Protein AF-A0A318CW33-F1 (afdb_monomer_lite)

pLDDT: mean 78.79, std 13.93, range [26.05, 92.62]

Foldseek 3Di:
DDDDPDLAAEEEEEAPPPADDDPQEQEADDPVSLVVVLVVLLVPDRDPDHYYYYYHDPVSLVVVVVSCVVSVHHYHYYYDQLVNVLCVQQVEDEDPPDDSVLCVVLVVSVDDFDNDDYYHPLLRVCCVQQHPLLVDQADDLVSLQVVLVSCPDPSNVVVCVSRVVNLVSLLVSLVSRLVPPPAPLRNVCSNCCSPQSVVVLLLLLCCLWQVLPDLVLSVVVDPPVSSVNSVSDDSSSSPPHDHDPVSLVSNLVSVVVVLVVCLVVPQELVVLLSLLRSGNLADPSSLVSSLVSLLVPSYQDDPVSLVSSCVSNVPHPPDDPVNSVCSVLSHQADAQDFDDPPDDDDLVRLLCSVLPHVVSNVSSCVSNVHDDVRVVVRLVVSVVVCVVCVVVQVVDPVSPSLVSCVVVPPDDDPDSVVVVVVSVPDPDD

Structure (mmCIF, N/CA/C/O backbone):
data_AF-A0A318CW33-F1
#
_entry.id   AF-A0A318CW33-F1
#
loop_
_atom_site.group_PDB
_atom_site.id
_atom_site.type_symbol
_atom_site.label_atom_id
_atom_site.label_alt_id
_atom_site.label_comp_id
_atom_site.label_asym_id
_atom_site.label_entity_id
_atom_site.label_seq_id
_atom_site.pdbx_PDB_ins_code
_atom_site.Cartn_x
_atom_site.Cartn_y
_atom_site.Cartn_z
_atom_site.occupancy
_atom_site.B_iso_or_equiv
_atom_site.auth_seq_id
_atom_site.auth_comp_id
_atom_site.auth_asym_id
_atom_site.auth_atom_id
_atom_site.pdbx_PDB_model_num
ATOM 1 N N . MET A 1 1 ? 1.369 2.093 -63.430 1.00 33.34 1 MET A N 1
ATOM 2 C CA . MET A 1 1 ? 2.510 1.155 -63.489 1.00 33.34 1 MET A CA 1
ATOM 3 C C . MET A 1 1 ? 2.925 0.849 -62.065 1.00 33.34 1 MET A C 1
ATOM 5 O O . MET A 1 1 ? 3.448 1.716 -61.383 1.00 33.34 1 MET A O 1
ATOM 9 N N . THR A 1 2 ? 2.569 -0.334 -61.585 1.00 32.50 2 THR A N 1
ATOM 10 C CA . THR A 1 2 ? 2.905 -0.855 -60.258 1.00 32.50 2 THR A CA 1
ATOM 11 C C . THR A 1 2 ? 4.366 -1.292 -60.245 1.00 32.50 2 THR A C 1
ATOM 13 O O . THR A 1 2 ? 4.740 -2.201 -60.984 1.00 32.50 2 THR A O 1
ATOM 16 N N . VAL A 1 3 ? 5.188 -0.628 -59.431 1.00 29.70 3 VAL A N 1
ATOM 17 C CA . VAL A 1 3 ? 6.559 -1.057 -59.123 1.00 29.70 3 VAL A CA 1
ATOM 18 C C . VAL A 1 3 ? 6.474 -2.456 -58.493 1.00 29.70 3 VAL A C 1
ATOM 20 O O . VAL A 1 3 ? 5.688 -2.632 -57.558 1.00 29.70 3 VAL A O 1
ATOM 23 N N . PRO A 1 4 ? 7.192 -3.473 -59.001 1.00 35.28 4 PRO A N 1
ATOM 24 C CA . PRO A 1 4 ? 7.146 -4.800 -58.404 1.00 35.28 4 PRO A CA 1
ATOM 25 C C . PRO A 1 4 ? 7.735 -4.730 -56.990 1.00 35.28 4 PRO A C 1
ATOM 27 O O . PRO A 1 4 ? 8.751 -4.072 -56.769 1.00 35.28 4 PRO A O 1
ATOM 30 N N . LYS A 1 5 ? 7.092 -5.403 -56.025 1.00 42.34 5 LYS A N 1
ATOM 31 C CA . LYS A 1 5 ? 7.684 -5.693 -54.712 1.00 42.34 5 LYS A CA 1
ATOM 32 C C . LYS A 1 5 ? 8.985 -6.459 -54.964 1.00 42.34 5 LYS A C 1
ATOM 34 O O . LYS A 1 5 ? 8.944 -7.647 -55.272 1.00 42.34 5 LYS A O 1
ATOM 39 N N . ASN A 1 6 ? 10.114 -5.757 -54.932 1.00 45.25 6 ASN A N 1
ATOM 40 C CA . ASN A 1 6 ? 11.419 -6.367 -55.132 1.00 45.25 6 ASN A CA 1
ATOM 41 C C . ASN A 1 6 ? 11.721 -7.304 -53.962 1.00 45.25 6 ASN A C 1
ATOM 43 O O . ASN A 1 6 ? 11.649 -6.905 -52.800 1.00 45.25 6 ASN A O 1
ATOM 47 N N . ASN A 1 7 ? 12.119 -8.528 -54.299 1.00 52.50 7 ASN A N 1
ATOM 48 C CA . ASN A 1 7 ? 12.838 -9.432 -53.414 1.00 52.50 7 ASN A CA 1
ATOM 49 C C . ASN A 1 7 ? 14.203 -8.805 -53.099 1.00 52.50 7 ASN A C 1
ATOM 51 O O . ASN A 1 7 ? 15.169 -9.025 -53.825 1.00 52.50 7 ASN A O 1
ATOM 55 N N . LEU A 1 8 ? 14.258 -7.959 -52.073 1.00 64.88 8 LEU A N 1
ATOM 56 C CA . LEU A 1 8 ? 15.483 -7.312 -51.611 1.00 64.88 8 LEU A CA 1
ATOM 57 C C . LEU A 1 8 ? 16.090 -8.158 -50.495 1.00 64.88 8 LEU A C 1
ATOM 59 O O . LEU A 1 8 ? 15.408 -8.474 -49.523 1.00 64.88 8 LEU A O 1
ATOM 63 N N . VAL A 1 9 ? 17.362 -8.523 -50.639 1.00 75.31 9 VAL A N 1
ATOM 64 C CA . VAL A 1 9 ? 18.147 -9.117 -49.548 1.00 75.31 9 VAL A CA 1
ATOM 65 C C . VAL A 1 9 ? 18.750 -7.977 -48.735 1.00 75.31 9 VAL A C 1
ATOM 67 O O . VAL A 1 9 ? 19.325 -7.048 -49.306 1.00 75.31 9 VAL A O 1
ATOM 70 N N . LYS A 1 10 ? 18.611 -8.033 -47.409 1.00 82.06 10 LYS A N 1
ATOM 71 C CA . LYS A 1 10 ? 19.183 -7.038 -46.497 1.00 82.06 10 LYS A CA 1
ATOM 72 C C . LYS A 1 10 ? 20.459 -7.599 -45.878 1.00 82.06 10 LYS A C 1
ATOM 74 O O . LYS A 1 10 ? 20.417 -8.636 -45.226 1.00 82.06 10 LYS A O 1
ATOM 79 N N . ILE A 1 11 ? 21.587 -6.925 -46.079 1.00 83.38 11 ILE A N 1
ATOM 80 C CA . ILE A 1 11 ? 22.884 -7.298 -45.508 1.00 83.38 11 ILE A CA 1
ATOM 81 C C . ILE A 1 11 ? 23.244 -6.265 -44.442 1.00 83.38 11 ILE A C 1
ATOM 83 O O . ILE A 1 11 ? 23.344 -5.069 -44.724 1.00 83.38 11 ILE A O 1
ATOM 87 N N . SER A 1 12 ? 23.413 -6.718 -43.204 1.00 83.31 12 SER A N 1
ATOM 88 C CA . SER A 1 12 ? 23.657 -5.864 -42.047 1.00 83.31 12 SER A CA 1
ATOM 89 C C . SER A 1 12 ? 24.988 -6.178 -41.375 1.00 83.31 12 SER A C 1
ATOM 91 O O . SER A 1 12 ? 25.220 -7.305 -40.948 1.00 83.31 12 SER A O 1
ATOM 93 N N . TYR A 1 13 ? 25.859 -5.178 -41.243 1.00 80.38 13 TYR A N 1
ATOM 94 C CA . TYR A 1 13 ? 27.050 -5.288 -40.398 1.00 80.38 13 TYR A CA 1
ATOM 95 C C . TYR A 1 13 ? 26.648 -5.135 -38.932 1.00 80.38 13 TYR A C 1
ATOM 97 O O . TYR A 1 13 ? 26.031 -4.127 -38.589 1.00 80.38 13 TYR A O 1
ATOM 105 N N . ILE A 1 14 ? 26.999 -6.110 -38.093 1.00 77.31 14 ILE A N 1
ATOM 106 C CA . ILE A 1 14 ? 26.668 -6.140 -36.661 1.00 77.31 14 ILE A CA 1
ATOM 107 C C . ILE A 1 14 ? 27.906 -6.100 -35.748 1.00 77.31 14 ILE A C 1
ATOM 109 O O . ILE A 1 14 ? 27.755 -5.952 -34.543 1.00 77.31 14 ILE A O 1
ATOM 113 N N . GLY A 1 15 ? 29.129 -6.193 -36.284 1.00 71.50 15 GLY A N 1
ATOM 114 C CA . GLY A 1 15 ? 30.358 -6.212 -35.475 1.00 71.50 15 GLY A CA 1
ATOM 115 C C . GLY A 1 15 ? 30.527 -7.486 -34.632 1.00 71.50 15 GLY A C 1
ATOM 116 O O . GLY A 1 15 ? 29.812 -8.465 -34.826 1.00 71.50 15 GLY A O 1
ATOM 117 N N . ASP A 1 16 ? 31.454 -7.469 -33.667 1.00 65.50 16 ASP A N 1
ATOM 118 C CA . ASP A 1 16 ? 31.776 -8.612 -32.786 1.00 65.50 16 ASP A CA 1
ATOM 119 C C . ASP A 1 16 ? 30.752 -8.822 -31.647 1.00 65.50 16 ASP A C 1
ATOM 121 O O . ASP A 1 16 ? 31.074 -9.131 -30.502 1.00 65.50 16 ASP A O 1
ATOM 125 N N . LEU A 1 17 ? 29.474 -8.583 -31.932 1.00 65.88 17 LEU A N 1
ATOM 126 C CA . LEU A 1 17 ? 28.411 -8.778 -30.957 1.00 65.88 17 LEU A CA 1
ATOM 127 C C . LEU A 1 17 ? 28.153 -10.270 -30.790 1.00 65.88 17 LEU A C 1
ATOM 129 O O . LEU A 1 17 ? 27.694 -10.908 -31.729 1.00 65.88 17 LEU A O 1
ATOM 133 N N . SER A 1 18 ? 28.367 -10.823 -29.593 1.00 58.84 18 SER A N 1
ATOM 134 C CA . SER A 1 18 ? 28.179 -12.243 -29.221 1.00 58.84 18 SER A CA 1
ATOM 135 C C . SER A 1 18 ? 26.735 -12.780 -29.320 1.00 58.84 18 SER A C 1
ATOM 137 O O . SER A 1 18 ? 26.392 -13.761 -28.666 1.00 58.84 18 SER A O 1
ATOM 139 N N . HIS A 1 19 ? 25.874 -12.167 -30.130 1.00 62.72 19 HIS A N 1
ATOM 140 C CA . HIS A 1 19 ? 24.455 -12.481 -30.239 1.00 62.72 19 HIS A CA 1
ATOM 141 C C . HIS A 1 19 ? 24.158 -13.510 -31.345 1.00 62.72 19 HIS A C 1
ATOM 143 O O . HIS A 1 19 ? 24.815 -13.540 -32.390 1.00 62.72 19 HIS A O 1
ATOM 149 N N . SER A 1 20 ? 23.150 -14.357 -31.109 1.00 63.25 20 SER A N 1
ATOM 150 C CA . SER A 1 20 ? 22.671 -15.344 -32.085 1.00 63.25 20 SER A CA 1
ATOM 151 C C . SER A 1 20 ? 21.622 -14.715 -33.008 1.00 63.25 20 SER A C 1
ATOM 153 O O . SER A 1 20 ? 20.732 -14.027 -32.518 1.00 63.25 20 SER A O 1
ATOM 155 N N . PRO A 1 21 ? 21.689 -14.931 -34.329 1.00 65.31 21 PRO A N 1
ATOM 156 C CA . PRO A 1 21 ? 20.751 -14.331 -35.273 1.00 65.31 21 PRO A CA 1
ATOM 157 C C . PRO A 1 21 ? 19.302 -14.823 -35.034 1.00 65.31 21 PRO A C 1
ATOM 159 O O . PRO A 1 21 ? 19.105 -15.981 -34.648 1.00 65.31 21 PRO A O 1
ATOM 162 N N . PRO A 1 22 ? 18.271 -13.995 -35.299 1.00 66.56 22 PRO A N 1
ATOM 163 C CA . PRO A 1 22 ? 16.875 -14.427 -35.305 1.00 66.56 22 PRO A CA 1
ATOM 164 C C . PRO A 1 22 ? 16.629 -15.587 -36.285 1.00 66.56 22 PRO A C 1
ATOM 166 O O . PRO A 1 22 ? 17.360 -15.774 -37.261 1.00 66.56 22 PRO A O 1
ATOM 169 N N . LYS A 1 23 ? 15.556 -16.363 -36.071 1.00 59.91 23 LYS A N 1
ATOM 170 C CA . LYS A 1 23 ? 15.183 -17.460 -36.983 1.00 59.91 23 LYS A CA 1
ATOM 171 C C . LYS A 1 23 ? 14.948 -16.919 -38.401 1.00 59.91 23 LYS A C 1
ATOM 173 O O . LYS A 1 23 ? 14.059 -16.100 -38.600 1.00 59.91 23 LYS A O 1
ATOM 178 N N . GLY A 1 24 ? 15.711 -17.421 -39.373 1.00 66.69 24 GLY A N 1
ATOM 179 C CA . GLY A 1 24 ? 15.635 -16.998 -40.779 1.00 66.69 24 GLY A CA 1
ATOM 180 C C . GLY A 1 24 ? 16.705 -15.988 -41.212 1.00 66.69 24 GLY A C 1
ATOM 181 O O . GLY A 1 24 ? 16.714 -15.603 -42.378 1.00 66.69 24 GLY A O 1
ATOM 182 N N . VAL A 1 25 ? 17.614 -15.596 -40.312 1.00 76.81 25 VAL A N 1
ATOM 183 C CA . VAL A 1 25 ? 18.756 -14.717 -40.608 1.00 76.81 25 VAL A CA 1
ATOM 184 C C . VAL A 1 25 ? 20.041 -15.545 -40.720 1.00 76.81 25 VAL A C 1
ATOM 186 O O . VAL A 1 25 ? 20.318 -16.386 -39.863 1.00 76.81 25 VAL A O 1
ATOM 189 N N . LEU A 1 26 ? 20.834 -15.320 -41.771 1.00 79.62 26 LEU A N 1
ATOM 190 C CA . LEU A 1 26 ? 22.117 -16.003 -41.980 1.00 79.62 26 LEU A CA 1
ATOM 191 C C . LEU A 1 26 ? 23.251 -15.188 -41.347 1.00 79.62 26 LEU A C 1
ATOM 193 O O . LEU A 1 26 ? 23.449 -14.032 -41.711 1.00 79.62 26 LEU A O 1
ATOM 197 N N . LEU A 1 27 ? 23.990 -15.775 -40.405 1.00 83.50 27 LEU A N 1
ATOM 198 C CA . LEU A 1 27 ? 25.136 -15.129 -39.761 1.00 83.50 27 LEU A CA 1
ATOM 199 C C . LEU A 1 27 ? 26.436 -15.477 -40.493 1.00 83.50 27 LEU A C 1
ATOM 201 O O . LEU A 1 27 ? 26.705 -16.646 -40.748 1.00 83.50 27 LEU A O 1
ATOM 205 N N . VAL A 1 28 ? 27.241 -14.457 -40.781 1.00 83.06 28 VAL A N 1
ATOM 206 C CA . VAL A 1 28 ? 28.598 -14.562 -41.320 1.00 83.06 28 VAL A CA 1
ATOM 207 C C . VAL A 1 28 ? 29.587 -14.182 -40.222 1.00 83.06 28 VAL A C 1
ATOM 209 O O . VAL A 1 28 ? 29.737 -12.995 -39.905 1.00 83.06 28 VAL A O 1
ATOM 212 N N . ASP A 1 29 ? 30.221 -15.195 -39.630 1.00 83.62 29 ASP A N 1
ATOM 213 C CA . ASP A 1 29 ? 31.205 -15.050 -38.550 1.00 83.62 29 ASP A CA 1
ATOM 214 C C . ASP A 1 29 ? 32.627 -15.369 -39.041 1.00 83.62 29 ASP A C 1
ATOM 216 O O . ASP A 1 29 ? 33.570 -14.621 -38.786 1.00 83.62 29 ASP A O 1
ATOM 220 N N . GLY A 1 30 ? 32.775 -16.434 -39.835 1.00 84.25 30 GLY A N 1
ATOM 221 C CA . GLY A 1 30 ? 34.053 -16.841 -40.420 1.00 84.25 30 GLY A CA 1
ATOM 222 C C . GLY A 1 30 ? 34.073 -16.879 -41.949 1.00 84.25 30 GLY A C 1
ATOM 223 O O . GLY A 1 30 ? 33.054 -16.755 -42.629 1.00 84.25 30 GLY A O 1
ATOM 224 N N . ASP A 1 31 ? 35.259 -17.137 -42.508 1.00 85.44 31 ASP A N 1
ATOM 225 C CA . ASP A 1 31 ? 35.466 -17.245 -43.962 1.00 85.44 31 ASP A CA 1
ATOM 226 C C . ASP A 1 31 ? 34.594 -18.337 -44.610 1.00 85.44 31 ASP A C 1
ATOM 228 O O . ASP A 1 31 ? 34.139 -18.189 -45.745 1.00 85.44 31 ASP A O 1
ATOM 232 N N . GLY A 1 32 ? 34.321 -19.428 -43.884 1.00 83.12 32 GLY A N 1
ATOM 233 C CA . GLY A 1 32 ? 33.426 -20.493 -44.346 1.00 83.12 32 GLY A CA 1
ATOM 234 C C . GLY A 1 32 ? 31.984 -20.013 -44.532 1.00 83.12 32 GLY A C 1
ATOM 235 O O . GLY A 1 32 ? 31.357 -20.323 -45.548 1.00 83.12 32 GLY A O 1
ATOM 236 N N . ASP A 1 33 ? 31.487 -19.194 -43.603 1.00 83.69 33 ASP A N 1
ATOM 237 C CA . ASP A 1 33 ? 30.140 -18.622 -43.670 1.00 83.69 33 ASP A CA 1
ATOM 238 C C . ASP A 1 33 ? 30.037 -17.576 -44.782 1.00 83.69 33 ASP A C 1
ATOM 240 O O . ASP A 1 33 ? 29.018 -17.497 -45.466 1.00 83.69 33 ASP A O 1
ATOM 244 N N . TYR A 1 34 ? 31.113 -16.815 -45.017 1.00 85.81 34 TYR A N 1
ATOM 245 C CA . TYR A 1 34 ? 31.205 -15.875 -46.133 1.00 85.81 34 TYR A CA 1
ATOM 246 C C . TYR A 1 34 ? 31.042 -16.595 -47.479 1.00 85.81 34 TYR A C 1
ATOM 248 O O . TYR A 1 34 ? 30.225 -16.192 -48.308 1.00 85.81 34 TYR A O 1
ATOM 256 N N . VAL A 1 35 ? 31.757 -17.707 -47.687 1.00 84.12 35 VAL A N 1
ATOM 257 C CA . VAL A 1 35 ? 31.620 -18.517 -48.910 1.00 84.12 35 VAL A CA 1
ATOM 258 C C . VAL A 1 35 ? 30.205 -19.090 -49.031 1.00 84.12 35 VAL A C 1
ATOM 260 O O . VAL A 1 35 ? 29.625 -19.068 -50.120 1.00 84.12 35 VAL A O 1
ATOM 263 N N . GLY A 1 36 ? 29.622 -19.548 -47.919 1.00 82.56 36 GLY A N 1
ATOM 264 C CA . GLY A 1 36 ? 28.232 -20.002 -47.863 1.00 82.56 36 GLY A CA 1
ATOM 265 C C . GLY A 1 36 ? 27.236 -18.916 -48.284 1.00 82.56 36 GLY A C 1
ATOM 266 O O . GLY A 1 36 ? 26.381 -19.161 -49.137 1.00 82.56 36 GLY A O 1
ATOM 267 N N . ALA A 1 37 ? 27.387 -17.698 -47.759 1.00 83.31 37 ALA A N 1
ATOM 268 C CA . ALA A 1 37 ? 26.565 -16.543 -48.113 1.00 83.31 37 ALA A CA 1
ATOM 269 C C . ALA A 1 37 ? 26.696 -16.180 -49.603 1.00 83.31 37 ALA A C 1
ATOM 271 O O . ALA A 1 37 ? 25.686 -16.008 -50.289 1.00 83.31 37 ALA A O 1
ATOM 272 N N . CYS A 1 38 ? 27.920 -16.143 -50.138 1.00 83.06 38 CYS A N 1
ATOM 273 C CA . CYS A 1 38 ? 28.176 -15.897 -51.560 1.00 83.06 38 CYS A CA 1
ATOM 274 C C . CYS A 1 38 ? 27.528 -16.958 -52.459 1.00 83.06 38 CYS A C 1
ATOM 276 O O . CYS A 1 38 ? 26.950 -16.622 -53.496 1.00 83.06 38 CYS A O 1
ATOM 278 N N . HIS A 1 39 ? 27.576 -18.233 -52.062 1.00 82.06 39 HIS A N 1
ATOM 279 C CA . HIS A 1 39 ? 26.926 -19.320 -52.792 1.00 82.06 39 HIS A CA 1
ATOM 280 C C . HIS A 1 39 ? 25.400 -19.146 -52.818 1.00 82.06 39 HIS A C 1
ATOM 282 O O . HIS A 1 39 ? 24.790 -19.207 -53.886 1.00 82.06 39 HIS A O 1
ATOM 288 N N . VAL A 1 40 ? 24.784 -18.851 -51.667 1.00 79.81 40 VAL A N 1
ATOM 289 C CA . VAL A 1 40 ? 23.337 -18.584 -51.561 1.00 79.81 40 VAL A CA 1
ATOM 290 C C . VAL A 1 40 ? 22.917 -17.419 -52.464 1.00 79.81 40 VAL A C 1
ATOM 292 O O . VAL A 1 40 ? 21.957 -17.552 -53.225 1.00 79.81 40 VAL A O 1
ATOM 295 N N . LEU A 1 41 ? 23.666 -16.312 -52.446 1.00 79.19 41 LEU A N 1
ATOM 296 C CA . LEU A 1 41 ? 23.416 -15.140 -53.296 1.00 79.19 41 LEU A CA 1
ATOM 297 C C . LEU A 1 41 ? 23.592 -15.454 -54.795 1.00 79.19 41 LEU A C 1
ATOM 299 O O . LEU A 1 41 ? 22.829 -14.970 -55.633 1.00 79.19 41 LEU A O 1
ATOM 303 N N . SER A 1 42 ? 24.559 -16.307 -55.143 1.00 78.25 42 SER A N 1
ATOM 304 C CA . SER A 1 42 ? 24.857 -16.694 -56.531 1.00 78.25 42 SER A CA 1
ATOM 305 C C . SER A 1 42 ? 23.820 -17.627 -57.144 1.00 78.25 42 SER A C 1
ATOM 307 O O . SER A 1 42 ? 23.568 -17.567 -58.348 1.00 78.25 42 SER A O 1
ATOM 309 N N . CYS A 1 43 ? 23.200 -18.492 -56.339 1.00 72.94 43 CYS A N 1
ATOM 310 C CA . CYS A 1 43 ? 22.265 -19.501 -56.831 1.00 72.94 43 CYS A CA 1
ATOM 311 C C . CYS A 1 43 ? 20.921 -18.934 -57.329 1.00 72.94 43 CYS A C 1
ATOM 313 O O . CYS A 1 43 ? 20.098 -19.716 -57.805 1.00 72.94 43 CYS A O 1
ATOM 315 N N . LYS A 1 44 ? 20.687 -17.608 -57.264 1.00 60.62 44 LYS A N 1
ATOM 316 C CA . LYS A 1 44 ? 19.494 -16.902 -57.789 1.00 60.62 44 LYS A CA 1
ATOM 317 C C . LYS A 1 44 ? 18.161 -17.606 -57.483 1.00 60.62 44 LYS A C 1
ATOM 319 O O . LYS A 1 44 ? 17.221 -17.533 -58.280 1.00 60.62 44 LYS A O 1
ATOM 324 N N . GLN A 1 45 ? 18.049 -18.297 -56.348 1.00 56.56 45 GLN A N 1
ATOM 325 C CA . GLN A 1 45 ? 16.763 -18.847 -55.935 1.00 56.56 45 GLN A CA 1
ATOM 326 C C . GLN A 1 45 ? 15.868 -17.662 -55.605 1.00 56.56 45 GLN A C 1
ATOM 328 O O . GLN A 1 45 ? 16.196 -16.891 -54.710 1.00 56.56 45 GLN A O 1
ATOM 333 N N . LYS A 1 46 ? 14.783 -17.480 -56.374 1.00 51.56 46 LYS A N 1
ATOM 334 C CA . LYS A 1 46 ? 13.771 -16.455 -56.100 1.00 51.56 46 LYS A CA 1
ATOM 335 C C . LYS A 1 46 ? 13.345 -16.619 -54.647 1.00 51.56 46 LYS A C 1
ATOM 337 O O . LYS A 1 46 ? 12.715 -17.629 -54.336 1.00 51.56 46 LYS A O 1
ATOM 342 N N . PRO A 1 47 ? 13.660 -15.664 -53.769 1.00 52.66 47 PRO A N 1
ATOM 343 C CA . PRO A 1 47 ? 13.193 -15.787 -52.415 1.00 52.66 47 PRO A CA 1
ATOM 344 C C . PRO A 1 47 ? 11.684 -15.557 -52.415 1.00 52.66 47 PRO A C 1
ATOM 346 O O . PRO A 1 47 ? 11.229 -14.485 -52.801 1.00 52.66 47 PRO A O 1
ATOM 349 N N . GLU A 1 48 ? 10.893 -16.541 -51.998 1.00 48.16 48 GLU A N 1
ATOM 350 C CA . GLU A 1 48 ? 9.527 -16.269 -51.521 1.00 48.16 48 GLU A CA 1
ATOM 351 C C . GLU A 1 48 ? 9.553 -15.507 -50.178 1.00 48.16 48 GLU A C 1
ATOM 353 O O . GLU A 1 48 ? 8.531 -14.998 -49.727 1.00 48.16 48 GLU A O 1
ATOM 358 N N . VAL A 1 49 ? 10.736 -15.383 -49.560 1.00 55.44 49 VAL A N 1
ATOM 359 C CA . VAL A 1 49 ? 10.985 -14.813 -48.231 1.00 55.44 49 VAL A CA 1
ATOM 360 C C . VAL A 1 49 ? 12.107 -13.778 -48.319 1.00 55.44 49 VAL A C 1
ATOM 362 O O . VAL A 1 49 ? 13.096 -14.005 -49.000 1.00 55.44 49 VAL A O 1
ATOM 365 N N . ILE A 1 50 ? 11.990 -12.641 -47.639 1.00 56.91 50 ILE A N 1
ATOM 366 C CA . ILE A 1 50 ? 13.082 -11.659 -47.515 1.00 56.91 50 ILE A CA 1
ATOM 367 C C . ILE A 1 50 ? 14.233 -12.314 -46.731 1.00 56.91 50 ILE A C 1
ATOM 369 O O . ILE A 1 50 ? 14.013 -12.752 -45.605 1.00 56.91 50 ILE A O 1
ATOM 373 N N . TRP A 1 51 ? 15.440 -12.398 -47.307 1.00 68.00 51 TRP A N 1
ATOM 374 C CA . TRP A 1 51 ? 16.623 -12.893 -46.58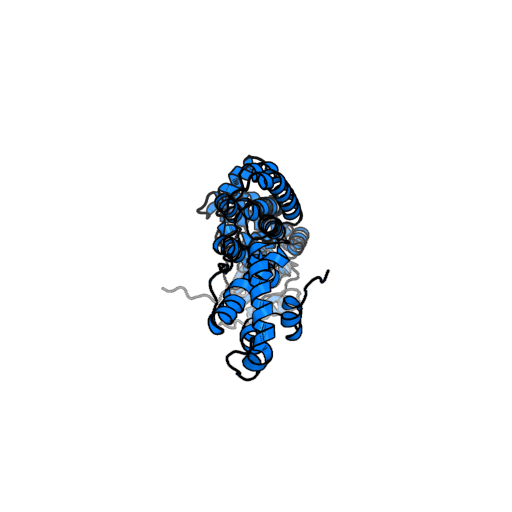5 1.00 68.00 51 TRP A CA 1
ATOM 375 C C . TRP A 1 51 ? 17.315 -11.723 -45.901 1.00 68.00 51 TRP A C 1
ATOM 377 O O . TRP A 1 51 ? 17.577 -10.692 -46.529 1.00 68.00 51 TRP A O 1
ATOM 387 N N . GLU A 1 52 ? 17.644 -11.907 -44.630 1.00 79.19 52 GLU A N 1
ATOM 388 C CA . GLU A 1 52 ? 18.500 -10.998 -43.880 1.00 79.19 52 GLU A CA 1
ATOM 389 C C . GLU A 1 52 ? 19.818 -11.723 -43.569 1.00 79.19 52 GLU A C 1
ATOM 391 O O . GLU A 1 52 ? 19.819 -12.872 -43.123 1.00 79.19 52 GLU A O 1
ATOM 396 N N . ILE A 1 53 ? 20.947 -11.082 -43.871 1.00 82.31 53 ILE A N 1
ATOM 397 C CA . ILE A 1 53 ? 22.296 -11.607 -43.634 1.00 82.31 53 ILE A CA 1
ATOM 398 C C . ILE A 1 53 ? 22.983 -10.679 -42.641 1.00 82.31 53 ILE A C 1
ATOM 400 O O . ILE A 1 53 ? 23.079 -9.478 -42.887 1.00 82.31 53 ILE A O 1
ATOM 404 N N . TRP A 1 54 ? 23.464 -11.215 -41.525 1.00 83.88 54 TRP A N 1
ATOM 405 C CA . TRP A 1 54 ? 24.204 -10.464 -40.513 1.00 83.88 54 TRP A CA 1
ATOM 406 C C . TRP A 1 54 ? 25.689 -10.793 -40.595 1.00 83.88 54 TRP A C 1
ATOM 408 O O . TRP A 1 54 ? 26.057 -11.957 -40.685 1.00 83.88 54 TRP A O 1
ATOM 418 N N . VAL A 1 55 ? 26.546 -9.775 -40.564 1.00 82.38 55 VAL A N 1
ATOM 419 C CA . VAL A 1 55 ? 27.989 -9.919 -40.790 1.00 82.38 55 VAL A CA 1
ATOM 420 C C . VAL A 1 55 ? 28.769 -9.330 -39.620 1.00 82.38 55 VAL A C 1
ATOM 422 O O . VAL A 1 55 ? 28.569 -8.163 -39.275 1.00 82.38 55 VAL A O 1
ATOM 425 N N . ARG A 1 56 ? 29.666 -10.119 -39.018 1.00 82.31 56 ARG A N 1
ATOM 426 C CA . ARG A 1 56 ? 30.435 -9.707 -37.829 1.00 82.31 56 ARG A CA 1
ATOM 427 C C . ARG A 1 56 ? 31.735 -8.982 -38.157 1.00 82.31 56 ARG A C 1
ATOM 429 O O . ARG A 1 56 ? 32.090 -8.020 -37.484 1.00 82.31 56 ARG A O 1
ATOM 436 N N . SER A 1 57 ? 32.424 -9.393 -39.218 1.00 81.56 57 SER A N 1
ATOM 437 C CA . SER A 1 57 ? 33.672 -8.764 -39.663 1.00 81.56 57 SER A CA 1
ATOM 438 C C . SER A 1 57 ? 33.418 -7.651 -40.675 1.00 81.56 57 SER A C 1
ATOM 440 O O . SER A 1 57 ? 32.681 -7.832 -41.648 1.00 81.56 57 SER A O 1
ATOM 442 N N . LEU A 1 58 ? 34.072 -6.500 -40.487 1.00 80.88 58 LEU A N 1
ATOM 443 C CA . LEU A 1 58 ? 33.969 -5.387 -41.433 1.00 80.88 58 LEU A CA 1
ATOM 444 C C . LEU A 1 58 ? 34.499 -5.792 -42.815 1.00 80.88 58 LEU A C 1
ATOM 446 O O . LEU A 1 58 ? 33.911 -5.420 -43.827 1.00 80.88 58 LEU A O 1
ATOM 450 N N . ASN A 1 59 ? 35.540 -6.627 -42.849 1.00 83.56 59 ASN A N 1
ATOM 451 C CA . ASN A 1 59 ? 36.128 -7.125 -44.090 1.00 83.56 59 ASN A CA 1
ATOM 452 C C . ASN A 1 59 ? 35.124 -7.980 -44.872 1.00 83.56 59 ASN A C 1
ATOM 454 O O . ASN A 1 59 ? 34.916 -7.746 -46.057 1.00 83.56 59 ASN A O 1
ATOM 458 N N . HIS A 1 60 ? 34.439 -8.925 -44.212 1.00 84.75 60 HIS A N 1
ATOM 459 C CA . HIS A 1 60 ? 33.419 -9.753 -44.871 1.00 84.75 60 HIS A CA 1
ATOM 460 C C . HIS A 1 60 ? 32.234 -8.922 -45.364 1.00 84.75 60 HIS A C 1
ATOM 462 O O . HIS A 1 60 ? 31.660 -9.237 -46.403 1.00 84.75 60 HIS A O 1
ATOM 468 N N . TYR A 1 61 ? 31.873 -7.852 -44.651 1.00 85.44 61 TYR A N 1
ATOM 469 C CA . TYR A 1 61 ? 30.800 -6.951 -45.069 1.00 85.44 61 TYR A CA 1
ATOM 470 C C . TYR A 1 61 ? 31.174 -6.175 -46.336 1.00 85.44 61 TYR A C 1
ATOM 472 O O . TYR A 1 61 ? 30.367 -6.081 -47.262 1.00 85.44 61 TYR A O 1
ATOM 480 N N . GLU A 1 62 ? 32.401 -5.652 -46.402 1.00 84.75 62 GLU A N 1
ATOM 481 C CA . GLU A 1 62 ? 32.912 -4.979 -47.599 1.00 84.75 62 GLU A CA 1
ATOM 482 C C . GLU A 1 62 ? 33.048 -5.950 -48.775 1.00 84.75 62 GLU A C 1
ATOM 484 O O . GLU A 1 62 ? 32.582 -5.643 -49.869 1.00 84.75 62 GLU A O 1
ATOM 489 N N . TRP A 1 63 ? 33.562 -7.160 -48.543 1.00 89.25 63 TRP A N 1
ATOM 490 C CA . TRP A 1 63 ? 33.671 -8.178 -49.589 1.00 89.25 63 TRP A CA 1
ATOM 491 C C . TRP A 1 63 ? 32.307 -8.633 -50.116 1.00 89.25 63 TRP A C 1
ATOM 493 O O . TRP A 1 63 ? 32.147 -8.795 -51.323 1.00 89.25 63 TRP A O 1
ATOM 503 N N . LEU A 1 64 ? 31.298 -8.790 -49.248 1.00 85.50 64 LEU A N 1
ATOM 504 C CA . LEU A 1 64 ? 29.932 -9.113 -49.678 1.00 85.50 64 LEU A CA 1
ATOM 505 C C . LEU A 1 64 ? 29.314 -7.985 -50.506 1.00 85.50 64 LEU A C 1
ATOM 507 O O . LEU A 1 64 ? 28.577 -8.264 -51.450 1.00 85.50 64 LEU A O 1
ATOM 511 N N . ARG A 1 65 ? 29.613 -6.724 -50.179 1.00 85.94 65 ARG A N 1
ATOM 512 C CA . ARG A 1 65 ? 29.175 -5.573 -50.976 1.00 85.94 65 ARG A CA 1
ATOM 513 C C . ARG A 1 65 ? 29.754 -5.617 -52.380 1.00 85.94 65 ARG A C 1
ATOM 515 O O . ARG A 1 65 ? 28.990 -5.565 -53.343 1.00 85.94 65 ARG A O 1
ATOM 522 N N . ASP A 1 66 ? 31.063 -5.792 -52.478 1.00 85.94 66 ASP A N 1
ATOM 523 C CA . ASP A 1 66 ? 31.759 -5.840 -53.761 1.00 85.94 66 ASP A CA 1
ATOM 524 C C . ASP A 1 66 ? 31.301 -7.060 -54.585 1.00 85.94 66 ASP A C 1
ATOM 526 O O . ASP A 1 66 ? 31.085 -6.967 -55.793 1.00 85.94 66 ASP A O 1
ATOM 530 N N . PHE A 1 67 ? 31.067 -8.201 -53.929 1.00 86.19 67 PHE A N 1
ATOM 531 C CA . PHE A 1 67 ? 30.553 -9.413 -54.564 1.00 86.19 67 PHE A CA 1
ATOM 532 C C . PHE A 1 67 ? 29.138 -9.234 -55.129 1.00 86.19 67 PHE A C 1
ATOM 534 O O . PHE A 1 67 ? 28.879 -9.588 -56.280 1.00 86.19 67 PHE A O 1
ATOM 541 N N . VAL A 1 68 ? 28.218 -8.670 -54.340 1.00 86.31 68 VAL A N 1
ATOM 542 C CA . VAL A 1 68 ? 26.830 -8.410 -54.758 1.00 86.31 68 VAL A CA 1
ATOM 543 C C . VAL A 1 68 ? 26.774 -7.443 -55.943 1.00 86.31 68 VAL A C 1
ATOM 545 O O . VAL A 1 68 ? 25.984 -7.655 -56.870 1.00 86.31 68 VAL A O 1
ATOM 548 N N . GLU A 1 69 ? 27.624 -6.413 -55.936 1.00 84.44 69 GLU A N 1
ATOM 549 C CA . GLU A 1 69 ? 27.760 -5.466 -57.044 1.00 84.44 69 GLU A CA 1
ATOM 550 C C . GLU A 1 69 ? 28.219 -6.175 -58.327 1.00 84.44 69 GLU A C 1
ATOM 552 O O . GLU A 1 69 ? 27.625 -5.979 -59.389 1.00 84.44 69 GLU A O 1
ATOM 557 N N . GLN A 1 70 ? 29.196 -7.082 -58.224 1.00 84.19 70 GLN A N 1
ATOM 558 C CA . GLN A 1 70 ? 29.695 -7.865 -59.361 1.00 84.19 70 GLN A CA 1
ATOM 559 C C . GLN A 1 70 ? 28.641 -8.802 -59.965 1.00 84.19 70 GLN A C 1
ATOM 561 O O . GLN A 1 70 ? 28.586 -8.959 -61.186 1.00 84.19 70 GLN A O 1
ATOM 566 N N . ILE A 1 71 ? 27.789 -9.423 -59.143 1.00 84.00 71 ILE A N 1
ATOM 567 C CA . ILE A 1 71 ? 26.728 -10.324 -59.631 1.00 84.00 71 ILE A CA 1
ATOM 568 C C . ILE A 1 71 ? 25.448 -9.582 -60.058 1.00 84.00 71 ILE A C 1
ATOM 570 O O . ILE A 1 71 ? 24.522 -10.211 -60.583 1.00 84.00 71 ILE A O 1
ATOM 574 N N . GLY A 1 72 ? 25.384 -8.262 -59.843 1.00 75.75 72 GLY A N 1
ATOM 575 C CA . GLY A 1 72 ? 24.248 -7.411 -60.203 1.00 75.75 72 GLY A CA 1
ATOM 576 C C . GLY A 1 72 ? 22.958 -7.754 -59.453 1.00 75.75 72 GLY A C 1
ATOM 577 O O . GLY A 1 72 ? 21.870 -7.649 -60.024 1.00 75.75 72 GLY A O 1
ATOM 578 N N . TYR A 1 73 ? 23.061 -8.224 -58.205 1.00 80.31 73 TYR A N 1
ATOM 579 C CA . TYR A 1 73 ? 21.903 -8.629 -57.404 1.00 80.31 73 TYR A CA 1
ATOM 580 C C . TYR A 1 73 ? 21.411 -7.462 -56.523 1.00 80.31 73 TYR A C 1
ATOM 582 O O . TYR A 1 73 ? 22.227 -6.787 -55.898 1.00 80.31 73 TYR A O 1
ATOM 590 N N . PRO A 1 74 ? 20.097 -7.180 -56.449 1.00 75.62 74 PRO A N 1
ATOM 591 C CA . PRO A 1 74 ? 19.595 -6.051 -55.670 1.00 75.62 74 PRO A CA 1
ATOM 592 C C . PRO A 1 74 ? 19.614 -6.359 -54.161 1.00 75.62 74 PRO A C 1
ATOM 594 O O . PRO A 1 74 ? 18.745 -7.074 -53.655 1.00 75.62 74 PRO A O 1
ATOM 597 N N . CYS A 1 75 ? 20.573 -5.777 -53.435 1.00 79.12 75 CYS A N 1
ATOM 598 C CA . CYS A 1 75 ? 20.654 -5.841 -51.970 1.00 79.12 75 CYS A CA 1
ATOM 599 C C . CYS A 1 75 ? 20.681 -4.446 -51.336 1.00 79.12 75 CYS A C 1
ATOM 601 O O . CYS A 1 75 ? 21.146 -3.479 -51.941 1.00 79.12 75 CYS A O 1
ATOM 603 N N . THR A 1 76 ? 20.231 -4.357 -50.085 1.00 81.38 76 THR A N 1
ATOM 604 C CA . THR A 1 76 ? 20.417 -3.178 -49.232 1.00 81.38 76 THR A CA 1
ATOM 605 C C . THR A 1 76 ? 21.483 -3.454 -48.179 1.00 81.38 76 THR A C 1
ATOM 607 O O . THR A 1 76 ? 21.521 -4.530 -47.585 1.00 81.38 76 THR A O 1
ATOM 610 N N . PHE A 1 77 ? 22.353 -2.473 -47.955 1.00 80.12 77 PHE A N 1
ATOM 611 C CA . PHE A 1 77 ? 23.472 -2.550 -47.021 1.00 80.12 77 PHE A CA 1
ATOM 612 C C . PHE A 1 77 ? 23.241 -1.570 -45.875 1.00 80.12 77 PHE A C 1
ATOM 614 O O . PHE A 1 77 ? 23.040 -0.380 -46.113 1.00 80.12 77 PHE A O 1
ATOM 621 N N . GLU A 1 78 ? 23.266 -2.061 -44.640 1.00 81.44 78 GLU A N 1
ATOM 622 C CA . GLU A 1 78 ? 23.085 -1.240 -43.441 1.00 81.44 78 GLU A CA 1
ATOM 623 C C . GLU A 1 78 ? 24.114 -1.616 -42.369 1.00 81.44 78 GLU A C 1
ATOM 625 O O . GLU A 1 78 ? 24.495 -2.776 -42.228 1.00 81.44 78 GLU A O 1
ATOM 630 N N . LYS A 1 79 ? 24.576 -0.641 -41.585 1.00 78.69 79 LYS A N 1
ATOM 631 C CA . LYS A 1 79 ? 25.365 -0.912 -40.379 1.00 78.69 79 LYS A CA 1
ATOM 632 C C . LYS A 1 79 ? 24.419 -0.858 -39.187 1.00 78.69 79 LYS A C 1
ATOM 634 O O . LYS A 1 79 ? 23.912 0.215 -38.873 1.00 78.69 79 LYS A O 1
ATOM 639 N N . LYS A 1 80 ? 24.166 -1.999 -38.548 1.00 75.88 80 LYS A N 1
ATOM 640 C CA . LYS A 1 80 ? 23.350 -2.058 -37.338 1.00 75.88 80 LYS A CA 1
ATOM 641 C C . LYS A 1 80 ? 24.241 -1.818 -36.127 1.00 75.88 80 LYS A C 1
ATOM 643 O O . LYS A 1 80 ? 25.214 -2.534 -35.906 1.00 75.88 80 LYS A O 1
ATOM 648 N N . THR A 1 81 ? 23.906 -0.801 -35.348 1.00 78.56 81 THR A N 1
ATOM 649 C CA . THR A 1 81 ? 24.520 -0.580 -34.040 1.00 78.56 81 THR A CA 1
ATOM 650 C C . THR A 1 81 ? 23.835 -1.458 -32.980 1.00 78.56 81 THR A C 1
ATOM 652 O O . THR A 1 81 ? 22.709 -1.914 -33.213 1.00 78.56 81 THR A O 1
ATOM 655 N N . PRO A 1 82 ? 24.467 -1.708 -31.816 1.00 76.81 82 PRO A N 1
ATOM 656 C CA . PRO A 1 82 ? 23.838 -2.411 -30.694 1.00 76.81 82 PRO A CA 1
ATOM 657 C C . PRO A 1 82 ? 22.434 -1.898 -30.350 1.00 76.81 82 PRO A C 1
ATOM 659 O O . PRO A 1 82 ? 21.528 -2.702 -30.131 1.00 76.81 82 PRO A O 1
ATOM 662 N N . ARG A 1 83 ? 22.218 -0.576 -30.384 1.00 81.69 83 ARG A N 1
ATOM 663 C CA . ARG A 1 83 ? 20.891 0.039 -30.236 1.00 81.69 83 ARG A CA 1
ATOM 664 C C . ARG A 1 83 ? 19.905 -0.442 -31.298 1.00 81.69 83 ARG A C 1
ATOM 666 O O . ARG A 1 83 ? 18.815 -0.878 -30.957 1.00 81.69 83 ARG A O 1
ATOM 673 N N . LEU A 1 84 ? 20.264 -0.406 -32.580 1.00 80.38 84 LEU A N 1
ATOM 674 C CA . LEU A 1 84 ? 19.347 -0.831 -33.646 1.00 80.38 84 LEU A CA 1
ATOM 675 C C . LEU A 1 84 ? 18.958 -2.310 -33.513 1.00 80.38 84 LEU A C 1
ATOM 677 O O . LEU A 1 84 ? 17.799 -2.660 -33.715 1.00 80.38 84 LEU A O 1
ATOM 681 N N . ILE A 1 85 ? 19.898 -3.163 -33.097 1.00 78.69 85 ILE A N 1
ATOM 682 C CA . ILE A 1 85 ? 19.621 -4.584 -32.841 1.00 78.69 85 ILE A CA 1
ATOM 683 C C . ILE A 1 85 ? 18.666 -4.744 -31.655 1.00 78.69 85 ILE A C 1
ATOM 685 O O . ILE A 1 85 ? 17.718 -5.520 -31.744 1.00 78.69 85 ILE A O 1
ATOM 689 N N . LEU A 1 86 ? 18.865 -3.984 -30.576 1.00 82.31 86 LEU A N 1
ATOM 690 C CA . LEU A 1 86 ? 17.978 -4.003 -29.412 1.00 82.31 86 LEU A CA 1
ATOM 691 C C . LEU A 1 86 ? 16.556 -3.537 -29.766 1.00 82.31 86 LEU A C 1
ATOM 693 O O . LEU A 1 86 ? 15.580 -4.157 -29.345 1.00 82.31 86 LEU A O 1
ATOM 697 N N . ALA A 1 87 ? 16.439 -2.469 -30.560 1.00 83.62 87 ALA A N 1
ATOM 698 C CA . ALA A 1 87 ? 15.159 -1.943 -31.032 1.00 83.62 87 ALA A CA 1
ATOM 699 C C . ALA A 1 87 ? 14.379 -2.995 -31.831 1.00 83.62 87 ALA A C 1
ATOM 701 O O . ALA A 1 87 ? 13.187 -3.189 -31.583 1.00 83.62 87 ALA A O 1
ATOM 702 N N . ASP A 1 88 ? 15.067 -3.693 -32.740 1.00 79.56 88 ASP A N 1
ATOM 703 C CA . ASP A 1 88 ? 14.497 -4.771 -33.548 1.00 79.56 88 ASP A CA 1
ATOM 704 C C . ASP A 1 88 ? 14.103 -5.973 -32.674 1.00 79.56 88 ASP A C 1
ATOM 706 O O . ASP A 1 88 ? 12.986 -6.480 -32.782 1.00 79.56 88 ASP A O 1
ATOM 710 N N . GLN A 1 89 ? 14.994 -6.414 -31.778 1.00 79.00 89 GLN A N 1
ATOM 711 C CA . GLN A 1 89 ? 14.791 -7.605 -30.950 1.00 79.00 89 GLN A CA 1
ATOM 712 C C . GLN A 1 89 ? 13.629 -7.432 -29.972 1.00 79.00 89 GLN A C 1
ATOM 714 O O . GLN A 1 89 ? 12.853 -8.361 -29.769 1.00 79.00 89 GLN A O 1
ATOM 719 N N . TRP A 1 90 ? 13.515 -6.265 -29.341 1.00 83.88 90 TRP A N 1
ATOM 720 C CA . TRP A 1 90 ? 12.484 -6.013 -28.333 1.00 83.88 90 TRP A CA 1
ATOM 721 C C . TRP A 1 90 ? 11.233 -5.347 -28.915 1.00 83.88 90 TRP A C 1
ATOM 723 O O . TRP A 1 90 ? 10.237 -5.200 -28.205 1.00 83.88 90 TRP A O 1
ATOM 733 N N . ASN A 1 91 ? 11.264 -4.960 -30.197 1.00 84.12 91 ASN A N 1
ATOM 734 C CA . ASN A 1 91 ? 10.226 -4.174 -30.869 1.00 84.12 91 ASN A CA 1
ATOM 735 C C . ASN A 1 91 ? 9.871 -2.902 -30.074 1.00 84.12 91 ASN A C 1
ATOM 737 O O . ASN A 1 91 ? 8.708 -2.646 -29.745 1.00 84.12 91 ASN A O 1
ATOM 741 N N . VAL A 1 92 ? 10.888 -2.115 -29.714 1.00 86.06 92 VAL A N 1
ATOM 742 C CA . VAL A 1 92 ? 10.739 -0.919 -28.868 1.00 86.06 92 VAL A CA 1
ATOM 743 C C . VAL A 1 92 ? 11.196 0.354 -29.564 1.00 86.06 92 VAL A C 1
ATOM 745 O O . VAL A 1 92 ? 12.082 0.349 -30.416 1.00 86.06 92 VAL A O 1
ATOM 748 N N . LEU A 1 93 ? 10.595 1.475 -29.166 1.00 84.75 93 LEU A N 1
ATOM 749 C CA . LEU A 1 93 ? 11.133 2.802 -29.449 1.00 84.75 93 LEU A CA 1
ATOM 750 C C . LEU A 1 93 ? 12.256 3.098 -28.455 1.00 84.75 93 LEU A C 1
ATOM 752 O O . LEU A 1 93 ? 12.010 3.141 -27.245 1.00 84.75 93 LEU A O 1
ATOM 756 N N . LEU A 1 94 ? 13.474 3.274 -28.967 1.00 86.06 94 LEU A N 1
ATOM 757 C CA . LEU A 1 94 ? 14.625 3.618 -28.144 1.00 86.06 94 LEU A CA 1
ATOM 758 C C . LEU A 1 94 ? 14.695 5.124 -27.894 1.00 86.06 94 LEU A C 1
ATOM 760 O O . LEU A 1 94 ? 14.465 5.896 -28.824 1.00 86.06 94 LEU A O 1
ATOM 764 N N . PRO A 1 95 ? 15.040 5.538 -26.668 1.00 86.50 95 PRO A N 1
ATOM 765 C CA . PRO A 1 95 ? 15.254 6.935 -26.352 1.00 86.50 95 PRO A CA 1
ATOM 766 C C . PRO A 1 95 ? 16.615 7.413 -26.866 1.00 86.50 95 PRO A C 1
ATOM 768 O O . PRO A 1 95 ? 17.539 6.620 -27.085 1.00 86.50 95 PRO A O 1
ATOM 771 N N . ASP A 1 96 ? 16.745 8.729 -27.017 1.00 83.88 96 ASP A N 1
ATOM 772 C CA . ASP A 1 96 ? 17.969 9.362 -27.514 1.00 83.88 96 ASP A CA 1
ATOM 773 C C . ASP A 1 96 ? 19.131 9.252 -26.523 1.00 83.88 96 ASP A C 1
ATOM 775 O O . ASP A 1 96 ? 20.276 9.150 -26.952 1.00 83.88 96 ASP A O 1
ATOM 779 N N . TRP A 1 97 ? 18.826 9.213 -25.221 1.00 86.19 97 TRP A N 1
ATOM 780 C CA . TRP A 1 97 ? 19.806 9.137 -24.135 1.00 86.19 97 TRP A CA 1
ATOM 781 C C . TRP A 1 97 ? 20.492 7.773 -23.992 1.00 86.19 97 TRP A C 1
ATOM 783 O O . TRP A 1 97 ? 21.469 7.672 -23.259 1.00 86.19 97 TRP A O 1
ATOM 793 N N . LEU A 1 98 ? 19.973 6.719 -24.629 1.00 87.62 98 LEU A N 1
ATOM 794 C CA . LEU A 1 98 ? 20.532 5.372 -24.526 1.00 87.62 98 LEU A CA 1
ATOM 795 C C . LEU A 1 98 ? 21.679 5.202 -25.518 1.00 87.62 98 LEU A C 1
ATOM 797 O O . LEU A 1 98 ? 21.407 5.189 -26.713 1.00 87.62 98 LEU A O 1
ATOM 801 N N . ASP A 1 99 ? 22.909 4.969 -25.067 1.00 84.56 99 ASP A N 1
ATOM 802 C CA . ASP A 1 99 ? 24.047 4.774 -25.971 1.00 84.56 99 ASP A CA 1
ATOM 803 C C . ASP A 1 99 ? 24.375 3.296 -26.235 1.00 84.56 99 ASP A C 1
ATOM 805 O O . ASP A 1 99 ? 24.026 2.395 -25.470 1.00 84.56 99 ASP A O 1
ATOM 809 N N . ASP A 1 100 ? 25.088 3.020 -27.335 1.00 79.00 100 ASP A N 1
ATOM 810 C CA . ASP A 1 100 ? 25.522 1.658 -27.689 1.00 79.00 100 ASP A CA 1
ATOM 811 C C . ASP A 1 100 ? 26.393 1.025 -26.587 1.00 79.00 100 ASP A C 1
ATOM 813 O O . ASP A 1 100 ? 26.327 -0.183 -26.351 1.00 79.00 100 ASP A O 1
ATOM 817 N N . SER A 1 101 ? 27.178 1.840 -25.871 1.00 78.81 101 SER A N 1
ATOM 818 C CA . SER A 1 101 ? 27.964 1.402 -24.716 1.00 78.81 101 SER A CA 1
ATOM 819 C C . SER A 1 101 ? 27.092 0.938 -23.555 1.00 78.81 101 SER A C 1
ATOM 821 O O . SER A 1 101 ? 27.448 -0.036 -22.900 1.00 78.81 101 SER A O 1
ATOM 823 N N . ASP A 1 102 ? 25.948 1.577 -23.307 1.00 82.44 102 ASP A N 1
ATOM 824 C CA . ASP A 1 102 ? 25.049 1.191 -22.215 1.00 82.44 102 ASP A CA 1
ATOM 825 C C . ASP A 1 102 ? 24.384 -0.151 -22.503 1.00 82.44 102 ASP A C 1
ATOM 827 O O . ASP A 1 102 ? 24.314 -1.015 -21.626 1.00 82.44 102 ASP A O 1
ATOM 831 N N . VAL A 1 103 ? 23.974 -0.356 -23.759 1.00 81.25 103 VAL A N 1
ATOM 832 C CA . VAL A 1 103 ? 23.406 -1.622 -24.241 1.00 81.25 103 VAL A CA 1
ATOM 833 C C . VAL A 1 103 ? 24.386 -2.779 -24.030 1.00 81.25 103 VAL A C 1
ATOM 835 O O . VAL A 1 103 ? 23.985 -3.855 -23.577 1.00 81.25 103 VAL A O 1
ATOM 838 N N . LEU A 1 104 ? 25.669 -2.549 -24.323 1.00 79.12 104 LEU A N 1
ATOM 839 C CA . LEU A 1 104 ? 26.728 -3.546 -24.181 1.00 79.12 104 LEU A CA 1
ATOM 840 C C . LEU A 1 104 ? 27.132 -3.776 -22.721 1.00 79.12 104 LEU A C 1
ATOM 842 O O . LEU A 1 104 ? 27.161 -4.919 -22.266 1.00 79.12 104 LEU A O 1
ATOM 846 N N . ASN A 1 105 ? 27.400 -2.705 -21.972 1.00 81.50 105 ASN A N 1
ATOM 847 C CA . ASN A 1 105 ? 27.857 -2.778 -20.582 1.00 81.50 105 ASN A CA 1
ATOM 848 C C . ASN A 1 105 ? 26.813 -3.427 -19.668 1.00 81.50 105 ASN A C 1
ATOM 850 O O . ASN A 1 105 ? 27.169 -4.154 -18.742 1.00 81.50 105 ASN A O 1
ATOM 854 N N . GLN A 1 106 ? 25.526 -3.197 -19.944 1.00 81.31 106 GLN A N 1
ATOM 855 C CA . GLN A 1 106 ? 24.419 -3.766 -19.170 1.00 81.31 106 GLN A CA 1
ATOM 856 C C . GLN A 1 106 ? 23.873 -5.063 -19.774 1.00 81.31 106 GLN A C 1
ATOM 858 O O . GLN A 1 106 ? 22.881 -5.598 -19.278 1.00 81.31 106 GLN A O 1
ATOM 863 N N . LYS A 1 107 ? 24.538 -5.593 -20.814 1.00 82.62 107 LYS A N 1
ATOM 864 C CA . LYS A 1 107 ? 24.227 -6.879 -21.454 1.00 82.62 107 LYS A CA 1
ATOM 865 C C . LYS A 1 107 ? 22.756 -7.010 -21.850 1.00 82.62 107 LYS A C 1
ATOM 867 O O . LYS A 1 107 ? 22.168 -8.085 -21.747 1.00 82.62 107 LYS A O 1
ATOM 872 N N . LEU A 1 108 ? 22.146 -5.921 -22.319 1.00 82.06 108 LEU A N 1
ATOM 873 C CA . LEU A 1 108 ? 20.707 -5.897 -22.598 1.00 82.06 108 LEU A CA 1
ATOM 874 C C . LEU A 1 108 ? 20.334 -6.881 -23.718 1.00 82.06 108 LEU A C 1
ATOM 876 O O . LEU A 1 108 ? 19.300 -7.530 -23.649 1.00 82.06 108 LEU A O 1
ATOM 880 N N . LEU A 1 109 ? 21.220 -7.084 -24.696 1.00 79.19 109 LEU A N 1
ATOM 881 C CA . LEU A 1 109 ? 21.023 -8.049 -25.788 1.00 79.19 109 LEU A CA 1
ATOM 882 C C . LEU A 1 109 ? 20.980 -9.521 -25.325 1.00 79.19 109 LEU A C 1
ATOM 884 O O . LEU A 1 109 ? 20.517 -10.379 -26.076 1.00 79.19 109 LEU A O 1
ATOM 888 N N . GLU A 1 110 ? 21.466 -9.833 -24.117 1.00 80.88 110 GLU A N 1
ATOM 889 C CA . GLU A 1 110 ? 21.413 -11.187 -23.540 1.00 80.88 110 GLU A CA 1
ATOM 890 C C . GLU A 1 110 ? 20.042 -11.493 -22.901 1.00 80.88 110 GLU A C 1
ATOM 892 O O . GLU A 1 110 ? 19.730 -12.655 -22.637 1.00 80.88 110 GLU A O 1
ATOM 897 N N . LEU A 1 111 ? 19.207 -10.476 -22.653 1.00 81.44 111 LEU A N 1
ATOM 898 C CA . LEU A 1 111 ? 17.899 -10.657 -22.025 1.00 81.44 111 LEU A CA 1
ATOM 899 C C . LEU A 1 111 ? 16.871 -11.148 -23.054 1.00 81.44 111 LEU A C 1
ATOM 901 O O . LEU A 1 111 ? 16.729 -10.599 -24.151 1.00 81.44 111 LEU A O 1
ATOM 905 N N . THR A 1 112 ? 16.120 -12.180 -22.674 1.00 76.62 112 THR A N 1
ATOM 906 C CA . THR A 1 112 ? 15.036 -12.739 -23.487 1.00 76.62 112 THR A CA 1
ATOM 907 C C . THR A 1 112 ? 13.705 -12.190 -22.993 1.00 76.62 112 THR A C 1
ATOM 909 O O . THR A 1 112 ? 13.286 -12.460 -21.873 1.00 76.62 112 THR A O 1
ATOM 912 N N . MET A 1 113 ? 13.049 -11.382 -23.826 1.00 78.19 113 MET A N 1
ATOM 913 C CA . MET A 1 113 ? 11.777 -10.733 -23.500 1.00 78.19 113 MET A CA 1
ATOM 914 C C . MET A 1 113 ? 10.689 -11.185 -24.469 1.00 78.19 113 MET A C 1
ATOM 916 O O . MET A 1 113 ? 10.953 -11.382 -25.657 1.00 78.19 113 MET A O 1
ATOM 920 N N . GLU A 1 114 ? 9.454 -11.301 -23.984 1.00 70.44 114 GLU A N 1
ATOM 921 C CA . GLU A 1 114 ? 8.306 -11.558 -24.850 1.00 70.44 114 GLU A CA 1
ATOM 922 C C . GLU A 1 114 ? 7.933 -10.305 -25.658 1.00 70.44 114 GLU A C 1
ATOM 924 O O . GLU A 1 114 ? 7.705 -9.206 -25.131 1.00 70.44 114 GLU A O 1
ATOM 929 N N . VAL A 1 115 ? 7.876 -10.473 -26.979 1.00 73.06 115 VAL A N 1
ATOM 930 C CA . VAL A 1 115 ? 7.613 -9.397 -27.935 1.00 73.06 115 VAL A CA 1
ATOM 931 C C . VAL A 1 115 ? 6.145 -9.450 -28.349 1.00 73.06 115 VAL A C 1
ATOM 933 O O . VAL A 1 115 ? 5.803 -10.007 -29.386 1.00 73.06 115 VAL A O 1
ATOM 936 N N . ASN A 1 116 ? 5.268 -8.876 -27.523 1.00 65.94 116 ASN A N 1
ATOM 937 C CA . ASN A 1 116 ? 3.824 -8.916 -27.788 1.00 65.94 116 ASN A CA 1
ATOM 938 C C . ASN A 1 116 ? 3.371 -7.739 -28.668 1.00 65.94 116 ASN A C 1
ATOM 940 O O . ASN A 1 116 ? 2.812 -7.946 -29.738 1.00 65.94 116 ASN A O 1
ATOM 944 N N . ASN A 1 117 ? 3.671 -6.501 -28.256 1.00 76.06 117 ASN A N 1
ATOM 945 C CA . ASN A 1 117 ? 3.297 -5.268 -28.964 1.00 76.06 117 ASN A CA 1
ATOM 946 C C . ASN A 1 117 ? 4.471 -4.284 -29.024 1.00 76.06 117 ASN A C 1
ATOM 948 O O . ASN A 1 117 ? 5.428 -4.432 -28.267 1.00 76.06 117 ASN A O 1
ATOM 952 N N . ARG A 1 118 ? 4.404 -3.262 -29.886 1.00 78.06 118 ARG A N 1
ATOM 953 C CA . ARG A 1 118 ? 5.401 -2.178 -29.916 1.00 78.06 118 ARG A CA 1
ATOM 954 C C . ARG A 1 118 ? 5.174 -1.220 -28.741 1.00 78.06 118 ARG A C 1
ATOM 956 O O . ARG A 1 118 ? 4.065 -0.720 -28.592 1.00 78.06 118 ARG A O 1
ATOM 963 N N . THR A 1 119 ? 6.193 -0.958 -27.916 1.00 84.56 119 THR A N 1
ATOM 964 C CA . THR A 1 119 ? 6.109 -0.016 -26.770 1.00 84.56 119 THR A CA 1
ATOM 965 C C . THR A 1 119 ? 7.354 0.866 -26.677 1.00 84.56 119 THR A C 1
ATOM 967 O O . THR A 1 119 ? 8.294 0.714 -27.457 1.00 84.56 119 THR A O 1
ATOM 970 N N . THR A 1 120 ? 7.396 1.775 -25.702 1.00 87.94 120 THR A N 1
ATOM 971 C CA . THR A 1 120 ? 8.637 2.466 -25.331 1.00 87.94 120 THR A CA 1
ATOM 972 C C . THR A 1 120 ? 9.606 1.502 -24.643 1.00 87.94 120 THR A C 1
ATOM 974 O O . THR A 1 120 ? 9.190 0.510 -24.028 1.00 87.94 120 THR A O 1
ATOM 977 N N . PHE A 1 121 ? 10.903 1.793 -24.762 1.00 88.50 121 PHE A N 1
ATOM 978 C CA . PHE A 1 121 ? 11.973 1.064 -24.081 1.00 88.50 121 PHE A CA 1
ATOM 979 C C . PHE A 1 121 ? 11.780 1.040 -22.559 1.00 88.50 121 PHE A C 1
ATOM 981 O O . PHE A 1 121 ? 11.841 -0.030 -21.957 1.00 88.50 121 PHE A O 1
ATOM 988 N N . ALA A 1 122 ? 11.463 2.195 -21.958 1.00 89.12 122 ALA A N 1
ATOM 989 C CA . ALA A 1 122 ? 11.241 2.324 -20.520 1.00 89.12 122 ALA A CA 1
ATOM 990 C C . ALA A 1 122 ? 10.117 1.398 -20.029 1.00 89.12 122 ALA A C 1
ATOM 992 O O . ALA A 1 122 ? 10.334 0.616 -19.107 1.00 89.12 122 ALA A O 1
ATOM 993 N N . ASN A 1 123 ? 8.960 1.396 -20.705 1.00 88.69 123 ASN A N 1
ATOM 994 C CA . ASN A 1 123 ? 7.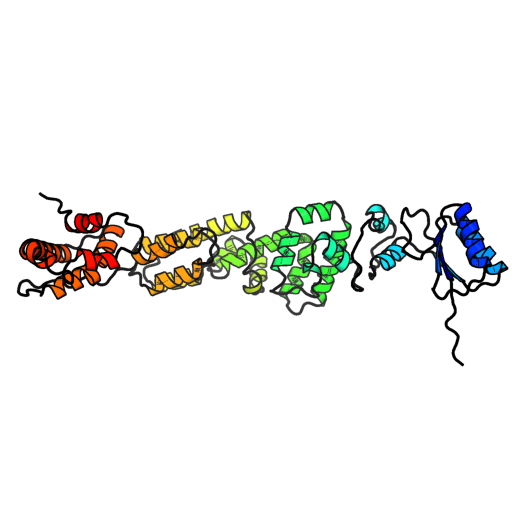842 0.517 -20.344 1.00 88.69 123 ASN A CA 1
ATOM 995 C C . ASN A 1 123 ? 8.233 -0.955 -20.427 1.00 88.69 123 ASN A C 1
ATOM 997 O O . ASN A 1 123 ? 7.909 -1.726 -19.529 1.00 88.69 123 ASN A O 1
ATOM 1001 N N . ARG A 1 124 ? 8.947 -1.354 -21.486 1.00 89.06 124 ARG A N 1
ATOM 1002 C CA . ARG A 1 124 ? 9.355 -2.749 -21.683 1.00 89.06 124 ARG A CA 1
ATOM 1003 C C . ARG A 1 124 ? 10.291 -3.218 -20.576 1.00 89.06 124 ARG A C 1
ATOM 1005 O O . ARG A 1 124 ? 10.088 -4.296 -20.023 1.00 89.06 124 ARG A O 1
ATOM 1012 N N . LEU A 1 125 ? 11.294 -2.402 -20.265 1.00 89.75 125 LEU A N 1
ATOM 1013 C CA . LEU A 1 125 ? 12.326 -2.754 -19.304 1.00 89.75 125 LEU A CA 1
ATOM 1014 C C . LEU A 1 125 ? 11.792 -2.757 -17.869 1.00 89.75 125 LEU A C 1
ATOM 1016 O O . LEU A 1 125 ? 12.032 -3.717 -17.140 1.00 89.75 125 LEU A O 1
ATOM 1020 N N . LEU A 1 126 ? 11.015 -1.736 -17.491 1.00 90.25 126 LEU A N 1
ATOM 1021 C CA . LEU A 1 126 ? 10.356 -1.687 -16.185 1.00 90.25 126 LEU A CA 1
ATOM 1022 C C . LEU A 1 126 ? 9.372 -2.847 -16.034 1.00 90.25 126 LEU A C 1
ATOM 1024 O O . LEU A 1 126 ? 9.404 -3.524 -15.018 1.00 90.25 126 LEU A O 1
ATOM 1028 N N . THR A 1 127 ? 8.578 -3.156 -17.065 1.00 89.94 127 THR A N 1
ATOM 1029 C CA . THR A 1 127 ? 7.625 -4.276 -17.000 1.00 89.94 127 THR A CA 1
ATOM 1030 C C . THR A 1 127 ? 8.314 -5.613 -16.747 1.00 89.94 127 THR A C 1
ATOM 1032 O O . THR A 1 127 ? 7.829 -6.431 -15.974 1.00 89.94 127 THR A O 1
ATOM 1035 N N . TYR A 1 128 ? 9.447 -5.850 -17.404 1.00 88.94 128 TYR A N 1
ATOM 1036 C CA . TYR A 1 128 ? 10.165 -7.115 -17.286 1.00 88.94 128 TYR A CA 1
ATOM 1037 C C . TYR A 1 128 ? 10.805 -7.322 -15.915 1.00 88.94 128 TYR A C 1
ATOM 1039 O O . TYR A 1 128 ? 10.836 -8.446 -15.427 1.00 88.94 128 TYR A O 1
ATOM 1047 N N . PHE A 1 129 ? 11.327 -6.255 -15.308 1.00 87.69 129 PHE A N 1
ATOM 1048 C CA . PHE A 1 129 ? 12.019 -6.358 -14.025 1.00 87.69 129 PHE A CA 1
ATOM 1049 C C . PHE A 1 129 ? 11.138 -6.085 -12.811 1.00 87.69 129 PHE A C 1
ATOM 1051 O O . PHE A 1 129 ? 11.444 -6.593 -11.739 1.00 87.69 129 PHE A O 1
ATOM 1058 N N . LEU A 1 130 ? 10.098 -5.268 -12.965 1.00 87.38 130 LEU A N 1
ATOM 1059 C CA . LEU A 1 130 ? 9.281 -4.766 -11.862 1.00 87.38 130 LEU A CA 1
ATOM 1060 C C . LEU A 1 130 ? 7.810 -5.201 -11.960 1.00 87.38 130 LEU A C 1
ATOM 1062 O O . LEU A 1 130 ? 7.132 -5.184 -10.946 1.00 87.38 130 LEU A O 1
ATOM 1066 N N . GLY A 1 131 ? 7.323 -5.632 -13.129 1.00 87.75 131 GLY A N 1
ATOM 1067 C CA . GLY A 1 131 ? 5.959 -6.154 -13.292 1.00 87.75 131 GLY A CA 1
ATOM 1068 C C . GLY A 1 131 ? 5.015 -5.279 -14.128 1.00 87.75 131 GLY A C 1
ATOM 1069 O O . GLY A 1 131 ? 5.370 -4.217 -14.643 1.00 87.75 131 GLY A O 1
ATOM 1070 N N . GLY A 1 132 ? 3.785 -5.765 -14.326 1.00 86.88 132 GLY A N 1
ATOM 1071 C CA . GLY A 1 132 ? 2.783 -5.179 -15.230 1.00 86.88 132 GLY A CA 1
ATOM 1072 C C . GLY A 1 132 ? 2.249 -3.801 -14.818 1.00 86.88 132 GLY A C 1
ATOM 1073 O O . GLY A 1 132 ? 1.638 -3.110 -15.630 1.00 86.88 132 GLY A O 1
ATOM 1074 N N . GLU A 1 133 ? 2.522 -3.369 -13.595 1.00 87.31 133 GLU A N 1
ATOM 1075 C CA . GLU A 1 133 ? 2.062 -2.129 -12.970 1.00 87.31 133 GLU A CA 1
ATOM 1076 C C . GLU A 1 133 ? 2.562 -0.895 -13.742 1.00 87.31 133 GLU A C 1
ATOM 1078 O O . GLU A 1 133 ? 1.870 0.119 -13.856 1.00 87.31 133 GLU A O 1
ATOM 1083 N N . PHE A 1 134 ? 3.738 -1.009 -14.368 1.00 87.81 134 PHE A N 1
ATOM 1084 C CA . PHE A 1 134 ? 4.352 0.045 -15.181 1.00 87.81 134 PHE A CA 1
ATOM 1085 C C . PHE A 1 134 ? 3.817 0.116 -16.617 1.00 87.81 134 PHE A C 1
ATOM 1087 O O . PHE A 1 134 ? 4.222 0.998 -17.377 1.00 87.81 134 PHE A O 1
ATOM 1094 N N . GLN A 1 135 ? 2.895 -0.765 -17.016 1.00 86.25 135 GLN A N 1
ATOM 1095 C CA . GLN A 1 135 ? 2.236 -0.657 -18.322 1.00 86.25 135 GLN A CA 1
ATOM 1096 C C . GLN A 1 135 ? 1.195 0.464 -18.366 1.00 86.25 135 GLN A C 1
ATOM 1098 O O . GLN A 1 135 ? 0.832 0.899 -19.454 1.00 86.25 135 GLN A O 1
ATOM 1103 N N . ALA A 1 136 ? 0.731 0.947 -17.211 1.00 86.38 136 ALA A N 1
ATOM 1104 C CA . ALA A 1 136 ? -0.280 1.992 -17.145 1.00 86.38 136 ALA A CA 1
ATOM 1105 C C . ALA A 1 136 ? 0.191 3.307 -17.796 1.00 86.38 136 ALA A C 1
ATOM 1107 O O . ALA A 1 136 ? 1.341 3.736 -17.637 1.00 86.38 136 ALA A O 1
ATOM 1108 N N . ASP A 1 137 ? -0.728 3.978 -18.490 1.00 86.19 137 ASP A N 1
ATOM 1109 C CA . ASP A 1 137 ? -0.467 5.251 -19.178 1.00 86.19 137 ASP A CA 1
ATOM 1110 C C . ASP A 1 137 ? -0.431 6.460 -18.226 1.00 86.19 137 ASP A C 1
ATOM 1112 O O . ASP A 1 137 ? 0.098 7.513 -18.582 1.00 86.19 137 ASP A O 1
ATOM 1116 N N . MET A 1 138 ? -0.981 6.322 -17.015 1.00 87.50 138 MET A N 1
ATOM 1117 C CA . MET A 1 138 ? -1.010 7.365 -15.984 1.00 87.50 138 MET A CA 1
ATOM 1118 C C . MET A 1 138 ? -1.030 6.768 -14.570 1.00 87.50 138 MET A C 1
ATOM 1120 O O . MET A 1 138 ? -1.515 5.650 -14.371 1.00 87.50 138 MET A O 1
ATOM 1124 N N . ILE A 1 139 ? -0.565 7.535 -13.578 1.00 87.50 139 ILE A N 1
ATOM 1125 C CA . ILE A 1 139 ? -0.837 7.252 -12.161 1.00 87.50 139 ILE A CA 1
ATOM 1126 C C . ILE A 1 139 ? -2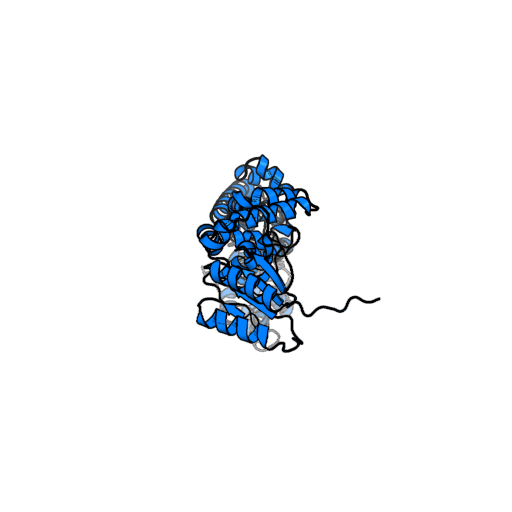.270 7.682 -11.831 1.00 87.50 139 ILE A C 1
ATOM 1128 O O . ILE A 1 139 ? -2.718 8.766 -12.199 1.00 87.50 139 ILE A O 1
ATOM 1132 N N . SER A 1 140 ? -2.973 6.819 -11.114 1.00 87.69 140 SER A N 1
ATOM 1133 C CA . SER A 1 140 ? -4.359 6.952 -10.682 1.00 87.69 140 SER A CA 1
ATOM 1134 C C . SER A 1 140 ? -4.523 6.352 -9.285 1.00 87.69 140 SER A C 1
ATOM 1136 O O . SER A 1 140 ? -3.629 5.677 -8.770 1.00 87.69 140 SER A O 1
ATOM 1138 N N . SER A 1 141 ? -5.682 6.558 -8.666 1.00 86.31 141 SER A N 1
ATOM 1139 C CA . SER A 1 141 ? -5.967 5.985 -7.347 1.00 86.31 141 SER A CA 1
ATOM 1140 C C . SER A 1 141 ? -5.882 4.456 -7.322 1.00 86.31 141 SER A C 1
ATOM 1142 O O . SER A 1 141 ? -5.536 3.890 -6.295 1.00 86.31 141 SER A O 1
ATOM 1144 N N . SER A 1 142 ? -6.162 3.781 -8.442 1.00 86.38 142 SER A N 1
ATOM 1145 C CA . SER A 1 142 ? -6.207 2.317 -8.501 1.00 86.38 142 SER A CA 1
ATOM 1146 C C . SER A 1 142 ? -4.850 1.638 -8.677 1.00 86.38 142 SER A C 1
ATOM 1148 O O . SER A 1 142 ? -4.765 0.454 -8.403 1.00 86.38 142 SER A O 1
ATOM 1150 N N . ASN A 1 143 ? -3.813 2.336 -9.156 1.00 89.00 143 ASN A N 1
ATOM 1151 C CA . ASN A 1 143 ? -2.492 1.734 -9.414 1.00 89.00 143 ASN A CA 1
ATOM 1152 C C . ASN A 1 143 ? -1.362 2.314 -8.551 1.00 89.00 143 ASN A C 1
ATOM 1154 O O . ASN A 1 143 ? -0.254 1.782 -8.563 1.00 89.00 143 ASN A O 1
ATOM 1158 N N . LEU A 1 144 ? -1.615 3.393 -7.802 1.00 89.38 144 LEU A N 1
ATOM 1159 C CA . LEU A 1 144 ? -0.607 4.029 -6.950 1.00 89.38 144 LEU A CA 1
ATOM 1160 C C . LEU A 1 144 ? -0.006 3.048 -5.932 1.00 89.38 144 LEU A C 1
ATOM 1162 O O . LEU A 1 144 ? 1.211 3.020 -5.750 1.00 89.38 144 LEU A O 1
ATOM 1166 N N . VAL A 1 145 ? -0.861 2.261 -5.273 1.00 89.50 145 VAL A N 1
ATOM 1167 C CA . VAL A 1 145 ? -0.447 1.283 -4.257 1.00 89.50 145 VAL A CA 1
ATOM 1168 C C . VAL A 1 145 ? 0.468 0.228 -4.865 1.00 89.50 145 VAL A C 1
ATOM 1170 O O . VAL A 1 145 ? 1.545 -0.015 -4.322 1.00 89.50 145 VAL A O 1
ATOM 1173 N N . ASP A 1 146 ? 0.077 -0.339 -6.005 1.00 89.88 146 ASP A N 1
ATOM 1174 C CA . ASP A 1 146 ? 0.831 -1.406 -6.659 1.00 89.88 146 ASP A CA 1
ATOM 1175 C C . ASP A 1 146 ? 2.212 -0.901 -7.094 1.00 89.88 146 ASP A C 1
ATOM 1177 O O . ASP A 1 146 ? 3.230 -1.483 -6.718 1.00 89.88 146 ASP A O 1
ATOM 1181 N N . VAL A 1 147 ? 2.2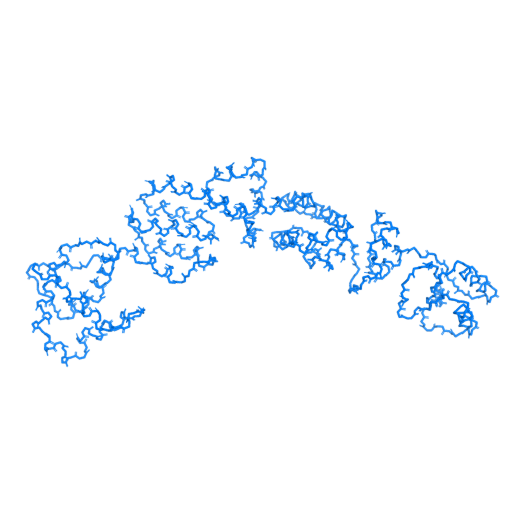71 0.258 -7.763 1.00 90.62 147 VAL A N 1
ATOM 1182 C CA . VAL A 1 147 ? 3.535 0.878 -8.198 1.00 90.62 147 VAL A CA 1
ATOM 1183 C C . VAL A 1 147 ? 4.461 1.159 -7.011 1.00 90.62 147 VAL A C 1
ATOM 1185 O O . VAL A 1 147 ? 5.651 0.844 -7.067 1.00 90.62 147 VAL A O 1
ATOM 1188 N N . LEU A 1 148 ? 3.942 1.735 -5.923 1.00 89.88 148 LEU A N 1
ATOM 1189 C CA . LEU A 1 148 ? 4.756 2.024 -4.739 1.00 89.88 148 LEU A CA 1
ATOM 1190 C C . LEU A 1 148 ? 5.239 0.754 -4.044 1.00 89.88 148 LEU A C 1
ATOM 1192 O O . LEU A 1 148 ? 6.394 0.705 -3.623 1.00 89.88 148 LEU A O 1
ATOM 1196 N N . SER A 1 149 ? 4.382 -0.263 -3.936 1.00 88.25 149 SER A N 1
ATOM 1197 C CA . SER A 1 149 ? 4.734 -1.527 -3.288 1.00 88.25 149 SER A CA 1
ATOM 1198 C C . SER A 1 149 ? 5.904 -2.212 -3.992 1.00 88.25 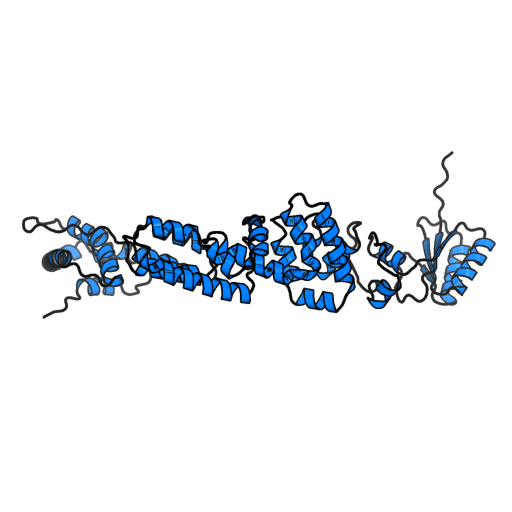149 SER A C 1
ATOM 1200 O O . SER A 1 149 ? 6.845 -2.647 -3.331 1.00 88.25 149 SER A O 1
ATOM 1202 N N . VAL A 1 150 ? 5.906 -2.192 -5.327 1.00 90.69 150 VAL A N 1
ATOM 1203 C CA . VAL A 1 150 ? 6.982 -2.742 -6.150 1.00 90.69 150 VAL A CA 1
ATOM 1204 C C . VAL A 1 150 ? 8.268 -1.929 -6.004 1.00 90.69 150 VAL A C 1
ATOM 1206 O O . VAL A 1 150 ? 9.337 -2.499 -5.824 1.00 90.69 150 VAL A O 1
ATOM 1209 N N . LEU A 1 151 ? 8.199 -0.594 -6.048 1.00 89.06 151 LEU A N 1
ATOM 1210 C CA . LEU A 1 151 ? 9.399 0.255 -5.972 1.00 89.06 151 LEU A CA 1
ATOM 1211 C C . LEU A 1 151 ? 10.114 0.189 -4.619 1.00 89.06 151 LEU A C 1
ATOM 1213 O O . LEU A 1 151 ? 11.328 0.390 -4.539 1.00 89.06 151 LEU A O 1
ATOM 1217 N N . VAL A 1 152 ? 9.359 -0.038 -3.551 1.00 87.56 152 VAL A N 1
ATOM 1218 C CA . VAL A 1 152 ? 9.880 -0.109 -2.185 1.00 87.56 152 VAL A CA 1
ATOM 1219 C C . VAL A 1 152 ? 10.448 -1.490 -1.859 1.00 87.56 152 VAL A C 1
ATOM 1221 O O . VAL A 1 152 ? 11.237 -1.604 -0.912 1.00 87.56 152 VAL A O 1
ATOM 1224 N N . ASP A 1 153 ? 10.100 -2.511 -2.639 1.00 89.31 153 ASP A N 1
ATOM 1225 C CA . ASP A 1 153 ? 10.541 -3.876 -2.405 1.00 89.31 153 ASP A CA 1
ATOM 1226 C C . ASP A 1 153 ? 12.068 -4.039 -2.515 1.00 89.31 153 ASP A C 1
ATOM 1228 O O . ASP A 1 153 ? 12.769 -3.343 -3.262 1.00 89.31 153 ASP A O 1
ATOM 1232 N N . ASP A 1 154 ? 12.613 -4.964 -1.729 1.00 86.25 154 ASP A N 1
ATOM 1233 C CA . ASP A 1 154 ? 14.056 -5.182 -1.661 1.00 86.25 154 ASP A CA 1
ATOM 1234 C C . ASP A 1 154 ? 14.600 -5.850 -2.932 1.00 86.25 154 ASP A C 1
ATOM 1236 O O . ASP A 1 154 ? 15.750 -5.590 -3.314 1.00 86.25 154 ASP A O 1
ATOM 1240 N N . GLU A 1 155 ? 13.776 -6.637 -3.637 1.00 88.38 155 GLU A N 1
ATOM 1241 C CA . GLU A 1 155 ? 14.131 -7.184 -4.946 1.00 88.38 155 GLU A CA 1
ATOM 1242 C C . GLU A 1 155 ? 14.296 -6.057 -5.969 1.00 88.38 155 GLU A C 1
ATOM 1244 O O . GLU A 1 155 ? 15.349 -5.956 -6.606 1.00 88.38 155 GLU A O 1
ATOM 1249 N N . ALA A 1 156 ? 13.336 -5.129 -6.042 1.00 88.12 156 ALA A N 1
ATOM 1250 C CA . ALA A 1 156 ? 13.427 -3.965 -6.918 1.00 88.12 156 ALA A CA 1
ATOM 1251 C C . ALA A 1 156 ? 14.695 -3.144 -6.637 1.00 88.12 156 ALA A C 1
ATOM 1253 O O . ALA A 1 156 ? 15.464 -2.861 -7.559 1.00 88.12 156 ALA A O 1
ATOM 1254 N N . LYS A 1 157 ? 15.002 -2.837 -5.367 1.00 87.38 157 LYS A N 1
ATOM 1255 C CA . LYS A 1 157 ? 16.244 -2.123 -4.993 1.00 87.38 157 LYS A CA 1
ATOM 1256 C C . LYS A 1 157 ? 17.507 -2.853 -5.449 1.00 87.38 157 LYS A C 1
ATOM 1258 O O . LYS A 1 157 ? 18.482 -2.210 -5.845 1.00 87.38 157 LYS A O 1
ATOM 1263 N N . SER A 1 158 ? 17.524 -4.184 -5.374 1.00 88.25 158 SER A N 1
ATOM 1264 C CA . SER A 1 158 ? 18.632 -5.001 -5.880 1.00 88.25 158 SER A CA 1
ATOM 1265 C C . SER A 1 158 ? 18.770 -4.868 -7.399 1.00 88.25 158 SER A C 1
ATOM 1267 O O . SER A 1 158 ? 19.877 -4.694 -7.918 1.00 88.25 158 SER A O 1
ATOM 1269 N N . MET A 1 159 ? 17.645 -4.849 -8.115 1.00 88.62 159 MET A N 1
ATOM 1270 C CA . MET A 1 159 ? 17.618 -4.690 -9.567 1.00 88.62 159 MET A CA 1
ATOM 1271 C C . MET A 1 159 ? 18.086 -3.308 -10.016 1.00 88.62 159 MET A C 1
ATOM 1273 O O . MET A 1 159 ? 18.918 -3.236 -10.919 1.00 88.62 159 MET A O 1
ATOM 1277 N N . PHE A 1 160 ? 17.673 -2.230 -9.344 1.00 88.56 160 PHE A N 1
ATOM 1278 C CA . PHE A 1 160 ? 18.179 -0.875 -9.608 1.00 88.56 160 PHE A CA 1
ATOM 1279 C C . PHE A 1 160 ? 19.698 -0.757 -9.391 1.00 88.56 160 PHE A C 1
ATOM 1281 O O . PHE A 1 160 ? 20.382 -0.086 -10.162 1.00 88.56 160 PHE A O 1
ATOM 1288 N N . LYS A 1 161 ? 20.261 -1.465 -8.399 1.00 87.75 161 LYS A N 1
ATOM 1289 C CA . LYS A 1 161 ? 21.722 -1.531 -8.192 1.00 87.75 161 LYS A CA 1
ATOM 1290 C C . LYS A 1 161 ? 22.439 -2.306 -9.297 1.00 87.75 161 LYS A C 1
ATOM 1292 O O . LYS A 1 161 ? 23.552 -1.944 -9.671 1.00 87.75 161 LYS A O 1
ATOM 1297 N N . LYS A 1 162 ? 21.829 -3.386 -9.789 1.00 87.31 162 LYS A N 1
ATOM 1298 C CA . LYS A 1 162 ? 22.398 -4.237 -10.842 1.00 87.31 162 LYS A CA 1
ATOM 1299 C C . LYS A 1 162 ? 22.306 -3.589 -12.228 1.00 87.31 162 LYS A C 1
ATOM 1301 O O . LYS A 1 162 ? 23.226 -3.752 -13.025 1.00 87.31 162 LYS A O 1
ATOM 1306 N N . TYR A 1 163 ? 21.227 -2.858 -12.497 1.00 87.00 163 TYR A N 1
ATOM 1307 C CA . TYR A 1 163 ? 20.935 -2.214 -13.777 1.00 87.00 163 TYR A CA 1
ATOM 1308 C C . TYR A 1 163 ? 20.645 -0.718 -13.573 1.00 87.00 163 TYR A C 1
ATOM 1310 O O . TYR A 1 163 ? 19.481 -0.321 -13.478 1.00 87.00 163 TYR A O 1
ATOM 1318 N N . PRO A 1 164 ? 21.679 0.145 -13.548 1.00 87.56 164 PRO A N 1
ATOM 1319 C CA . PRO A 1 164 ? 21.507 1.586 -13.345 1.00 87.56 164 PRO A CA 1
ATOM 1320 C C . PRO A 1 164 ? 20.597 2.261 -14.381 1.00 87.56 164 PRO A C 1
ATOM 1322 O O . PRO A 1 164 ? 19.966 3.272 -14.082 1.00 87.56 164 PRO A O 1
ATOM 1325 N N . ILE A 1 165 ? 20.464 1.682 -15.583 1.00 88.38 165 ILE A N 1
ATOM 1326 C CA . ILE A 1 165 ? 19.549 2.177 -16.622 1.00 88.38 165 ILE A CA 1
ATOM 1327 C C . ILE A 1 165 ? 18.082 2.195 -16.188 1.00 88.38 165 ILE A C 1
ATOM 1329 O O . ILE A 1 165 ? 17.284 2.951 -16.745 1.00 88.38 165 ILE A O 1
ATOM 1333 N N . LEU A 1 166 ? 17.716 1.379 -15.194 1.00 90.12 166 LEU A N 1
ATOM 1334 C CA . LEU A 1 166 ? 16.360 1.348 -14.662 1.00 90.12 166 LEU A CA 1
ATOM 1335 C C . LEU A 1 166 ? 15.973 2.686 -14.041 1.00 90.12 166 LEU A C 1
ATOM 1337 O O . LEU A 1 166 ? 14.815 3.072 -14.161 1.00 90.12 166 LEU A O 1
ATOM 1341 N N . HIS A 1 167 ? 16.920 3.429 -13.457 1.00 89.94 167 HIS A N 1
ATOM 1342 C CA . HIS A 1 167 ? 16.639 4.767 -12.932 1.00 89.94 167 HIS A CA 1
ATOM 1343 C C . HIS A 1 167 ? 16.230 5.735 -14.042 1.00 89.94 167 HIS A C 1
ATOM 1345 O O . HIS A 1 167 ? 15.224 6.426 -13.903 1.00 89.94 167 HIS A O 1
ATOM 1351 N N . HIS A 1 168 ? 16.940 5.726 -15.173 1.00 89.44 168 HIS A N 1
ATOM 1352 C CA . HIS A 1 168 ? 16.565 6.539 -16.330 1.00 89.44 168 HIS A CA 1
ATOM 1353 C C . HIS A 1 168 ? 15.218 6.109 -16.913 1.00 89.44 168 HIS A C 1
ATOM 1355 O O . HIS A 1 168 ? 14.395 6.957 -17.244 1.00 89.44 168 HIS A O 1
ATOM 1361 N N . CYS A 1 169 ? 14.947 4.801 -16.972 1.00 90.81 169 CYS A N 1
ATOM 1362 C CA . CYS A 1 169 ? 13.649 4.296 -17.417 1.00 90.81 169 CYS A CA 1
ATOM 1363 C C . CYS A 1 169 ? 12.513 4.749 -16.491 1.00 90.81 169 CYS A C 1
ATOM 1365 O O . CYS A 1 169 ? 11.483 5.209 -16.979 1.00 90.81 169 CYS A O 1
ATOM 1367 N N . LEU A 1 170 ? 12.704 4.652 -15.171 1.00 92.19 170 LEU A N 1
ATOM 1368 C CA . LEU A 1 170 ? 11.732 5.105 -14.178 1.00 92.19 170 LEU A CA 1
ATOM 1369 C C . LEU A 1 170 ? 11.493 6.611 -14.295 1.00 92.19 170 LEU A C 1
ATOM 1371 O O . LEU A 1 170 ? 10.344 7.039 -14.284 1.00 92.19 170 LEU A O 1
ATOM 1375 N N . GLN A 1 171 ? 12.555 7.401 -14.465 1.00 92.62 171 GLN A N 1
ATOM 1376 C CA . GLN A 1 171 ? 12.452 8.843 -14.654 1.00 92.62 171 GLN A CA 1
ATOM 1377 C C . GLN A 1 171 ? 11.656 9.188 -15.919 1.00 92.62 171 GLN A C 1
ATOM 1379 O O . GLN A 1 171 ? 10.686 9.933 -15.832 1.00 92.62 171 GLN A O 1
ATOM 1384 N N . THR A 1 172 ? 11.995 8.595 -17.070 1.00 90.50 172 THR A N 1
ATOM 1385 C CA . THR A 1 172 ? 11.247 8.809 -18.321 1.00 90.50 172 THR A CA 1
ATOM 1386 C C . THR A 1 172 ? 9.774 8.430 -18.157 1.00 90.50 172 THR A C 1
ATOM 1388 O O . THR A 1 172 ? 8.893 9.173 -18.578 1.00 90.50 172 THR A O 1
ATOM 1391 N N . LYS A 1 173 ? 9.481 7.308 -17.489 1.00 91.31 173 LYS A N 1
ATOM 1392 C CA . LYS A 1 173 ? 8.101 6.882 -17.238 1.00 91.31 173 LYS A CA 1
ATOM 1393 C C . LYS A 1 173 ? 7.341 7.850 -16.326 1.00 91.31 173 LYS A C 1
ATOM 1395 O O . LYS A 1 173 ? 6.171 8.136 -16.558 1.00 91.31 173 LYS A O 1
ATOM 1400 N N . CYS A 1 174 ? 8.007 8.384 -15.311 1.00 91.25 174 CYS A N 1
ATOM 1401 C CA . CYS A 1 174 ? 7.432 9.381 -14.418 1.00 91.25 174 CYS A CA 1
ATOM 1402 C C . CYS A 1 174 ? 7.168 10.719 -15.123 1.00 91.25 174 CYS A C 1
ATOM 1404 O O . CYS A 1 174 ? 6.137 11.341 -14.880 1.00 91.25 174 CYS A O 1
ATOM 1406 N N . GLU A 1 175 ? 8.051 11.138 -16.031 1.00 91.88 175 GLU A N 1
ATOM 1407 C CA . GLU A 1 175 ? 7.846 12.316 -16.881 1.00 91.88 175 GLU A CA 1
ATOM 1408 C C . GLU A 1 175 ? 6.652 12.120 -17.830 1.00 91.88 175 GLU A C 1
ATOM 1410 O O . GLU A 1 175 ? 5.835 13.029 -17.986 1.00 91.88 175 GLU A O 1
ATOM 1415 N N . GLU A 1 176 ? 6.497 10.923 -18.413 1.00 90.06 176 GLU A N 1
ATOM 1416 C CA . GLU A 1 176 ? 5.308 10.560 -19.197 1.00 90.06 176 GLU A CA 1
ATOM 1417 C C . GLU A 1 176 ? 4.033 10.689 -18.345 1.00 90.06 176 GLU A C 1
ATOM 1419 O O . GLU A 1 176 ? 3.087 11.361 -18.756 1.00 90.06 176 GLU A O 1
ATOM 1424 N N . TRP A 1 177 ? 4.020 10.116 -17.136 1.00 92.50 177 TRP A N 1
ATOM 1425 C CA . TRP A 1 177 ? 2.880 10.198 -16.216 1.00 92.50 177 TRP A CA 1
ATOM 1426 C C . TRP A 1 177 ? 2.563 11.623 -15.753 1.00 92.50 177 TRP A C 1
ATOM 1428 O O . TRP A 1 177 ? 1.392 11.976 -15.600 1.00 92.50 177 TRP A O 1
ATOM 1438 N N . GLU A 1 178 ? 3.573 12.468 -15.554 1.00 91.31 178 GLU A N 1
ATOM 1439 C CA . GLU A 1 178 ? 3.367 13.878 -15.220 1.00 91.31 178 GLU A CA 1
ATOM 1440 C C . GLU A 1 178 ? 2.683 14.640 -16.370 1.00 91.31 178 GLU A C 1
ATOM 1442 O O . GLU A 1 178 ? 1.814 15.489 -16.135 1.00 91.31 178 GLU A O 1
ATOM 1447 N N . GLN A 1 179 ? 3.033 14.320 -17.617 1.00 89.50 179 GLN A N 1
ATOM 1448 C CA . GLN A 1 179 ? 2.453 14.954 -18.802 1.00 89.50 179 GLN A CA 1
ATOM 1449 C C . GLN A 1 179 ? 1.030 14.465 -19.094 1.00 89.50 179 GLN A C 1
ATOM 1451 O O . GLN A 1 179 ? 0.174 15.274 -19.460 1.00 89.50 179 GLN A O 1
ATOM 1456 N N . THR A 1 180 ? 0.764 13.167 -18.924 1.00 87.88 180 THR A N 1
ATOM 1457 C CA . THR A 1 180 ? -0.547 12.554 -19.205 1.00 87.88 180 THR A CA 1
ATOM 1458 C C . THR A 1 180 ? -1.535 12.671 -18.048 1.00 87.88 180 THR A C 1
ATOM 1460 O O . THR A 1 180 ? -2.743 12.568 -18.265 1.00 87.88 180 THR A O 1
ATOM 1463 N N . GLY A 1 181 ? -1.050 12.905 -16.826 1.00 83.94 181 GLY A N 1
ATOM 1464 C CA . GLY A 1 181 ? -1.873 12.979 -15.626 1.00 83.94 181 GLY A CA 1
ATOM 1465 C C . GLY A 1 181 ? -2.951 14.063 -15.703 1.00 83.94 181 GLY A C 1
ATOM 1466 O O . GLY A 1 181 ? -2.705 15.201 -16.114 1.00 83.94 181 GLY A O 1
ATOM 1467 N N . VAL A 1 182 ? -4.160 13.727 -15.255 1.00 83.00 182 VAL A N 1
ATOM 1468 C CA . VAL A 1 182 ? -5.262 14.693 -15.115 1.00 83.00 182 VAL A CA 1
ATOM 1469 C C . VAL A 1 182 ? -5.162 15.413 -13.771 1.00 83.00 182 VAL A C 1
ATOM 1471 O O . VAL A 1 182 ? -5.288 16.637 -13.704 1.00 83.00 182 VAL A O 1
ATOM 1474 N N . ASP A 1 183 ? -4.863 14.664 -12.710 1.00 86.69 183 ASP A N 1
ATOM 1475 C CA . ASP A 1 183 ? -4.866 15.173 -11.346 1.00 86.69 183 ASP A CA 1
ATOM 1476 C C . ASP A 1 183 ? -3.525 15.782 -10.929 1.00 86.69 183 ASP A C 1
ATOM 1478 O O . ASP A 1 183 ? -2.454 15.202 -11.117 1.00 86.69 183 ASP A O 1
ATOM 1482 N N . ASN A 1 184 ? -3.581 16.935 -10.259 1.00 88.56 184 ASN A N 1
ATOM 1483 C CA . ASN A 1 184 ? -2.383 17.621 -9.764 1.00 88.56 184 ASN A CA 1
ATOM 1484 C C . ASN A 1 184 ? -1.596 16.791 -8.738 1.00 88.56 184 ASN A C 1
ATOM 1486 O O . ASN A 1 184 ? -0.373 16.898 -8.683 1.00 88.56 184 ASN A O 1
ATOM 1490 N N . TRP A 1 185 ? -2.276 15.977 -7.923 1.00 90.06 185 TRP A N 1
ATOM 1491 C CA . TRP A 1 185 ? -1.605 15.111 -6.952 1.00 90.06 185 TRP A CA 1
ATOM 1492 C C . TRP A 1 185 ? -0.813 14.000 -7.655 1.00 90.06 185 TRP A C 1
ATOM 1494 O O . TRP A 1 185 ? 0.318 13.726 -7.263 1.00 90.06 185 TRP A O 1
ATOM 1504 N N . ALA A 1 186 ? -1.358 13.423 -8.732 1.00 89.12 186 ALA A N 1
ATOM 1505 C CA . ALA A 1 186 ? -0.710 12.361 -9.495 1.00 89.12 186 ALA A CA 1
ATOM 1506 C C . ALA A 1 186 ? 0.545 12.877 -10.212 1.00 89.12 186 ALA A C 1
ATOM 1508 O O . ALA A 1 186 ? 1.577 12.206 -10.212 1.00 89.12 186 ALA A O 1
ATOM 1509 N N . LYS A 1 187 ? 0.497 14.107 -10.744 1.00 90.69 187 LYS A N 1
ATOM 1510 C CA . LYS A 1 187 ? 1.667 14.785 -11.331 1.00 90.69 187 LYS A CA 1
ATOM 1511 C C . LYS A 1 187 ? 2.785 14.996 -10.320 1.00 90.69 187 LYS A C 1
ATOM 1513 O O . LYS A 1 187 ? 3.943 14.708 -10.596 1.00 90.69 187 LYS A O 1
ATOM 1518 N N . GLU A 1 188 ? 2.426 15.482 -9.137 1.00 89.00 188 GLU A N 1
ATOM 1519 C CA . GLU A 1 188 ? 3.386 15.745 -8.070 1.00 89.00 188 GLU A CA 1
ATOM 1520 C C . GLU A 1 188 ? 4.017 14.450 -7.532 1.00 89.00 188 GLU A C 1
ATOM 1522 O O . GLU A 1 188 ? 5.231 14.412 -7.341 1.00 89.00 188 GLU A O 1
ATOM 1527 N N . ILE A 1 189 ? 3.231 13.374 -7.361 1.00 90.00 189 ILE A N 1
ATOM 1528 C CA . ILE A 1 189 ? 3.774 12.045 -7.031 1.00 90.00 189 ILE A CA 1
ATOM 1529 C C . ILE A 1 189 ? 4.733 11.587 -8.121 1.00 90.00 189 ILE A C 1
ATOM 1531 O O . ILE A 1 189 ? 5.855 11.211 -7.799 1.00 90.00 189 ILE A O 1
ATOM 1535 N N . SER A 1 190 ? 4.316 11.649 -9.390 1.00 90.94 190 SER A N 1
ATOM 1536 C CA . SER A 1 190 ? 5.135 11.202 -10.523 1.00 90.94 190 SER A CA 1
ATOM 1537 C C . SER A 1 190 ? 6.494 11.900 -10.521 1.00 90.94 190 SER A C 1
ATOM 1539 O O . SER A 1 190 ? 7.517 11.239 -10.633 1.00 90.94 190 SER A O 1
ATOM 1541 N N . ARG A 1 191 ? 6.535 13.212 -10.264 1.00 91.00 191 ARG A N 1
ATOM 1542 C CA . ARG A 1 191 ? 7.791 13.971 -10.206 1.00 91.00 191 ARG A CA 1
ATOM 1543 C C . ARG A 1 191 ? 8.730 13.531 -9.082 1.00 91.00 191 ARG A C 1
ATOM 1545 O O . ARG A 1 191 ? 9.943 13.530 -9.261 1.00 91.00 191 ARG A O 1
ATOM 1552 N N . GLN A 1 192 ? 8.189 13.188 -7.915 1.00 89.56 192 GLN A N 1
ATOM 1553 C CA . GLN A 1 192 ? 8.993 12.836 -6.740 1.00 89.56 192 GLN A CA 1
ATOM 1554 C C . GLN A 1 192 ? 9.341 11.342 -6.669 1.00 89.56 192 GLN A C 1
ATOM 1556 O O . GLN A 1 192 ? 10.277 10.964 -5.960 1.00 89.56 192 GLN A O 1
ATOM 1561 N N . LEU A 1 193 ? 8.608 10.490 -7.388 1.00 90.19 193 LEU A N 1
ATOM 1562 C CA . LEU A 1 193 ? 8.717 9.034 -7.316 1.00 90.19 193 LEU A CA 1
ATOM 1563 C C . LEU A 1 193 ? 10.133 8.491 -7.597 1.00 90.19 193 LEU A C 1
ATOM 1565 O O . LEU A 1 193 ? 10.574 7.645 -6.816 1.00 90.19 193 LEU A O 1
ATOM 1569 N N . PRO A 1 194 ? 10.884 8.966 -8.616 1.00 87.56 194 PRO A N 1
ATOM 1570 C CA . PRO A 1 194 ? 12.199 8.407 -8.942 1.00 87.56 194 PRO A CA 1
ATOM 1571 C C . PRO A 1 194 ? 13.240 8.554 -7.828 1.00 87.56 194 PRO A C 1
ATOM 1573 O O . PRO A 1 194 ? 14.112 7.699 -7.684 1.00 87.56 194 PRO A O 1
ATOM 1576 N N . GLU A 1 195 ? 13.154 9.629 -7.042 1.00 86.94 195 GLU A N 1
ATOM 1577 C CA . GLU A 1 195 ? 14.148 9.968 -6.016 1.00 86.94 195 GLU A CA 1
ATOM 1578 C C . GLU A 1 195 ? 13.669 9.646 -4.596 1.00 86.94 195 GLU A C 1
ATOM 1580 O O . GLU A 1 195 ? 14.476 9.347 -3.718 1.00 86.94 195 GLU A O 1
ATOM 1585 N N . ASN A 1 196 ? 12.355 9.705 -4.354 1.00 88.00 196 ASN A N 1
ATOM 1586 C CA . ASN A 1 196 ? 11.775 9.723 -3.012 1.00 88.00 196 ASN A CA 1
ATOM 1587 C C . ASN A 1 196 ? 10.688 8.659 -2.789 1.00 88.00 196 ASN A C 1
ATOM 1589 O O . ASN A 1 196 ? 9.885 8.814 -1.871 1.00 88.00 196 ASN A O 1
ATOM 1593 N N . ALA A 1 197 ? 10.660 7.567 -3.563 1.00 89.12 197 ALA A N 1
ATOM 1594 C CA . ALA A 1 197 ? 9.645 6.508 -3.442 1.00 89.12 197 ALA A CA 1
ATOM 1595 C C . ALA A 1 197 ? 9.403 6.040 -1.991 1.00 89.12 197 ALA A C 1
ATOM 1597 O O . ALA A 1 197 ? 8.258 5.945 -1.554 1.00 89.12 197 ALA A O 1
ATOM 1598 N N . TYR A 1 198 ? 10.472 5.827 -1.213 1.00 88.75 198 TYR A N 1
ATOM 1599 C CA . TYR A 1 198 ? 10.361 5.422 0.193 1.00 88.75 198 TYR A CA 1
ATOM 1600 C C . TYR A 1 198 ? 9.722 6.500 1.080 1.00 88.75 198 TYR A C 1
ATOM 1602 O O . TYR A 1 198 ? 8.853 6.204 1.896 1.00 88.75 198 TYR A O 1
ATOM 1610 N N . ASN A 1 199 ? 10.119 7.761 0.902 1.00 89.75 199 ASN A N 1
ATOM 1611 C CA . ASN A 1 199 ? 9.558 8.885 1.651 1.00 89.75 199 ASN A CA 1
ATOM 1612 C C . ASN A 1 199 ? 8.070 9.066 1.321 1.00 89.75 199 ASN A C 1
ATOM 1614 O O . ASN A 1 199 ? 7.253 9.234 2.221 1.00 89.75 199 ASN A O 1
ATOM 1618 N N . ILE A 1 200 ? 7.698 8.949 0.042 1.00 90.81 200 ILE A N 1
ATOM 1619 C CA . ILE A 1 200 ? 6.297 8.976 -0.395 1.00 90.81 200 ILE A CA 1
ATOM 1620 C C . ILE A 1 200 ? 5.522 7.838 0.272 1.00 90.81 200 ILE A C 1
ATOM 1622 O O . ILE A 1 200 ? 4.471 8.083 0.861 1.00 90.81 200 ILE A O 1
ATOM 1626 N N . TRP A 1 201 ? 6.053 6.614 0.252 1.00 92.00 201 TRP A N 1
ATOM 1627 C CA . TRP A 1 201 ? 5.429 5.473 0.919 1.00 92.00 201 TRP A CA 1
ATOM 1628 C C . TRP A 1 201 ? 5.213 5.713 2.420 1.00 92.00 201 TRP A C 1
ATOM 1630 O O . TRP A 1 201 ? 4.136 5.423 2.950 1.00 92.00 201 TRP A O 1
ATOM 1640 N N . GLN A 1 202 ? 6.191 6.321 3.093 1.00 91.38 202 GLN A N 1
ATOM 1641 C CA . GLN A 1 202 ? 6.089 6.698 4.498 1.00 91.38 202 GLN A CA 1
ATOM 1642 C C . GLN A 1 202 ? 4.962 7.719 4.736 1.00 91.38 202 GLN A C 1
ATOM 1644 O O . GLN A 1 202 ? 4.108 7.517 5.600 1.00 91.38 202 GLN A O 1
ATOM 1649 N N . TYR A 1 203 ? 4.904 8.798 3.950 1.00 91.00 203 TYR A N 1
ATOM 1650 C CA . TYR A 1 203 ? 3.909 9.861 4.140 1.00 91.00 203 TYR A CA 1
ATOM 1651 C C . TYR A 1 203 ? 2.490 9.395 3.809 1.00 91.00 203 TYR A C 1
ATOM 1653 O O . TYR A 1 203 ? 1.534 9.767 4.494 1.00 91.00 203 TYR A O 1
ATOM 1661 N N . LEU A 1 204 ? 2.349 8.525 2.809 1.00 91.50 204 LEU A N 1
ATOM 1662 C CA . LEU A 1 204 ? 1.072 7.898 2.481 1.00 91.50 204 LEU A CA 1
ATOM 1663 C C . LEU A 1 204 ? 0.649 6.864 3.526 1.00 91.50 204 LEU A C 1
ATOM 1665 O O . LEU A 1 204 ? -0.545 6.739 3.782 1.00 91.50 204 LEU A O 1
ATOM 1669 N N . SER A 1 205 ? 1.595 6.191 4.191 1.00 91.69 205 SER A N 1
ATOM 1670 C CA . SER A 1 205 ? 1.288 5.332 5.345 1.00 91.69 205 SER A CA 1
ATOM 1671 C C . SER A 1 205 ? 0.677 6.143 6.493 1.00 91.69 205 SER A C 1
ATOM 1673 O O . SER A 1 205 ? -0.300 5.706 7.104 1.00 91.69 205 SER A O 1
ATOM 1675 N N . PHE A 1 206 ? 1.189 7.354 6.754 1.00 92.12 206 PHE A N 1
ATOM 1676 C CA . PHE A 1 206 ? 0.574 8.275 7.717 1.00 92.12 206 PHE A CA 1
ATOM 1677 C C . PHE A 1 206 ? -0.821 8.707 7.279 1.00 92.12 206 PHE A C 1
ATOM 1679 O O . PHE A 1 206 ? -1.753 8.631 8.076 1.00 92.12 206 PHE A O 1
ATOM 1686 N N . TRP A 1 207 ? -0.992 9.106 6.017 1.00 92.62 207 TRP A N 1
ATOM 1687 C CA . TRP A 1 207 ? -2.294 9.524 5.492 1.00 92.62 207 TRP A CA 1
ATOM 1688 C C . TRP A 1 207 ? -3.343 8.405 5.554 1.00 92.62 207 TRP A C 1
ATOM 1690 O O . TRP A 1 207 ? -4.457 8.631 6.028 1.00 92.62 207 TRP A O 1
ATOM 1700 N N . ALA A 1 208 ? -2.973 7.177 5.186 1.00 90.62 208 ALA A N 1
ATOM 1701 C CA . ALA A 1 208 ? -3.866 6.022 5.214 1.00 90.62 208 ALA A CA 1
ATOM 1702 C C . ALA A 1 208 ? -4.470 5.775 6.609 1.00 90.62 208 ALA A C 1
ATOM 1704 O O . ALA A 1 208 ? -5.646 5.428 6.715 1.00 90.62 208 ALA A O 1
ATOM 1705 N N . CYS A 1 209 ? -3.701 6.002 7.679 1.00 89.19 209 CYS A N 1
ATOM 1706 C CA . CYS A 1 209 ? -4.158 5.778 9.053 1.00 89.19 209 CYS A CA 1
ATOM 1707 C C . CYS A 1 209 ? -4.726 7.030 9.741 1.00 89.19 209 CYS A C 1
ATOM 1709 O O . CYS A 1 209 ? -5.628 6.924 10.565 1.00 89.19 209 CYS A O 1
ATOM 1711 N N . LEU A 1 210 ? -4.198 8.218 9.441 1.00 89.50 210 LEU A N 1
ATOM 1712 C CA . LEU A 1 210 ? -4.464 9.432 10.218 1.00 89.50 210 LEU A CA 1
ATOM 1713 C C . LEU A 1 210 ? -5.422 10.419 9.535 1.00 89.50 210 LEU A C 1
ATOM 1715 O O . LEU A 1 210 ? -5.746 11.437 10.139 1.00 89.50 210 LEU A O 1
ATOM 1719 N N . HIS A 1 211 ? -5.909 10.147 8.319 1.00 89.06 211 HIS A N 1
ATOM 1720 C CA . HIS A 1 211 ? -6.793 11.073 7.590 1.00 89.06 211 HIS A CA 1
ATOM 1721 C C . HIS A 1 211 ? -8.074 11.458 8.355 1.00 89.06 211 HIS A C 1
ATOM 1723 O O . HIS A 1 211 ? -8.551 12.582 8.216 1.00 89.06 211 HIS A O 1
ATOM 1729 N N . GLY A 1 212 ? -8.639 10.539 9.147 1.00 85.75 212 GLY A N 1
ATOM 1730 C CA . GLY A 1 212 ? -9.846 10.788 9.943 1.00 85.75 212 GLY A CA 1
ATOM 1731 C C . GLY A 1 212 ? -9.576 11.421 11.311 1.00 85.75 212 GLY A C 1
ATOM 1732 O O . GLY A 1 212 ? -10.505 11.905 11.959 1.00 85.75 212 GLY A O 1
ATOM 1733 N N . TYR A 1 213 ? -8.318 11.447 11.754 1.00 88.62 213 TYR A N 1
ATOM 1734 C CA . TYR A 1 213 ? -7.913 11.998 13.043 1.00 88.62 213 TYR A CA 1
ATOM 1735 C C . TYR A 1 213 ? -7.799 13.535 13.008 1.00 88.62 213 TYR A C 1
ATOM 1737 O O . TYR A 1 213 ? -7.678 14.133 11.937 1.00 88.62 213 TYR A O 1
ATOM 1745 N N . PRO A 1 214 ? -7.802 14.215 14.174 1.00 86.31 214 PRO A N 1
ATOM 1746 C CA . PRO A 1 214 ? -7.549 15.652 14.235 1.00 86.31 214 PRO A CA 1
ATOM 1747 C C . PRO A 1 214 ? -6.225 16.044 13.570 1.00 86.31 214 PRO A C 1
ATOM 1749 O O . PRO A 1 214 ? -5.197 15.412 13.809 1.00 86.31 214 PRO A O 1
ATOM 1752 N N . GLU A 1 215 ? -6.233 17.146 12.811 1.00 83.62 215 GLU A N 1
ATOM 1753 C CA . GLU A 1 215 ? -5.095 17.567 11.973 1.00 83.62 215 GLU A CA 1
ATOM 1754 C C . GLU A 1 215 ? -3.776 17.699 12.742 1.00 83.62 215 GLU A C 1
ATOM 1756 O O . GLU A 1 215 ? -2.718 17.372 12.212 1.00 83.62 215 GLU A O 1
ATOM 1761 N N . LYS A 1 216 ? -3.853 18.081 14.022 1.00 84.94 216 LYS A N 1
ATOM 1762 C CA . LYS A 1 216 ? -2.696 18.179 14.920 1.00 84.94 216 LYS A CA 1
ATOM 1763 C C . LYS A 1 216 ? -1.868 16.894 14.955 1.00 84.94 216 LYS A C 1
ATOM 1765 O O . LYS A 1 216 ? -0.650 16.966 15.013 1.00 84.94 216 LYS A O 1
ATOM 1770 N N . ILE A 1 217 ? -2.508 15.723 14.903 1.00 86.75 217 ILE A N 1
ATOM 1771 C CA . ILE A 1 217 ? -1.808 14.430 14.939 1.00 86.75 217 ILE A CA 1
ATOM 1772 C C . ILE A 1 217 ? -0.979 14.237 13.675 1.00 86.75 217 ILE A C 1
ATOM 1774 O O . ILE A 1 217 ? 0.161 13.793 13.757 1.00 86.75 217 ILE A O 1
ATOM 1778 N N . LEU A 1 218 ? -1.516 14.625 12.519 1.00 87.06 218 LEU A N 1
ATOM 1779 C CA . LEU A 1 218 ? -0.784 14.562 11.262 1.00 87.06 218 LEU A CA 1
ATOM 1780 C C . LEU A 1 218 ? 0.379 15.570 11.244 1.00 87.06 218 LEU A C 1
ATOM 1782 O O . LEU A 1 218 ? 1.461 15.229 10.783 1.00 87.06 218 LEU A O 1
ATOM 1786 N N . GLU A 1 219 ? 0.190 16.768 11.804 1.00 87.75 219 GLU A N 1
ATOM 1787 C CA . GLU A 1 219 ? 1.229 17.809 11.924 1.00 87.75 219 GLU A CA 1
ATOM 1788 C C . GLU A 1 219 ? 2.375 17.446 12.883 1.00 87.75 219 GLU A C 1
ATOM 1790 O O . GLU A 1 219 ? 3.480 17.966 12.737 1.00 87.75 219 GLU A O 1
ATOM 1795 N N . TYR A 1 220 ? 2.148 16.553 13.854 1.00 85.88 220 TYR A N 1
ATOM 1796 C CA . TYR A 1 220 ? 3.227 16.045 14.712 1.00 85.88 220 TYR A CA 1
ATOM 1797 C C . TYR A 1 220 ? 4.162 15.082 13.983 1.00 85.88 220 TYR A C 1
ATOM 1799 O O . TYR A 1 220 ? 5.324 14.954 14.366 1.00 85.88 220 TYR A O 1
ATOM 1807 N N . VAL A 1 221 ? 3.650 14.402 12.959 1.00 85.06 221 VAL A N 1
ATOM 1808 C CA . VAL A 1 221 ? 4.355 13.314 12.276 1.00 85.06 221 VAL A CA 1
ATOM 1809 C C . VAL A 1 221 ? 4.894 13.755 10.916 1.00 85.06 221 VAL A C 1
ATOM 1811 O O . VAL A 1 221 ? 5.935 13.276 10.470 1.00 85.06 221 VAL A O 1
ATOM 1814 N N . LEU A 1 222 ? 4.214 14.701 10.266 1.00 88.06 222 LEU A N 1
ATOM 1815 C CA . LEU A 1 222 ? 4.582 15.239 8.965 1.00 88.06 222 LEU A CA 1
ATOM 1816 C C . LEU A 1 222 ? 4.892 16.742 9.038 1.00 88.06 222 LEU A C 1
ATOM 1818 O O . LEU A 1 222 ? 4.115 17.512 9.604 1.00 88.06 222 LEU A O 1
ATOM 1822 N N . PRO A 1 223 ? 5.964 17.204 8.369 1.00 87.81 223 PRO A N 1
ATOM 1823 C CA . PRO A 1 223 ? 6.189 18.614 8.087 1.00 87.81 223 PRO A CA 1
ATOM 1824 C C . PRO A 1 223 ? 4.980 19.279 7.402 1.00 87.81 223 PRO A C 1
ATOM 1826 O O . PRO A 1 223 ? 4.328 18.649 6.560 1.00 87.81 223 PRO A O 1
ATOM 1829 N N . PRO A 1 224 ? 4.724 20.579 7.642 1.00 86.19 224 PRO A N 1
ATOM 1830 C CA . PRO A 1 224 ? 3.547 21.277 7.113 1.00 86.19 224 PRO A CA 1
ATOM 1831 C C . PRO A 1 224 ? 3.363 21.165 5.592 1.00 86.19 224 PRO A C 1
ATOM 1833 O O . PRO A 1 224 ? 2.244 21.030 5.100 1.00 86.19 224 PRO A O 1
ATOM 1836 N N . GLN A 1 225 ? 4.455 21.183 4.823 1.00 84.81 225 GLN A N 1
ATOM 1837 C CA . GLN A 1 225 ? 4.403 21.051 3.365 1.00 84.81 225 GLN A CA 1
ATOM 1838 C C . GLN A 1 225 ? 3.897 19.667 2.930 1.00 84.81 225 GLN A C 1
ATOM 1840 O O . GLN A 1 225 ? 3.146 19.564 1.961 1.00 84.81 225 GLN A O 1
ATOM 1845 N N . GLN A 1 226 ? 4.269 18.615 3.663 1.00 85.56 226 GLN A N 1
ATOM 1846 C CA . GLN A 1 226 ? 3.860 17.239 3.381 1.00 85.56 226 GLN A CA 1
ATOM 1847 C C . GLN A 1 226 ? 2.406 17.000 3.792 1.00 85.56 226 GLN A C 1
ATOM 1849 O O . GLN A 1 226 ? 1.674 16.347 3.055 1.00 85.56 226 GLN A O 1
ATOM 1854 N N . VAL A 1 227 ? 1.946 17.622 4.885 1.00 86.81 227 VAL A N 1
ATOM 1855 C CA . VAL A 1 227 ? 0.525 17.626 5.281 1.00 86.81 227 VAL A CA 1
ATOM 1856 C C . VAL A 1 227 ? -0.356 18.203 4.168 1.00 86.81 227 VAL A C 1
ATOM 1858 O O . VAL A 1 227 ? -1.349 17.594 3.771 1.00 86.81 227 VAL A O 1
ATOM 1861 N N . LEU A 1 228 ? 0.016 19.366 3.621 1.00 86.81 228 LEU A N 1
ATOM 1862 C CA . LEU A 1 228 ? -0.725 19.999 2.521 1.00 86.81 228 LEU A CA 1
ATOM 1863 C C . LEU A 1 228 ? -0.719 19.162 1.240 1.00 86.81 228 LEU A C 1
ATOM 1865 O O . LEU A 1 228 ? -1.632 19.281 0.423 1.00 86.81 228 LEU A O 1
ATOM 1869 N N . PHE A 1 229 ? 0.320 18.358 1.044 1.00 87.38 229 PHE A N 1
ATOM 1870 C CA . PHE A 1 229 ? 0.438 17.471 -0.097 1.00 87.38 229 PHE A CA 1
ATOM 1871 C C . PHE A 1 229 ? -0.467 16.244 0.042 1.00 87.38 229 PHE A C 1
ATOM 1873 O O . PHE A 1 229 ? -1.306 16.028 -0.831 1.00 87.38 229 PHE A O 1
ATOM 1880 N N . VAL A 1 230 ? -0.368 15.494 1.146 1.00 87.62 230 VAL A N 1
ATOM 1881 C CA . VAL A 1 230 ? -1.152 14.260 1.332 1.00 87.62 230 VAL A CA 1
ATOM 1882 C C . VAL A 1 230 ? -2.657 14.523 1.361 1.00 87.62 230 VAL A C 1
ATOM 1884 O O . VAL A 1 230 ? -3.420 1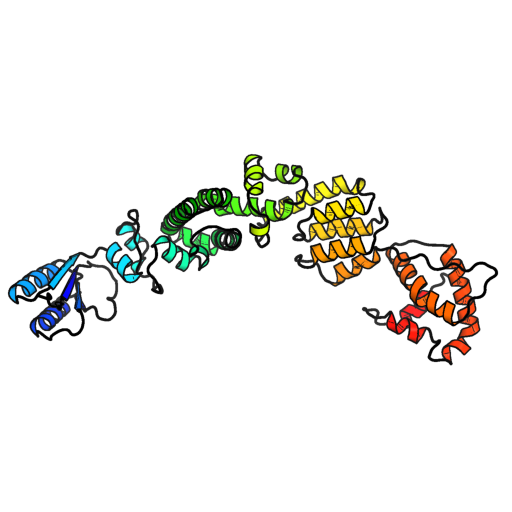3.727 0.829 1.00 87.62 230 VAL A O 1
ATOM 1887 N N . LYS A 1 231 ? -3.093 15.695 1.847 1.00 87.31 231 LYS A N 1
ATOM 1888 C CA . LYS A 1 231 ? -4.506 16.117 1.812 1.00 87.31 231 LYS A CA 1
ATOM 1889 C C . LYS A 1 231 ? -5.089 16.245 0.399 1.00 87.31 231 LYS A C 1
ATOM 1891 O O . LYS A 1 231 ? -6.306 16.240 0.245 1.00 87.31 231 LYS A O 1
ATOM 1896 N N . LYS A 1 232 ? -4.254 16.408 -0.633 1.00 88.69 232 LYS A N 1
ATOM 1897 C CA . LYS A 1 232 ? -4.711 16.468 -2.033 1.00 88.69 232 LYS A CA 1
ATOM 1898 C C . LYS A 1 232 ? -4.990 15.082 -2.612 1.00 88.69 232 LYS A C 1
ATOM 1900 O O . LYS A 1 232 ? -5.550 15.004 -3.703 1.00 88.69 232 LYS A O 1
ATOM 1905 N N . ILE A 1 233 ? -4.559 14.025 -1.926 1.00 88.31 233 ILE A N 1
ATOM 1906 C CA . ILE A 1 233 ? -4.641 12.648 -2.399 1.00 88.31 233 ILE A CA 1
ATOM 1907 C C . ILE A 1 233 ? -5.937 12.028 -1.865 1.00 88.31 233 ILE A C 1
ATOM 1909 O O . ILE A 1 233 ? -6.168 12.060 -0.650 1.00 88.31 233 ILE A O 1
ATOM 1913 N N . PRO A 1 234 ? -6.782 11.460 -2.741 1.00 87.94 234 PRO A N 1
ATOM 1914 C CA . PRO A 1 234 ? -8.001 10.781 -2.318 1.00 87.94 234 PRO A CA 1
ATOM 1915 C C . PRO A 1 234 ? -7.669 9.605 -1.393 1.00 87.94 234 PRO A C 1
ATOM 1917 O O . PRO A 1 234 ? -6.698 8.881 -1.616 1.00 87.94 234 PRO A O 1
ATOM 1920 N N . VAL A 1 235 ? -8.463 9.413 -0.338 1.00 85.44 235 VAL A N 1
ATOM 1921 C CA . VAL A 1 235 ? -8.211 8.367 0.671 1.00 85.44 235 VAL A CA 1
ATOM 1922 C C . VAL A 1 235 ? -8.325 6.979 0.041 1.00 85.44 235 VAL A C 1
ATOM 1924 O O . VAL A 1 235 ? -7.558 6.082 0.379 1.00 85.44 235 VAL A O 1
ATOM 1927 N N . GLU A 1 236 ? -9.205 6.831 -0.948 1.00 85.88 236 GLU A N 1
ATOM 1928 C CA . GLU A 1 236 ? -9.411 5.613 -1.735 1.00 85.88 236 GLU A CA 1
ATOM 1929 C C . GLU A 1 236 ? -8.149 5.184 -2.499 1.00 85.88 236 GLU A C 1
ATOM 1931 O O . GLU A 1 236 ? -8.012 4.018 -2.842 1.00 85.88 236 GLU A O 1
ATOM 1936 N N . ALA A 1 237 ? -7.206 6.101 -2.752 1.00 84.38 237 ALA A N 1
ATOM 1937 C CA . ALA A 1 237 ? -5.929 5.769 -3.384 1.00 84.38 237 ALA A CA 1
ATOM 1938 C C . ALA A 1 237 ? -4.926 5.101 -2.432 1.00 84.38 237 ALA A C 1
ATOM 1940 O O . ALA A 1 237 ? -3.893 4.613 -2.881 1.00 84.38 237 ALA A O 1
ATOM 1941 N N . VAL A 1 238 ? -5.177 5.132 -1.120 1.00 86.62 238 VAL A N 1
ATOM 1942 C CA . VAL A 1 238 ? -4.253 4.624 -0.093 1.00 86.62 238 VAL A CA 1
ATOM 1943 C C . VAL A 1 238 ? -4.895 3.572 0.815 1.00 86.62 238 VAL A C 1
ATOM 1945 O O . VAL A 1 238 ? -4.250 3.098 1.753 1.00 86.62 238 VAL A O 1
ATOM 1948 N N . THR A 1 239 ? -6.140 3.163 0.542 1.00 80.06 239 THR A N 1
ATOM 1949 C CA . THR A 1 239 ? -6.902 2.212 1.373 1.00 80.06 239 THR A CA 1
ATOM 1950 C C . THR A 1 239 ? -6.288 0.831 1.451 1.00 80.06 239 THR A C 1
ATOM 1952 O O . THR A 1 239 ? -6.514 0.159 2.452 1.00 80.06 239 THR A O 1
ATOM 1955 N N . ASP A 1 240 ? -5.508 0.425 0.450 1.00 83.38 240 ASP A N 1
ATOM 1956 C CA . ASP A 1 240 ? -4.866 -0.893 0.373 1.00 83.38 240 ASP A CA 1
ATOM 1957 C C . ASP A 1 240 ? -3.344 -0.814 0.527 1.00 83.38 240 ASP A C 1
ATOM 1959 O O . ASP A 1 240 ? -2.644 -1.819 0.449 1.00 83.38 240 ASP A O 1
ATOM 1963 N N . LEU A 1 241 ? -2.815 0.377 0.833 1.00 87.44 241 LEU A N 1
ATOM 1964 C CA . LEU A 1 241 ? -1.381 0.578 0.984 1.00 87.44 241 LEU A CA 1
ATOM 1965 C C . LEU A 1 241 ? -0.845 -0.233 2.180 1.00 87.44 241 LEU A C 1
ATOM 1967 O O . LEU A 1 241 ? -1.357 -0.044 3.298 1.00 87.44 241 LEU A O 1
ATOM 1971 N N . PRO A 1 242 ? 0.175 -1.096 1.991 1.00 85.94 242 PRO A N 1
ATOM 1972 C CA . PRO A 1 242 ? 0.875 -1.733 3.098 1.00 85.94 242 PRO A CA 1
ATOM 1973 C C . PRO A 1 242 ? 1.617 -0.666 3.904 1.00 85.94 242 PRO A C 1
ATOM 1975 O O . PRO A 1 242 ? 2.246 0.222 3.336 1.00 85.94 242 PRO A O 1
ATOM 1978 N N . LEU A 1 243 ? 1.532 -0.733 5.232 1.00 87.44 243 LEU A N 1
ATOM 1979 C CA . LEU A 1 243 ? 2.115 0.289 6.101 1.00 87.44 243 LEU A CA 1
ATOM 1980 C C . LEU A 1 243 ? 3.621 0.081 6.273 1.00 87.44 243 LEU A C 1
ATOM 1982 O O . LEU A 1 243 ? 4.062 -1.020 6.613 1.00 87.44 243 LEU A O 1
ATOM 1986 N N . GLU A 1 244 ? 4.388 1.160 6.127 1.00 90.06 244 GLU A N 1
ATOM 1987 C CA . GLU A 1 244 ? 5.813 1.171 6.464 1.00 90.06 244 GLU A CA 1
ATOM 1988 C C . GLU A 1 244 ? 6.019 0.928 7.967 1.00 90.06 244 GLU A C 1
ATOM 1990 O O . GLU A 1 244 ? 5.254 1.415 8.803 1.00 90.06 244 GLU A O 1
ATOM 1995 N N . ALA A 1 245 ? 7.035 0.141 8.328 1.00 87.25 245 ALA A N 1
ATOM 1996 C CA . ALA A 1 245 ? 7.217 -0.342 9.697 1.00 87.25 245 ALA A CA 1
ATOM 1997 C C . ALA A 1 245 ? 7.455 0.796 10.706 1.00 87.25 245 ALA A C 1
ATOM 1999 O O . ALA A 1 245 ? 6.812 0.825 11.756 1.00 87.25 245 ALA A O 1
ATOM 2000 N N . THR A 1 246 ? 8.318 1.752 10.365 1.00 89.06 246 THR A N 1
ATOM 2001 C CA . THR A 1 246 ? 8.644 2.924 11.187 1.00 89.06 246 THR A CA 1
ATOM 2002 C C . THR A 1 246 ? 7.447 3.867 11.294 1.00 89.06 246 THR A C 1
ATOM 2004 O O . THR A 1 246 ? 7.117 4.335 12.384 1.00 89.06 246 THR A O 1
ATOM 2007 N N . ALA A 1 247 ? 6.745 4.113 10.184 1.00 89.19 247 ALA A N 1
ATOM 2008 C CA . ALA A 1 247 ? 5.522 4.900 10.152 1.00 89.19 247 ALA A CA 1
ATOM 2009 C C . ALA A 1 247 ? 4.461 4.270 11.051 1.00 89.19 247 ALA A C 1
ATOM 2011 O O . ALA A 1 247 ? 3.866 4.958 11.873 1.00 89.19 247 ALA A O 1
ATOM 2012 N N . ARG A 1 248 ? 4.273 2.950 10.973 1.00 89.88 248 ARG A N 1
ATOM 2013 C CA . ARG A 1 248 ? 3.343 2.211 11.831 1.00 89.88 248 ARG A CA 1
ATOM 2014 C C . ARG A 1 248 ? 3.664 2.394 13.315 1.00 89.88 248 ARG A C 1
ATOM 2016 O O . ARG A 1 248 ? 2.747 2.623 14.098 1.00 89.88 248 ARG A O 1
ATOM 2023 N N . GLU A 1 249 ? 4.932 2.323 13.713 1.00 90.06 249 GLU A N 1
ATOM 2024 C CA . GLU A 1 249 ? 5.344 2.549 15.107 1.00 90.06 249 GLU A CA 1
ATOM 2025 C C . GLU A 1 249 ? 5.069 3.985 15.577 1.00 90.06 249 GLU A C 1
ATOM 2027 O O . GLU A 1 249 ? 4.542 4.192 16.678 1.00 90.06 249 GLU A O 1
ATOM 2032 N N . GLN A 1 250 ? 5.358 4.978 14.734 1.00 89.75 250 GLN A N 1
ATOM 2033 C CA . GLN A 1 250 ? 5.072 6.382 15.034 1.00 89.75 250 GLN A CA 1
ATOM 2034 C C . GLN A 1 250 ? 3.564 6.639 15.130 1.00 89.75 250 GLN A C 1
ATOM 2036 O O . GLN A 1 250 ? 3.108 7.229 16.109 1.00 89.75 250 GLN A O 1
ATOM 2041 N N . ILE A 1 251 ? 2.776 6.125 14.181 1.00 90.88 251 ILE A N 1
ATOM 2042 C CA . ILE A 1 251 ? 1.309 6.206 14.198 1.00 90.88 251 ILE A CA 1
ATOM 2043 C C . ILE A 1 251 ? 0.776 5.621 15.503 1.00 90.88 251 ILE A C 1
ATOM 2045 O O . ILE A 1 251 ? 0.016 6.283 16.205 1.00 90.88 251 ILE A O 1
ATOM 2049 N N . CYS A 1 252 ? 1.214 4.415 15.869 1.00 90.00 252 CYS A N 1
ATOM 2050 C CA . CYS A 1 252 ? 0.817 3.775 17.119 1.00 90.00 252 CYS A CA 1
ATOM 2051 C C . CYS A 1 252 ? 1.145 4.644 18.342 1.00 90.00 252 CYS A C 1
ATOM 2053 O O . CYS A 1 252 ? 0.307 4.809 19.228 1.00 90.00 252 CYS A O 1
ATOM 2055 N N . THR A 1 253 ? 2.338 5.239 18.381 1.00 90.81 253 THR A N 1
ATOM 2056 C CA . THR A 1 253 ? 2.758 6.119 19.480 1.00 90.81 253 THR A CA 1
ATOM 2057 C C . THR A 1 253 ? 1.861 7.352 19.591 1.00 90.81 253 THR A C 1
ATOM 2059 O O . THR A 1 253 ? 1.356 7.650 20.673 1.00 90.81 253 THR A O 1
ATOM 2062 N N . HIS A 1 254 ? 1.600 8.042 18.480 1.00 89.19 254 HIS A N 1
ATOM 2063 C CA . HIS A 1 254 ? 0.777 9.252 18.482 1.00 89.19 254 HIS A CA 1
ATOM 2064 C C . HIS A 1 254 ? -0.708 8.972 18.727 1.00 89.19 254 HIS A C 1
ATOM 2066 O O . HIS A 1 254 ? -1.353 9.735 19.444 1.00 89.19 254 HIS A O 1
ATOM 2072 N N . ILE A 1 255 ? -1.242 7.859 18.213 1.00 89.81 255 ILE A N 1
ATOM 2073 C CA . ILE A 1 255 ? -2.598 7.402 18.538 1.00 89.81 255 ILE A CA 1
ATOM 2074 C C . ILE A 1 255 ? -2.709 7.144 20.040 1.00 89.81 255 ILE A C 1
ATOM 2076 O O . ILE A 1 255 ? -3.670 7.590 20.661 1.00 89.81 255 ILE A O 1
ATOM 2080 N N . LYS A 1 256 ? -1.722 6.479 20.651 1.00 89.50 256 LYS A N 1
ATOM 2081 C CA . LYS A 1 256 ? -1.739 6.210 22.091 1.00 89.50 256 LYS A CA 1
ATOM 2082 C C . LYS A 1 256 ? -1.763 7.499 22.916 1.00 89.50 256 LYS A C 1
ATOM 2084 O O . LYS A 1 256 ? -2.618 7.628 23.786 1.00 89.50 256 LYS A O 1
ATOM 2089 N N . ILE A 1 257 ? -0.887 8.457 22.603 1.00 88.44 257 ILE A N 1
ATOM 2090 C CA . ILE A 1 257 ? -0.847 9.769 23.275 1.00 88.44 257 ILE A CA 1
ATOM 2091 C C . ILE A 1 257 ? -2.190 10.489 23.121 1.00 88.44 257 ILE A C 1
ATOM 2093 O O . ILE A 1 257 ? -2.752 10.973 24.100 1.00 88.44 257 ILE A O 1
ATOM 2097 N N . PHE A 1 258 ? -2.749 10.499 21.909 1.00 88.75 258 PHE A N 1
ATOM 2098 C CA . PHE A 1 258 ? -4.061 11.088 21.663 1.00 88.75 258 PHE A CA 1
ATOM 2099 C C . PHE A 1 258 ? -5.144 10.450 22.537 1.00 88.75 258 PHE A C 1
ATOM 2101 O O . PHE A 1 258 ? -5.899 11.170 23.186 1.00 88.75 258 PHE A O 1
ATOM 2108 N N . PHE A 1 259 ? -5.199 9.116 22.603 1.00 86.38 259 PHE A N 1
ATOM 2109 C CA . PHE A 1 259 ? -6.163 8.406 23.444 1.00 86.38 259 PHE A CA 1
ATOM 2110 C C . PHE A 1 259 ? -5.974 8.696 24.935 1.00 86.38 259 PHE A C 1
ATOM 2112 O O . PHE A 1 259 ? -6.973 8.881 25.627 1.00 86.38 259 PHE A O 1
ATOM 2119 N N . GLU A 1 260 ? -4.739 8.808 25.424 1.00 87.44 260 GLU A N 1
ATOM 2120 C CA . GLU A 1 260 ? -4.451 9.194 26.812 1.00 87.44 260 GLU A CA 1
ATOM 2121 C C . GLU A 1 260 ? -4.994 10.599 27.146 1.00 87.44 260 GLU A C 1
ATOM 2123 O O . GLU A 1 260 ? -5.557 10.803 28.224 1.00 87.44 260 GLU A O 1
ATOM 2128 N N . GLU A 1 261 ? -4.921 11.551 26.209 1.00 86.38 261 GLU A N 1
ATOM 2129 C CA . GLU A 1 261 ? -5.448 12.914 26.386 1.00 86.38 261 GLU A CA 1
ATOM 2130 C C . GLU A 1 261 ? -6.985 12.987 26.338 1.00 86.38 261 GLU A C 1
ATOM 2132 O O . GLU A 1 261 ? -7.608 13.740 27.100 1.00 86.38 261 GLU A O 1
ATOM 2137 N N . ILE A 1 262 ? -7.620 12.220 25.444 1.00 85.19 262 ILE A N 1
ATOM 2138 C CA . ILE A 1 262 ? -9.076 12.287 25.241 1.00 85.19 262 ILE A CA 1
ATOM 2139 C C . ILE A 1 262 ? -9.865 11.332 26.132 1.00 85.19 262 ILE A C 1
ATOM 2141 O O . ILE A 1 262 ? -11.050 11.571 26.352 1.00 85.19 262 ILE A O 1
ATOM 2145 N N . GLN A 1 263 ? -9.256 10.270 26.673 1.00 80.81 263 GLN A N 1
ATOM 2146 C CA . GLN A 1 263 ? -9.973 9.245 27.441 1.00 80.81 263 GLN A CA 1
ATOM 2147 C C . GLN A 1 263 ? -10.770 9.858 28.602 1.00 80.81 263 GLN A C 1
ATOM 2149 O O . GLN A 1 263 ? -11.892 9.434 28.874 1.00 80.81 263 GLN A O 1
ATOM 2154 N N . GLY A 1 264 ? -10.224 10.888 29.262 1.00 78.38 264 GLY A N 1
ATOM 2155 C CA . GLY A 1 264 ? -10.884 11.661 30.325 1.00 78.38 264 GLY A CA 1
ATOM 2156 C C . GLY A 1 264 ? -12.114 12.466 29.893 1.00 78.38 264 GLY A C 1
ATOM 2157 O O . GLY A 1 264 ? -12.949 12.784 30.732 1.00 78.38 264 GLY A O 1
ATOM 2158 N N . GLN A 1 265 ? -12.230 12.784 28.607 1.00 81.81 265 GLN A N 1
ATOM 2159 C CA . GLN A 1 265 ? -13.229 13.704 28.059 1.00 81.81 265 GLN A CA 1
ATOM 2160 C C . GLN A 1 265 ? -14.444 12.972 27.471 1.00 81.81 265 GLN A C 1
ATOM 2162 O O . GLN A 1 265 ? -15.500 13.573 27.307 1.00 81.81 265 GLN A O 1
ATOM 2167 N N . ILE A 1 266 ? -14.314 11.675 27.174 1.00 82.50 266 ILE A N 1
ATOM 2168 C CA . ILE A 1 266 ? -15.377 10.860 26.574 1.00 82.50 266 ILE A CA 1
ATOM 2169 C C . ILE A 1 266 ? -16.368 10.459 27.666 1.00 82.50 266 ILE A C 1
ATOM 2171 O O . ILE A 1 266 ? -16.141 9.506 28.415 1.00 82.50 266 ILE A O 1
ATOM 2175 N N . THR A 1 267 ? -17.475 11.193 27.751 1.00 79.75 267 THR A N 1
ATOM 2176 C CA . THR A 1 267 ? -18.531 10.964 28.755 1.00 79.75 267 THR A CA 1
ATOM 2177 C C . THR A 1 267 ? -19.859 10.555 28.127 1.00 79.75 267 THR A C 1
ATOM 2179 O O . THR A 1 267 ? -20.791 10.163 28.828 1.00 79.75 267 THR A O 1
ATOM 2182 N N . SER A 1 268 ? -19.954 10.594 26.795 1.00 83.88 268 SER A N 1
ATOM 2183 C CA . SER A 1 268 ? -21.164 10.244 26.057 1.00 83.88 268 SER A CA 1
ATOM 2184 C C . SER A 1 268 ? -20.897 9.290 24.891 1.00 83.88 268 SER A C 1
ATOM 2186 O O . SER A 1 268 ? -19.867 9.362 24.218 1.00 83.88 268 SER A O 1
ATOM 2188 N N . GLY A 1 269 ? -21.888 8.451 24.568 1.00 79.50 269 GLY A N 1
ATOM 2189 C CA . GLY A 1 269 ? -21.836 7.583 23.383 1.00 79.50 269 GLY A CA 1
ATOM 2190 C C . GLY A 1 269 ? -21.715 8.366 22.067 1.00 79.50 269 GLY A C 1
ATOM 2191 O O . GLY A 1 269 ? -21.115 7.897 21.108 1.00 79.50 269 GLY A O 1
ATOM 2192 N N . LYS A 1 270 ? -22.201 9.616 22.014 1.00 83.31 270 LYS A N 1
ATOM 2193 C CA . LYS A 1 270 ? -22.050 10.477 20.829 1.00 83.31 270 LYS A CA 1
ATOM 2194 C C . LYS A 1 270 ? -20.592 10.883 20.592 1.00 83.31 270 LYS A C 1
ATOM 2196 O O . LYS A 1 270 ? -20.159 10.913 19.444 1.00 83.31 270 LYS A O 1
ATOM 2201 N N . GLU A 1 271 ? -19.853 11.214 21.648 1.00 84.06 271 GLU A N 1
ATOM 2202 C CA . GLU A 1 271 ? -18.415 11.511 21.561 1.00 84.06 271 GLU A CA 1
ATOM 2203 C C . GLU A 1 271 ? -17.624 10.263 21.183 1.00 84.06 271 GLU A C 1
ATOM 2205 O O . GLU A 1 271 ? -16.768 10.326 20.305 1.00 84.06 271 GLU A O 1
ATOM 2210 N N . PHE A 1 272 ? -17.980 9.119 21.770 1.00 86.94 272 PHE A N 1
ATOM 2211 C CA . PHE A 1 272 ? -17.394 7.831 21.419 1.00 86.94 272 PHE A CA 1
ATOM 2212 C C . PHE A 1 272 ? -17.565 7.502 19.928 1.00 86.94 272 PHE A C 1
ATOM 2214 O O . PHE A 1 272 ? -16.583 7.211 19.250 1.00 86.94 272 PHE A O 1
ATOM 2221 N N . ARG A 1 273 ? -18.781 7.626 19.378 1.00 85.31 273 ARG A N 1
ATOM 2222 C CA . ARG A 1 273 ? -19.036 7.350 17.953 1.00 85.31 273 ARG A CA 1
ATOM 2223 C C . ARG A 1 273 ? -18.245 8.259 17.019 1.00 85.31 273 ARG A C 1
ATOM 2225 O O . ARG A 1 273 ? -17.733 7.770 16.019 1.00 85.31 273 ARG A O 1
ATOM 2232 N N . LYS A 1 274 ? -18.086 9.542 17.363 1.00 87.19 274 LYS A N 1
ATOM 2233 C CA . LYS A 1 274 ? -17.229 10.458 16.591 1.00 87.19 274 LYS A CA 1
ATOM 2234 C C . LYS A 1 274 ? -15.784 9.969 16.541 1.00 87.19 274 LYS A C 1
ATOM 2236 O O . LYS A 1 274 ? -15.159 10.042 15.494 1.00 87.19 274 LYS A O 1
ATOM 2241 N N . ILE A 1 275 ? -15.263 9.458 17.655 1.00 86.81 275 ILE A N 1
ATOM 2242 C CA . ILE A 1 275 ? -13.899 8.927 17.706 1.00 86.81 275 ILE A CA 1
ATOM 2243 C C . ILE A 1 275 ? -13.786 7.669 16.851 1.00 86.81 275 ILE A C 1
ATOM 2245 O O . ILE A 1 275 ? -12.865 7.585 16.052 1.00 86.81 275 ILE A O 1
ATOM 2249 N N . VAL A 1 276 ? -14.733 6.732 16.952 1.00 86.38 276 VAL A N 1
ATOM 2250 C CA . VAL A 1 276 ? -14.738 5.516 16.117 1.00 86.38 276 VAL A CA 1
ATOM 2251 C C . VAL A 1 276 ? -14.805 5.859 14.622 1.00 86.38 276 VAL A C 1
ATOM 2253 O O . VAL A 1 276 ? -14.137 5.222 13.810 1.00 86.38 276 VAL A O 1
ATOM 2256 N N . GLU A 1 277 ? -15.562 6.895 14.250 1.00 87.19 277 GLU A N 1
ATOM 2257 C CA . GLU A 1 277 ? -15.634 7.397 12.872 1.00 87.19 277 GLU A CA 1
ATOM 2258 C C . GLU A 1 277 ? -14.287 7.958 12.381 1.00 87.19 277 GLU A C 1
ATOM 2260 O O . GLU A 1 277 ? -13.920 7.703 11.233 1.00 87.19 277 GLU A O 1
ATOM 2265 N N . CYS A 1 278 ? -13.525 8.633 13.250 1.00 86.50 278 CYS A N 1
ATOM 2266 C CA . CYS A 1 278 ? -12.190 9.167 12.952 1.00 86.50 278 CYS A CA 1
ATOM 2267 C C . CYS A 1 278 ? -11.111 8.095 12.724 1.00 86.50 278 CYS A C 1
ATOM 2269 O O . CYS A 1 278 ? -10.091 8.380 12.100 1.00 86.50 278 CYS A O 1
ATOM 2271 N N . MET A 1 279 ? -11.290 6.887 13.260 1.00 89.12 279 MET A N 1
ATOM 2272 C CA . MET A 1 279 ? -10.259 5.845 13.224 1.00 89.12 279 MET A CA 1
ATOM 2273 C C . MET A 1 279 ? -10.121 5.236 11.831 1.00 89.12 279 MET A C 1
ATOM 2275 O O . MET A 1 279 ? -11.062 5.251 11.035 1.00 89.12 279 MET A O 1
ATOM 2279 N N . SER A 1 280 ? -8.961 4.653 11.538 1.00 86.12 280 SER A N 1
ATOM 2280 C CA . SER A 1 280 ? -8.733 3.995 10.249 1.00 86.12 280 SER A CA 1
ATOM 2281 C C . SER A 1 280 ? -9.328 2.590 10.193 1.00 86.12 280 SER A C 1
ATOM 2283 O O . SER A 1 280 ? -9.826 2.184 9.147 1.00 86.12 280 SER A O 1
ATOM 2285 N N . GLY A 1 281 ? -9.325 1.858 11.314 1.00 85.31 281 GLY A N 1
ATOM 2286 C CA . GLY A 1 281 ? -9.741 0.453 11.349 1.00 85.31 281 GLY A CA 1
ATOM 2287 C C . GLY A 1 281 ? -8.645 -0.514 10.888 1.00 85.31 281 GLY A C 1
ATOM 2288 O O . GLY A 1 281 ? -8.919 -1.692 10.675 1.00 85.31 281 GLY A O 1
ATOM 2289 N N . ARG A 1 282 ? -7.407 -0.029 10.707 1.00 84.31 282 ARG A N 1
ATOM 2290 C CA . ARG A 1 282 ? -6.288 -0.805 10.140 1.00 84.31 282 ARG A CA 1
ATOM 2291 C C . ARG A 1 282 ? -5.302 -1.289 11.201 1.00 84.31 282 ARG A C 1
ATOM 2293 O O . ARG A 1 282 ? -4.480 -2.161 10.918 1.00 84.31 282 ARG A O 1
ATOM 2300 N N . LEU A 1 283 ? -5.354 -0.729 12.412 1.00 88.00 283 LEU A N 1
ATOM 2301 C CA . LEU A 1 283 ? -4.390 -1.018 13.470 1.00 88.00 283 LEU A CA 1
ATOM 2302 C C . LEU A 1 283 ? -5.038 -1.758 14.639 1.00 88.00 283 LEU A C 1
ATOM 2304 O O . LEU A 1 283 ? -6.052 -1.344 15.189 1.00 88.00 283 LEU A O 1
ATOM 2308 N N . PHE A 1 284 ? -4.379 -2.809 15.120 1.00 86.62 284 PHE A N 1
ATOM 2309 C CA . PHE A 1 284 ? -4.839 -3.519 16.315 1.00 86.62 284 PHE A CA 1
ATOM 2310 C C . PHE A 1 284 ? -4.852 -2.629 17.572 1.00 86.62 284 PHE A C 1
ATOM 2312 O O . PHE A 1 284 ? -5.716 -2.782 18.433 1.00 86.62 284 PHE A O 1
ATOM 2319 N N . LEU A 1 285 ? -3.931 -1.662 17.668 1.00 87.94 285 LEU A N 1
ATOM 2320 C CA . LEU A 1 285 ? -3.895 -0.706 18.778 1.00 87.94 285 LEU A CA 1
ATOM 2321 C C . LEU A 1 285 ? -5.167 0.151 18.840 1.00 87.94 285 LEU A C 1
ATOM 2323 O O . LEU A 1 285 ? -5.689 0.389 19.924 1.00 87.94 285 LEU A O 1
ATOM 2327 N N . GLU A 1 286 ? -5.688 0.575 17.685 1.00 88.50 286 GLU A N 1
ATOM 2328 C CA . GLU A 1 286 ? -6.953 1.311 17.596 1.00 88.50 286 GLU A CA 1
ATOM 2329 C C . GLU A 1 286 ? -8.087 0.494 18.237 1.00 88.50 286 GLU A C 1
ATOM 2331 O O . GLU A 1 286 ? -8.807 0.994 19.106 1.00 88.50 286 GLU A O 1
ATOM 2336 N N . TYR A 1 287 ? -8.188 -0.790 17.883 1.00 88.25 287 TYR A N 1
ATOM 2337 C CA . TYR A 1 287 ? -9.155 -1.705 18.487 1.00 88.25 287 TYR A CA 1
ATOM 2338 C C . TYR A 1 287 ? -8.972 -1.824 20.009 1.00 88.25 287 TYR A C 1
ATOM 2340 O O . TYR A 1 287 ? -9.956 -1.772 20.747 1.00 88.25 287 TYR A O 1
ATOM 2348 N N . GLN A 1 288 ? -7.733 -1.954 20.499 1.00 87.50 288 GLN A N 1
ATOM 2349 C CA . GLN A 1 288 ? -7.459 -2.031 21.939 1.00 87.50 288 GLN A CA 1
ATOM 2350 C C . GLN A 1 288 ? -7.951 -0.783 22.679 1.00 87.50 288 GLN A C 1
ATOM 2352 O O . GLN A 1 288 ? -8.685 -0.913 23.656 1.00 87.50 288 GLN A O 1
ATOM 2357 N N . CYS A 1 289 ? -7.626 0.413 22.178 1.00 86.88 289 CYS A N 1
ATOM 2358 C CA . CYS A 1 289 ? -8.062 1.673 22.779 1.00 86.88 289 CYS A CA 1
ATOM 2359 C C . CYS A 1 289 ? -9.593 1.769 22.863 1.00 86.88 289 CYS A C 1
ATOM 2361 O O . CYS A 1 289 ? -10.141 2.141 23.901 1.00 86.88 289 CYS A O 1
ATOM 2363 N N . VAL A 1 290 ? -10.301 1.392 21.796 1.00 87.62 290 VAL A N 1
ATOM 2364 C CA . VAL A 1 290 ? -11.772 1.416 21.755 1.00 87.62 290 VAL A CA 1
ATOM 2365 C C . VAL A 1 290 ? -12.382 0.367 22.678 1.00 87.62 290 VAL A C 1
ATOM 2367 O O . VAL A 1 290 ? -13.334 0.659 23.402 1.00 87.62 290 VAL A O 1
ATOM 2370 N N . ALA A 1 291 ? -11.829 -0.845 22.695 1.00 85.62 291 ALA A N 1
ATOM 2371 C CA . ALA A 1 291 ? -12.285 -1.906 23.582 1.00 85.62 291 ALA A CA 1
ATOM 2372 C C . ALA A 1 291 ? -12.101 -1.519 25.058 1.00 85.62 291 ALA A C 1
ATOM 2374 O O . ALA A 1 291 ? -12.980 -1.782 25.877 1.00 85.62 291 ALA A O 1
ATOM 2375 N N . ASP A 1 292 ? -10.998 -0.856 25.401 1.00 85.50 292 ASP A N 1
ATOM 2376 C CA . ASP A 1 292 ? -10.736 -0.387 26.762 1.00 85.50 292 ASP A CA 1
ATOM 2377 C C . ASP A 1 292 ? -11.658 0.774 27.157 1.00 85.50 292 ASP A C 1
ATOM 2379 O O . ASP A 1 292 ? -12.136 0.822 28.293 1.00 85.50 292 ASP A O 1
ATOM 2383 N N . LEU A 1 293 ? -12.002 1.661 26.217 1.00 84.81 293 LEU A N 1
ATOM 2384 C CA . LEU A 1 293 ? -13.032 2.681 26.431 1.00 84.81 293 LEU A CA 1
ATOM 2385 C C . LEU A 1 293 ? -14.400 2.057 26.722 1.00 84.81 293 LEU A C 1
ATOM 2387 O O . LEU A 1 293 ? -15.046 2.461 27.690 1.00 84.81 293 LEU A O 1
ATOM 2391 N N . LEU A 1 294 ? -14.811 1.046 25.954 1.00 83.94 294 LEU A N 1
ATOM 2392 C CA . LEU A 1 294 ? -16.071 0.330 26.177 1.00 83.94 294 LEU A CA 1
ATOM 2393 C C . LEU A 1 294 ? -16.093 -0.390 27.533 1.00 83.94 294 LEU A C 1
ATOM 2395 O O . LEU A 1 294 ? -17.071 -0.284 28.267 1.00 83.94 294 LEU A O 1
ATOM 2399 N N . ARG A 1 295 ? -14.995 -1.059 27.909 1.00 81.44 295 ARG A N 1
ATOM 2400 C CA . ARG A 1 295 ? -14.863 -1.741 29.213 1.00 81.44 295 ARG A CA 1
ATOM 2401 C C . ARG A 1 295 ? -14.837 -0.783 30.397 1.00 81.44 295 ARG A C 1
ATOM 2403 O O . ARG A 1 295 ? -15.199 -1.172 31.502 1.00 81.44 295 ARG A O 1
ATOM 2410 N N . SER A 1 296 ? -14.405 0.460 30.188 1.00 78.94 296 SER A N 1
ATOM 2411 C CA . SER A 1 296 ? -14.333 1.452 31.263 1.00 78.94 296 SER A CA 1
ATOM 2412 C C . SER A 1 296 ? -15.705 1.907 31.779 1.00 78.94 296 SER A C 1
ATOM 2414 O O . SER A 1 296 ? -15.751 2.581 32.806 1.00 78.94 296 SER A O 1
ATOM 2416 N N . ASN A 1 297 ? -16.808 1.551 31.096 1.00 74.12 297 ASN A N 1
ATOM 2417 C CA . ASN A 1 297 ? -18.193 1.868 31.477 1.00 74.12 297 ASN A CA 1
ATOM 2418 C C . ASN A 1 297 ? -18.431 3.353 31.823 1.00 74.12 297 ASN A C 1
ATOM 2420 O O . ASN A 1 297 ? -19.290 3.687 32.639 1.00 74.12 297 ASN A O 1
ATOM 2424 N N . ARG A 1 298 ? -17.678 4.270 31.199 1.00 75.12 298 ARG A N 1
ATOM 2425 C CA . ARG A 1 298 ? -17.797 5.723 31.434 1.00 75.12 298 ARG A CA 1
ATOM 2426 C C . ARG A 1 298 ? -19.098 6.321 30.904 1.00 75.12 298 ARG A C 1
ATOM 2428 O O . ARG A 1 298 ? -19.495 7.399 31.331 1.00 75.12 298 ARG A O 1
ATOM 2435 N N . PHE A 1 299 ? -19.751 5.627 29.981 1.00 79.88 299 PHE A N 1
ATOM 2436 C CA . PHE A 1 299 ? -21.042 5.991 29.420 1.00 79.88 299 PHE A CA 1
ATOM 2437 C C . PHE A 1 299 ? -21.906 4.737 29.258 1.00 79.88 299 PHE A C 1
ATOM 2439 O O . PHE A 1 299 ? -21.418 3.610 29.330 1.00 79.88 299 PHE A O 1
ATOM 2446 N N . SER A 1 300 ? -23.209 4.930 29.051 1.00 76.94 300 SER A N 1
ATOM 2447 C CA . SER A 1 300 ? -24.119 3.820 28.752 1.00 76.94 300 SER A CA 1
ATOM 2448 C C . SER A 1 300 ? -23.898 3.343 27.317 1.00 76.94 300 SER A C 1
ATOM 2450 O O . SER A 1 300 ? -24.385 3.972 26.378 1.00 76.94 300 SER A O 1
ATOM 2452 N N . THR A 1 301 ? -23.133 2.264 27.159 1.00 80.94 301 THR A N 1
ATOM 2453 C CA . THR A 1 301 ? -22.859 1.620 25.869 1.00 80.94 301 THR A CA 1
ATOM 2454 C C . THR A 1 301 ? -24.135 1.030 25.279 1.00 80.94 301 THR A C 1
ATOM 2456 O O . THR A 1 301 ? -24.824 0.254 25.944 1.00 80.94 301 THR A O 1
ATOM 2459 N N . THR A 1 302 ? -24.430 1.364 24.025 1.00 81.81 302 THR A N 1
ATOM 2460 C CA . THR A 1 302 ? -25.565 0.809 23.274 1.00 81.81 302 THR A CA 1
ATOM 2461 C C . THR A 1 302 ? -25.121 -0.287 22.304 1.00 81.81 302 THR A C 1
ATOM 2463 O O . THR A 1 302 ? -23.941 -0.403 21.977 1.00 81.81 302 THR A O 1
ATOM 2466 N N . ILE A 1 303 ? -26.070 -1.090 21.808 1.00 80.44 303 ILE A N 1
ATOM 2467 C CA . ILE A 1 303 ? -25.797 -2.094 20.763 1.00 80.44 303 ILE A CA 1
ATOM 2468 C C . ILE A 1 303 ? -25.259 -1.419 19.493 1.00 80.44 303 ILE A C 1
ATOM 2470 O O . ILE A 1 303 ? -24.321 -1.923 18.884 1.00 80.44 303 ILE A O 1
ATOM 2474 N N . GLU A 1 304 ? -25.789 -0.243 19.142 1.00 83.19 304 GLU A N 1
ATOM 2475 C CA . GLU A 1 304 ? -25.342 0.540 17.982 1.00 83.19 304 GLU A CA 1
ATOM 2476 C C . GLU A 1 304 ? -23.856 0.926 18.085 1.00 83.19 304 GLU A C 1
ATOM 2478 O O . GLU A 1 304 ? -23.128 0.873 17.095 1.00 83.19 304 GLU A O 1
ATOM 2483 N N . ASP A 1 305 ? -23.380 1.265 19.289 1.00 83.81 305 ASP A N 1
ATOM 2484 C CA . ASP A 1 305 ? -21.968 1.591 19.519 1.00 83.81 305 ASP A CA 1
ATOM 2485 C C . ASP A 1 305 ? -21.060 0.381 19.268 1.00 83.81 305 ASP A C 1
ATOM 2487 O O . ASP A 1 305 ? -19.975 0.528 18.708 1.00 83.81 305 ASP A O 1
ATOM 2491 N N . VAL A 1 306 ? -21.506 -0.818 19.652 1.00 83.19 306 VAL A N 1
ATOM 2492 C CA . VAL A 1 306 ? -20.749 -2.062 19.457 1.00 83.19 306 VAL A CA 1
ATOM 2493 C C . VAL A 1 306 ? -20.744 -2.492 17.993 1.00 83.19 306 VAL A C 1
ATOM 2495 O O . VAL A 1 306 ? -19.691 -2.878 17.488 1.00 83.19 306 VAL A O 1
ATOM 2498 N N . GLU A 1 307 ? -21.879 -2.397 17.300 1.00 84.50 307 GLU A N 1
ATOM 2499 C CA . GLU A 1 307 ? -21.976 -2.716 15.869 1.00 84.50 307 GLU A CA 1
ATOM 2500 C C . GLU A 1 307 ? -21.081 -1.791 15.034 1.00 84.50 307 GLU A C 1
ATOM 2502 O O . GLU A 1 307 ? -20.291 -2.278 14.230 1.00 84.50 307 GLU A O 1
ATOM 2507 N N . LYS A 1 308 ? -21.051 -0.480 15.321 1.00 85.25 308 LYS A N 1
ATOM 2508 C CA . LYS A 1 308 ? -20.126 0.446 14.641 1.00 85.25 308 LYS A CA 1
ATOM 2509 C C . LYS A 1 308 ? -18.656 0.053 14.795 1.00 85.25 308 LYS A C 1
ATOM 2511 O O . LYS A 1 308 ? -17.880 0.187 13.852 1.00 85.25 308 LYS A O 1
ATOM 2516 N N . VAL A 1 309 ? -18.255 -0.421 15.975 1.00 85.88 309 VAL A N 1
ATOM 2517 C CA . VAL A 1 309 ? -16.884 -0.905 16.202 1.00 85.88 309 VAL A CA 1
ATOM 2518 C C . VAL A 1 309 ? -16.647 -2.208 15.439 1.00 85.88 309 VAL A C 1
ATOM 2520 O O . VAL A 1 309 ? -15.596 -2.379 14.829 1.00 85.88 309 VAL A O 1
ATOM 2523 N N . ARG A 1 310 ? -17.619 -3.121 15.415 1.00 85.44 310 ARG A N 1
ATOM 2524 C CA . ARG A 1 310 ? -17.508 -4.372 14.654 1.00 85.44 310 ARG A CA 1
ATOM 2525 C C . ARG A 1 310 ? -17.331 -4.120 13.168 1.00 85.44 310 ARG A C 1
ATOM 2527 O O . ARG A 1 310 ? -16.362 -4.619 12.605 1.00 85.44 310 ARG A O 1
ATOM 2534 N N . ASP A 1 311 ? -18.192 -3.302 12.579 1.00 86.62 311 ASP A N 1
ATOM 2535 C CA . ASP A 1 311 ? -18.144 -2.968 11.156 1.00 86.62 311 ASP A CA 1
ATOM 2536 C C . ASP A 1 311 ? -16.808 -2.321 10.779 1.00 86.62 311 ASP A C 1
ATOM 2538 O O . ASP A 1 311 ? -16.232 -2.624 9.736 1.00 86.62 311 ASP A O 1
ATOM 2542 N N . LYS A 1 312 ? -16.268 -1.472 11.661 1.00 87.38 312 LYS A N 1
ATOM 2543 C CA . LYS A 1 312 ? -15.001 -0.772 11.429 1.00 87.38 312 LYS A CA 1
ATOM 2544 C C . LYS A 1 312 ? -13.778 -1.693 11.494 1.00 87.38 312 LYS A C 1
ATOM 2546 O O . LYS A 1 312 ? -12.834 -1.490 10.737 1.00 87.38 312 LYS A O 1
ATOM 2551 N N . PHE A 1 313 ? -13.774 -2.681 12.392 1.00 87.94 313 PHE A N 1
ATOM 2552 C CA . PHE A 1 313 ? -12.603 -3.527 12.669 1.00 87.94 313 PHE A CA 1
ATOM 2553 C C . PHE A 1 313 ? -12.720 -4.963 12.134 1.00 87.94 313 PHE A C 1
ATOM 2555 O O . PHE A 1 313 ? -11.813 -5.762 12.368 1.00 87.94 313 PHE A O 1
ATOM 2562 N N . ILE A 1 314 ? -13.784 -5.307 11.397 1.00 84.19 314 ILE A N 1
ATOM 2563 C CA . ILE A 1 314 ? -13.998 -6.667 10.869 1.00 84.19 314 ILE A CA 1
ATOM 2564 C C . ILE A 1 314 ? -12.852 -7.150 9.968 1.00 84.19 314 ILE A C 1
ATOM 2566 O O . ILE A 1 314 ? -12.484 -8.322 10.013 1.00 84.19 314 ILE A O 1
ATOM 2570 N N . SER A 1 315 ? -12.253 -6.236 9.202 1.00 81.75 315 SER A N 1
ATOM 2571 C CA . SER A 1 315 ? -11.133 -6.508 8.290 1.00 81.75 315 SER A CA 1
ATOM 2572 C C . SER A 1 315 ? -9.766 -6.152 8.891 1.00 81.75 315 SER A C 1
ATOM 2574 O O . SER A 1 315 ? -8.761 -6.164 8.182 1.00 81.75 315 SER A O 1
ATOM 2576 N N . CYS A 1 316 ? -9.701 -5.809 10.184 1.00 83.62 316 CYS A N 1
ATOM 2577 C CA . CYS A 1 316 ? -8.459 -5.390 10.826 1.00 83.62 316 CYS A CA 1
ATOM 2578 C C . CYS A 1 316 ? -7.542 -6.598 11.092 1.00 83.62 316 CYS A C 1
ATOM 2580 O O . CYS A 1 316 ? -7.946 -7.541 11.784 1.00 83.62 316 CYS A O 1
ATOM 2582 N N . PRO A 1 317 ? -6.273 -6.573 10.644 1.00 78.06 317 PRO A N 1
ATOM 2583 C CA . PRO A 1 317 ? -5.331 -7.643 10.945 1.00 78.06 317 PRO A CA 1
ATOM 2584 C C . PRO A 1 317 ? -5.081 -7.729 12.459 1.00 78.06 317 PRO A C 1
ATOM 2586 O O . PRO A 1 317 ? -4.733 -6.744 13.109 1.00 78.06 317 PRO A O 1
ATOM 2589 N N . GLY A 1 318 ? -5.256 -8.926 13.025 1.00 78.31 318 GLY A N 1
ATOM 2590 C CA . GLY A 1 318 ? -5.033 -9.208 14.449 1.00 78.31 318 GLY A CA 1
ATOM 2591 C C . GLY A 1 318 ? -6.280 -9.154 15.339 1.00 78.31 318 GLY A C 1
ATOM 2592 O O . GLY A 1 318 ? -6.198 -9.574 16.493 1.00 78.31 318 GLY A O 1
ATOM 2593 N N . VAL A 1 319 ? -7.431 -8.713 14.819 1.00 81.56 319 VAL A N 1
ATOM 2594 C CA . VAL A 1 319 ? -8.718 -8.781 15.528 1.00 81.56 319 VAL A CA 1
ATOM 2595 C C . VAL A 1 319 ? -9.433 -10.079 15.153 1.00 81.56 319 VAL A C 1
ATOM 2597 O O . VAL A 1 319 ? -9.610 -10.379 13.977 1.00 81.56 319 VAL A O 1
ATOM 2600 N N . ASN A 1 320 ? -9.842 -10.874 16.145 1.00 82.69 320 ASN A N 1
ATOM 2601 C CA . ASN A 1 320 ? -10.584 -12.115 15.900 1.00 82.69 320 ASN A CA 1
ATOM 2602 C C . ASN A 1 320 ? -12.092 -11.972 16.188 1.00 82.69 320 ASN A C 1
ATOM 2604 O O . ASN A 1 320 ? -12.531 -11.102 16.944 1.00 82.69 320 ASN A O 1
ATOM 2608 N N . ALA A 1 321 ? -12.901 -12.864 15.608 1.00 77.25 321 ALA A N 1
ATOM 2609 C CA . ALA A 1 321 ? -14.357 -12.851 15.783 1.00 77.25 321 ALA A CA 1
ATOM 2610 C C . ALA A 1 321 ? -14.784 -12.982 17.260 1.00 77.25 321 ALA A C 1
ATOM 2612 O O . ALA A 1 321 ? -15.778 -12.389 17.670 1.00 77.25 321 ALA A O 1
ATOM 2613 N N . ASN A 1 322 ? -14.005 -13.686 18.088 1.00 76.25 322 ASN A N 1
ATOM 2614 C CA . ASN A 1 322 ? -14.290 -13.847 19.519 1.00 76.25 322 ASN A CA 1
ATOM 2615 C C . ASN A 1 322 ? -14.080 -12.541 20.307 1.00 76.25 322 ASN A C 1
ATOM 2617 O O . ASN A 1 322 ? -14.855 -12.218 21.210 1.00 76.25 322 ASN A O 1
ATOM 2621 N N . GLN A 1 323 ? -13.059 -11.762 19.954 1.00 78.56 323 GLN A N 1
ATOM 2622 C CA . GLN A 1 323 ? -12.774 -10.442 20.512 1.00 78.56 323 GLN A CA 1
ATOM 2623 C C . GLN A 1 323 ? -13.921 -9.476 20.189 1.00 78.56 323 GLN A C 1
ATOM 2625 O O . GLN A 1 323 ? -14.475 -8.872 21.108 1.00 78.56 323 GLN A O 1
ATOM 2630 N N . LEU A 1 324 ? -14.364 -9.438 18.928 1.00 78.94 324 LEU A N 1
ATOM 2631 C CA . LEU A 1 324 ? -15.542 -8.673 18.495 1.00 78.94 324 LEU A CA 1
ATOM 2632 C C . LEU A 1 324 ? -16.847 -9.174 19.141 1.00 78.94 324 LEU A C 1
ATOM 2634 O O . LEU A 1 324 ? -17.730 -8.385 19.491 1.00 78.94 324 LEU A O 1
ATOM 2638 N N . GLY A 1 325 ? -16.969 -10.486 19.347 1.00 73.06 325 GLY A N 1
ATOM 2639 C CA . GLY A 1 325 ? -18.067 -11.129 20.071 1.00 73.06 325 GLY A CA 1
ATOM 2640 C C . GLY A 1 325 ? -18.163 -10.664 21.524 1.00 73.06 325 GLY A C 1
ATOM 2641 O O . GLY A 1 325 ? -19.249 -10.392 22.032 1.00 73.06 325 GLY A O 1
ATOM 2642 N N . THR A 1 326 ? -17.013 -10.491 22.176 1.00 78.44 326 THR A N 1
ATOM 2643 C CA . THR A 1 326 ? -16.922 -10.114 23.592 1.00 78.44 326 THR A CA 1
ATOM 2644 C C . THR A 1 326 ? -17.397 -8.682 23.852 1.00 78.44 326 THR A C 1
ATOM 2646 O O . THR A 1 326 ? -17.901 -8.408 24.939 1.00 78.44 326 THR A O 1
ATOM 2649 N N . LEU A 1 327 ? -17.322 -7.783 22.863 1.00 78.00 327 LEU A N 1
ATOM 2650 C CA . LEU A 1 327 ? -17.765 -6.390 23.014 1.00 78.00 327 LEU A CA 1
ATOM 2651 C C . LEU A 1 327 ? -19.262 -6.253 23.335 1.00 78.00 327 LEU A C 1
ATOM 2653 O O . LEU A 1 327 ? -19.638 -5.328 24.049 1.00 78.00 327 LEU A O 1
ATOM 2657 N N . VAL A 1 328 ? -20.110 -7.200 22.911 1.00 74.94 328 VAL A N 1
ATOM 2658 C CA . VAL A 1 328 ? -21.550 -7.195 23.256 1.00 74.94 328 VAL A CA 1
ATOM 2659 C C . VAL A 1 328 ? -21.775 -7.275 24.763 1.00 74.94 328 VAL A C 1
ATOM 2661 O O . VAL A 1 328 ? -22.734 -6.702 25.269 1.00 74.94 328 VAL A O 1
ATOM 2664 N N . LYS A 1 329 ? -20.853 -7.891 25.512 1.00 73.38 329 LYS A N 1
ATOM 2665 C CA . LYS A 1 329 ? -20.934 -7.985 26.979 1.00 73.38 329 LYS A CA 1
ATOM 2666 C C . LYS A 1 329 ? -20.731 -6.636 27.686 1.00 73.38 329 LYS A C 1
ATOM 2668 O O . LYS A 1 329 ? -20.979 -6.545 28.885 1.00 73.38 329 LYS A O 1
ATOM 2673 N N . CYS A 1 330 ? -20.294 -5.600 26.965 1.00 73.88 330 CYS A N 1
ATOM 2674 C CA . CYS A 1 330 ? -20.185 -4.233 27.484 1.00 73.88 330 CYS A CA 1
ATOM 2675 C C . CYS A 1 330 ? -21.523 -3.474 27.413 1.00 73.88 330 CYS A C 1
ATOM 2677 O O . CYS A 1 330 ? -21.683 -2.456 28.082 1.00 73.88 330 CYS A O 1
ATOM 2679 N N . VAL A 1 331 ? -22.497 -3.955 26.630 1.00 77.88 331 VAL A N 1
ATOM 2680 C CA . VAL A 1 331 ? -23.841 -3.367 26.577 1.00 77.88 331 VAL A CA 1
ATOM 2681 C C . VAL A 1 331 ? -24.605 -3.802 27.817 1.00 77.88 331 VAL A C 1
ATOM 2683 O O . VAL A 1 331 ? -24.709 -4.996 28.092 1.00 77.88 331 VAL A O 1
ATOM 2686 N N . LYS A 1 332 ? -25.148 -2.838 28.561 1.00 79.31 332 LYS A N 1
ATOM 2687 C CA . LYS A 1 332 ? -26.002 -3.117 29.717 1.00 79.31 332 LYS A CA 1
ATOM 2688 C C . LYS A 1 332 ? -27.366 -3.639 29.238 1.00 79.31 332 LYS A C 1
ATOM 2690 O O . LYS A 1 332 ? -28.071 -2.877 28.576 1.00 79.31 332 LYS A O 1
ATOM 2695 N N . PRO A 1 333 ? -27.759 -4.881 29.578 1.00 77.25 333 PRO A N 1
ATOM 2696 C CA . PRO A 1 333 ? -29.105 -5.377 29.310 1.00 77.25 333 PRO A CA 1
ATOM 2697 C C . PRO A 1 333 ? -30.142 -4.597 30.119 1.00 77.25 333 PRO A C 1
ATOM 2699 O O . PRO A 1 333 ? -29.809 -3.964 31.130 1.00 77.25 333 PRO A O 1
ATOM 2702 N N . GLU A 1 334 ? -31.405 -4.666 29.701 1.00 79.38 334 GLU A N 1
ATOM 2703 C CA . GLU A 1 334 ? -32.502 -4.124 30.500 1.00 79.38 334 GLU A CA 1
ATOM 2704 C C . GLU A 1 334 ? -32.477 -4.724 31.908 1.00 79.38 334 GLU A C 1
ATOM 2706 O O . GLU A 1 334 ? -32.120 -5.887 32.117 1.00 79.38 334 GLU A O 1
ATOM 2711 N N . ARG A 1 335 ? -32.776 -3.884 32.904 1.00 81.50 335 ARG A N 1
ATOM 2712 C CA . ARG A 1 335 ? -32.816 -4.349 34.288 1.00 81.50 335 ARG A CA 1
ATOM 2713 C C . ARG A 1 335 ? -34.008 -5.305 34.420 1.00 81.50 335 ARG A C 1
ATOM 2715 O O . ARG A 1 335 ? -35.100 -4.894 34.029 1.00 81.50 335 ARG A O 1
ATOM 2722 N N . PRO A 1 336 ? -33.825 -6.508 34.989 1.00 84.19 336 PRO A N 1
ATOM 2723 C CA . PRO A 1 336 ? -34.909 -7.465 35.145 1.00 84.19 336 PRO A CA 1
ATOM 2724 C C . PRO A 1 336 ? -36.065 -6.872 35.940 1.00 84.19 336 PRO A C 1
ATOM 2726 O O . PRO A 1 336 ? -35.842 -6.067 36.855 1.00 84.19 336 PRO A O 1
ATOM 2729 N N . ALA A 1 337 ? -37.286 -7.302 35.627 1.00 82.94 337 ALA A N 1
ATOM 2730 C CA . ALA A 1 337 ? -38.459 -6.948 36.405 1.00 82.94 337 ALA A CA 1
ATOM 2731 C C . ALA A 1 337 ? -38.252 -7.350 37.873 1.00 82.94 337 ALA A C 1
ATOM 2733 O O . ALA A 1 337 ? -37.784 -8.451 38.173 1.00 82.94 337 ALA A O 1
ATOM 2734 N N . LEU A 1 338 ? -38.575 -6.438 38.786 1.00 84.12 338 LEU A N 1
ATOM 2735 C CA . LEU A 1 338 ? -38.537 -6.697 40.220 1.00 84.12 338 LEU A CA 1
ATOM 2736 C C . LEU A 1 338 ? -39.930 -7.118 40.675 1.00 84.12 338 LEU A C 1
ATOM 2738 O O . LEU A 1 338 ? -40.934 -6.575 40.213 1.00 84.12 338 LEU A O 1
ATOM 2742 N N . LEU A 1 339 ? -39.981 -8.090 41.577 1.00 78.25 339 LEU A N 1
ATOM 2743 C CA . LEU A 1 339 ? -41.230 -8.512 42.190 1.00 78.25 339 LEU A CA 1
ATOM 2744 C C . LEU A 1 339 ? -41.574 -7.595 43.358 1.00 78.25 339 LEU A C 1
ATOM 2746 O O . LEU A 1 339 ? -40.814 -7.510 44.322 1.00 78.25 339 LEU A O 1
ATOM 2750 N N . ASP A 1 340 ? -42.740 -6.957 43.275 1.00 73.56 340 ASP A N 1
ATOM 2751 C CA . ASP A 1 340 ? -43.354 -6.295 44.423 1.00 73.56 340 ASP A CA 1
ATOM 2752 C C . ASP A 1 340 ? -43.720 -7.339 45.486 1.00 73.56 340 ASP A C 1
ATOM 2754 O O . ASP A 1 340 ? -44.048 -8.486 45.165 1.00 73.56 340 ASP A O 1
ATOM 2758 N N . ASP A 1 341 ? -43.696 -6.942 46.760 1.00 65.50 341 ASP A N 1
ATOM 2759 C CA . ASP A 1 341 ? -43.847 -7.887 47.867 1.00 65.50 341 ASP A CA 1
ATOM 2760 C C . ASP A 1 341 ? -45.178 -8.666 47.850 1.00 65.50 341 ASP A C 1
ATOM 2762 O O . ASP A 1 341 ? -45.189 -9.804 48.323 1.00 65.50 341 ASP A O 1
ATOM 2766 N N . ASP A 1 342 ? -46.222 -8.107 47.224 1.00 64.88 342 ASP A N 1
ATOM 2767 C CA . ASP A 1 342 ? -47.610 -8.599 47.216 1.00 64.88 342 ASP A CA 1
ATOM 2768 C C . ASP A 1 342 ? -48.030 -9.358 45.940 1.00 64.88 342 ASP A C 1
ATOM 2770 O O . ASP A 1 342 ? -49.197 -9.738 45.802 1.00 64.88 342 ASP A O 1
ATOM 2774 N N . LYS A 1 343 ? -47.127 -9.551 44.970 1.00 72.44 343 LYS A N 1
ATOM 2775 C CA . LYS A 1 343 ? -47.421 -10.313 43.745 1.00 72.44 343 LYS A CA 1
ATOM 2776 C C . LYS A 1 343 ? -46.735 -11.671 43.773 1.00 72.44 343 LYS A C 1
ATOM 2778 O O . LYS A 1 343 ? -45.561 -11.761 44.104 1.00 72.44 343 LYS A O 1
ATOM 2783 N N . ASP A 1 344 ? -47.457 -12.694 43.329 1.00 77.00 344 ASP A N 1
ATOM 2784 C CA . ASP A 1 344 ? -46.894 -13.994 42.974 1.00 77.00 344 ASP A CA 1
ATOM 2785 C C . ASP A 1 344 ? -46.891 -14.129 41.450 1.00 77.00 344 ASP A C 1
ATOM 2787 O O . ASP A 1 344 ? -47.890 -13.839 40.786 1.00 77.00 344 ASP A O 1
ATOM 2791 N N . TRP A 1 345 ? -45.754 -14.539 40.890 1.00 81.44 345 TRP A N 1
ATOM 2792 C CA . TRP A 1 345 ? -45.636 -14.882 39.474 1.00 81.44 345 TRP A CA 1
ATOM 2793 C C . TRP A 1 345 ? -46.009 -16.341 39.238 1.00 81.44 345 TRP A C 1
ATOM 2795 O O . TRP A 1 345 ? -45.740 -17.217 40.060 1.00 81.44 345 TRP A O 1
ATOM 2805 N N . SER A 1 346 ? -46.602 -16.599 38.079 1.00 81.81 346 SER A N 1
ATOM 2806 C CA . SER A 1 346 ? -46.836 -17.947 37.572 1.00 81.81 346 SER A CA 1
ATOM 2807 C C . SER A 1 346 ? -45.529 -18.638 37.165 1.00 81.81 346 SER A C 1
ATOM 2809 O O . SER A 1 346 ? -44.492 -18.008 36.947 1.00 81.81 346 SER A O 1
ATOM 2811 N N . GLU A 1 347 ? -45.582 -19.960 37.009 1.00 76.31 347 GLU A N 1
ATOM 2812 C CA . GLU A 1 347 ? -44.422 -20.782 36.637 1.00 76.31 347 GLU A CA 1
ATOM 2813 C C . GLU A 1 347 ? -43.801 -20.347 35.297 1.00 76.31 347 GLU A C 1
ATOM 2815 O O . GLU A 1 347 ? -42.580 -20.258 35.161 1.00 76.31 347 GLU A O 1
ATOM 2820 N N . GLN A 1 348 ? -44.640 -20.001 34.316 1.00 78.19 348 GLN A N 1
ATOM 2821 C CA . GLN A 1 348 ? -44.197 -19.524 33.002 1.00 78.19 348 GLN A CA 1
ATOM 2822 C C . GLN A 1 348 ? -43.530 -18.145 33.079 1.00 78.19 348 GLN A C 1
ATOM 2824 O O . GLN A 1 348 ? -42.567 -17.883 32.359 1.00 78.19 348 GLN A O 1
ATOM 2829 N N . GLU A 1 349 ? -44.009 -17.269 33.963 1.00 81.75 349 GLU A N 1
ATOM 2830 C CA . GLU A 1 349 ? -43.415 -15.947 34.177 1.00 81.75 349 GLU A CA 1
ATOM 2831 C C . GLU A 1 349 ? -42.031 -16.059 34.820 1.00 81.75 349 GLU A C 1
ATOM 2833 O O . GLU A 1 349 ? -41.103 -15.387 34.372 1.00 81.75 349 GLU A O 1
ATOM 2838 N N . TRP A 1 350 ? -41.855 -16.966 35.787 1.00 81.06 350 TRP A N 1
ATOM 2839 C CA . TRP A 1 350 ? -40.549 -17.254 36.382 1.00 81.06 350 TRP A CA 1
ATOM 2840 C C . TRP A 1 350 ? -39.536 -17.812 35.382 1.00 81.06 350 TRP A C 1
ATOM 2842 O O . TRP A 1 350 ? -38.374 -17.395 35.382 1.00 81.06 350 TRP A O 1
ATOM 2852 N N . ILE A 1 351 ? -39.960 -18.735 34.514 1.00 77.31 351 ILE A N 1
ATOM 2853 C CA . ILE A 1 351 ? -39.100 -19.298 33.464 1.00 77.31 351 ILE A CA 1
ATOM 2854 C C . ILE A 1 351 ? -38.711 -18.219 32.446 1.00 77.31 351 ILE A C 1
ATOM 2856 O O . ILE A 1 351 ? -37.520 -18.073 32.158 1.00 77.31 351 ILE A O 1
ATOM 2860 N N . ARG A 1 352 ? -39.678 -17.430 31.950 1.00 81.88 352 ARG A N 1
ATOM 2861 C CA . ARG A 1 352 ? -39.419 -16.326 31.010 1.00 81.88 352 ARG A CA 1
ATOM 2862 C C . ARG A 1 352 ? -38.451 -15.311 31.609 1.00 81.88 352 ARG A C 1
ATOM 2864 O O . ARG A 1 352 ? -37.426 -15.017 31.004 1.00 81.88 352 ARG A O 1
ATOM 2871 N N . TRP A 1 353 ? -38.732 -14.837 32.821 1.00 85.25 353 TRP A N 1
ATOM 2872 C CA . TRP A 1 353 ? -37.883 -13.868 33.511 1.00 85.25 353 TRP A CA 1
ATOM 2873 C C . TRP A 1 353 ? -36.459 -14.400 33.704 1.00 85.25 353 TRP A C 1
ATOM 2875 O O . TRP A 1 353 ? -35.487 -13.688 33.464 1.00 85.25 353 TRP A O 1
ATOM 2885 N N . THR A 1 354 ? -36.310 -15.675 34.074 1.00 79.12 354 THR A N 1
ATOM 2886 C CA . THR A 1 354 ? -34.988 -16.278 34.293 1.00 79.12 354 THR A CA 1
ATOM 2887 C C . THR A 1 354 ? -34.180 -16.350 32.997 1.00 79.12 354 THR A C 1
ATOM 2889 O O . THR A 1 354 ? -32.996 -16.002 32.992 1.00 79.12 354 THR A O 1
ATOM 2892 N N . ALA A 1 355 ? -34.800 -16.792 31.902 1.00 73.44 355 ALA A N 1
ATOM 2893 C CA . ALA A 1 355 ? -34.126 -17.000 30.623 1.00 73.44 355 ALA A CA 1
ATOM 2894 C C . ALA A 1 355 ? -33.860 -15.689 29.864 1.00 73.44 355 ALA A C 1
ATOM 2896 O O . ALA A 1 355 ? -32.760 -15.498 29.346 1.00 73.44 355 ALA A O 1
ATOM 2897 N N . GLU A 1 356 ? -34.843 -14.790 29.813 1.00 75.88 356 GLU A N 1
ATOM 2898 C CA . GLU A 1 356 ? -34.824 -13.608 28.942 1.00 75.88 356 GLU A CA 1
ATOM 2899 C C . GLU A 1 356 ? -34.313 -12.346 29.648 1.00 75.88 356 GLU A C 1
ATOM 2901 O O . GLU A 1 356 ? -33.682 -11.508 29.009 1.00 75.88 356 GLU A O 1
ATOM 2906 N N . GLU A 1 357 ? -34.526 -12.213 30.961 1.00 79.31 357 GLU A N 1
ATOM 2907 C CA . GLU A 1 357 ? -34.201 -10.985 31.697 1.00 79.31 357 GLU A CA 1
ATOM 2908 C C . GLU A 1 357 ? -33.011 -11.191 32.646 1.00 79.31 357 GLU A C 1
ATOM 2910 O O . GLU A 1 357 ? -31.965 -10.545 32.523 1.00 79.31 357 GLU A O 1
ATOM 2915 N N . TYR A 1 358 ? -33.129 -12.136 33.583 1.00 80.31 358 TYR A N 1
ATOM 2916 C CA . TYR A 1 358 ? -32.148 -12.342 34.645 1.00 80.31 358 TYR A CA 1
ATOM 2917 C C . TYR A 1 358 ? -30.824 -12.912 34.139 1.00 80.31 358 TYR A C 1
ATOM 2919 O O . TYR A 1 358 ? -29.774 -12.389 34.501 1.00 80.31 358 TYR A O 1
ATOM 2927 N N . THR A 1 359 ? -30.825 -13.957 33.306 1.00 77.12 359 THR A N 1
ATOM 2928 C CA . THR A 1 359 ? -29.575 -14.602 32.856 1.00 77.12 359 THR A CA 1
ATOM 2929 C C . THR A 1 359 ? -28.677 -13.652 32.044 1.00 77.12 359 THR A C 1
ATOM 2931 O O . THR A 1 359 ? -27.479 -13.562 32.360 1.00 77.12 359 THR A O 1
ATOM 2934 N N . PRO A 1 360 ? -29.194 -12.883 31.060 1.00 76.94 360 PRO A N 1
ATOM 2935 C CA . PRO A 1 360 ? -28.399 -11.871 30.363 1.00 76.94 360 PRO A CA 1
ATOM 2936 C C . PRO A 1 360 ? -27.874 -10.788 31.311 1.00 76.94 360 PRO A C 1
ATOM 2938 O O . PRO A 1 360 ? -26.681 -10.467 31.287 1.00 76.94 360 PRO A O 1
ATOM 2941 N N . TYR A 1 361 ? -28.728 -10.278 32.205 1.00 78.38 361 TYR A N 1
ATOM 2942 C CA . TYR A 1 361 ? -28.345 -9.255 33.177 1.00 78.38 361 TYR A CA 1
ATOM 2943 C C . TYR A 1 361 ? -27.296 -9.756 34.180 1.00 78.38 361 TYR A C 1
ATOM 2945 O O . TYR A 1 361 ? -26.325 -9.058 34.468 1.00 78.38 361 TYR A O 1
ATOM 2953 N N . ARG A 1 362 ? -27.421 -10.996 34.662 1.00 77.81 362 ARG A N 1
ATOM 2954 C CA . ARG A 1 362 ? -26.469 -11.642 35.574 1.00 77.81 362 ARG A CA 1
ATOM 2955 C C . ARG A 1 362 ? -25.119 -11.874 34.909 1.00 77.81 362 ARG A C 1
ATOM 2957 O O . ARG A 1 362 ? -24.081 -11.642 35.525 1.00 77.81 362 ARG A O 1
ATOM 2964 N N . THR A 1 363 ? -25.120 -12.285 33.644 1.00 75.25 363 THR A N 1
ATOM 2965 C CA . THR A 1 363 ? -23.892 -12.427 32.849 1.00 75.25 363 THR A CA 1
ATOM 2966 C C . THR A 1 363 ? -23.174 -11.083 32.724 1.00 75.25 363 THR A C 1
ATOM 2968 O O . THR A 1 363 ? -21.959 -11.010 32.924 1.00 75.25 363 THR A O 1
ATOM 2971 N N . TRP A 1 364 ? -23.926 -10.006 32.479 1.00 81.00 364 TRP A N 1
ATOM 2972 C CA . TRP A 1 364 ? -23.395 -8.644 32.464 1.00 81.00 364 TRP A CA 1
ATOM 2973 C C . TRP A 1 364 ? -22.874 -8.199 33.842 1.00 81.00 364 TRP A C 1
ATOM 2975 O O . TRP A 1 364 ? -21.771 -7.659 33.920 1.00 81.00 364 TRP A O 1
ATOM 2985 N N . GLN A 1 365 ? -23.593 -8.476 34.936 1.00 77.69 365 GLN A N 1
ATOM 2986 C CA . GLN A 1 365 ? -23.157 -8.174 36.308 1.00 77.69 365 GLN A CA 1
ATOM 2987 C C . GLN A 1 365 ? -21.829 -8.851 36.664 1.00 77.69 365 GLN A C 1
ATOM 2989 O O . GLN A 1 365 ? -20.929 -8.197 37.189 1.00 77.69 365 GLN A O 1
ATOM 2994 N N . ILE A 1 366 ? -21.694 -10.147 36.357 1.00 76.62 366 ILE A N 1
ATOM 2995 C CA . ILE A 1 366 ? -20.471 -10.920 36.619 1.00 76.62 366 ILE A CA 1
ATOM 2996 C C . ILE A 1 366 ? -19.300 -10.341 35.825 1.00 76.62 366 ILE A C 1
ATOM 2998 O O . ILE A 1 366 ? -18.216 -10.167 36.376 1.00 76.62 366 ILE A O 1
ATOM 3002 N N . TYR A 1 367 ? -19.525 -10.024 34.548 1.00 70.06 367 TYR A N 1
ATOM 3003 C CA . TYR A 1 367 ? -18.488 -9.487 33.672 1.00 70.06 367 TYR A CA 1
ATOM 3004 C C . TYR A 1 367 ? -18.017 -8.089 34.097 1.00 70.06 367 TYR A C 1
ATOM 3006 O O . TYR A 1 367 ? -16.835 -7.780 33.987 1.00 70.06 367 TYR A O 1
ATOM 3014 N N . ASN A 1 368 ? -18.928 -7.256 34.605 1.00 69.88 368 ASN A N 1
ATOM 3015 C CA . ASN A 1 368 ? -18.644 -5.870 34.978 1.00 69.88 368 ASN A CA 1
ATOM 3016 C C . ASN A 1 368 ? -18.404 -5.671 36.486 1.00 69.88 368 ASN A C 1
ATOM 3018 O O . ASN A 1 368 ? -18.211 -4.539 36.921 1.00 69.88 368 ASN A O 1
ATOM 3022 N N . HIS A 1 369 ? -18.412 -6.745 37.284 1.00 74.06 369 HIS A N 1
ATOM 3023 C CA . HIS A 1 369 ? -18.277 -6.716 38.748 1.00 74.06 369 HIS A CA 1
ATOM 3024 C C . HIS A 1 369 ? -19.295 -5.800 39.458 1.00 74.06 369 HIS A C 1
ATOM 3026 O O . HIS A 1 369 ? -18.981 -5.162 40.463 1.00 74.06 369 HIS A O 1
ATOM 3032 N N . ILE A 1 370 ? -20.527 -5.745 38.944 1.00 77.00 370 ILE A N 1
ATOM 3033 C CA . ILE A 1 370 ? -21.612 -4.919 39.491 1.00 77.00 370 ILE A CA 1
ATOM 3034 C C . ILE A 1 370 ? -22.577 -5.801 40.282 1.00 77.00 370 ILE A C 1
ATOM 3036 O O . ILE A 1 370 ? -23.030 -6.833 39.792 1.00 77.00 370 ILE A O 1
ATOM 3040 N N . TYR A 1 371 ? -22.927 -5.360 41.489 1.00 78.69 371 TYR A N 1
ATOM 3041 C CA . TYR A 1 371 ? -23.908 -6.013 42.354 1.00 78.69 371 TYR A CA 1
ATOM 3042 C C . TYR A 1 371 ? -25.183 -5.164 42.450 1.00 78.69 371 TYR A C 1
ATOM 3044 O O . TYR A 1 371 ? -25.105 -3.958 42.676 1.00 78.69 371 TYR A O 1
ATOM 3052 N N . ASP A 1 372 ? -26.350 -5.790 42.279 1.00 81.94 372 ASP A N 1
ATOM 3053 C CA . ASP A 1 372 ? -27.669 -5.156 42.423 1.00 81.94 372 ASP A CA 1
ATOM 3054 C C . ASP A 1 372 ? -28.465 -5.901 43.501 1.00 81.94 372 ASP A C 1
ATOM 3056 O O . ASP A 1 372 ? -28.914 -7.027 43.289 1.00 81.94 372 ASP A O 1
ATOM 3060 N N . GLU A 1 373 ? -28.611 -5.279 44.671 1.00 81.44 373 GLU A N 1
ATOM 3061 C CA . GLU A 1 373 ? -29.238 -5.897 45.843 1.00 81.44 373 GLU A CA 1
ATOM 3062 C C . GLU A 1 373 ? -30.732 -6.191 45.644 1.00 81.44 373 GLU A C 1
ATOM 3064 O O . GLU A 1 373 ? -31.240 -7.197 46.138 1.00 81.44 373 GLU A O 1
ATOM 3069 N N . GLU A 1 374 ? -31.442 -5.346 44.895 1.00 81.81 374 GLU A N 1
ATOM 3070 C CA . GLU A 1 374 ? -32.884 -5.498 44.672 1.00 81.81 374 GLU A CA 1
ATOM 3071 C C . GLU A 1 374 ? -33.182 -6.675 43.737 1.00 81.81 374 GLU A C 1
ATOM 3073 O O . GLU A 1 374 ? -34.109 -7.456 43.974 1.00 81.81 374 GLU A O 1
ATOM 3078 N N . VAL A 1 375 ? -32.343 -6.866 42.714 1.00 83.69 375 VAL A N 1
ATOM 3079 C CA . VAL A 1 375 ? -32.424 -8.052 41.850 1.00 83.69 375 VAL A CA 1
ATOM 3080 C C . VAL A 1 375 ? -32.164 -9.312 42.678 1.00 83.69 375 VAL A C 1
ATOM 3082 O O . VAL A 1 375 ? -32.904 -10.283 42.559 1.00 83.69 375 VAL A O 1
ATOM 3085 N N . GLU A 1 376 ? -31.193 -9.291 43.594 1.00 82.50 376 GLU A N 1
ATOM 3086 C CA . GLU A 1 376 ? -30.879 -10.440 44.457 1.00 82.50 376 GLU A CA 1
ATOM 3087 C C . GLU A 1 376 ? -32.006 -10.797 45.441 1.00 82.50 376 GLU A C 1
ATOM 3089 O O . GLU A 1 376 ? -32.192 -11.972 45.768 1.00 82.50 376 GLU A O 1
ATOM 3094 N N . LYS A 1 377 ? -32.814 -9.828 45.894 1.00 82.88 377 LYS A N 1
ATOM 3095 C CA . LYS A 1 377 ? -34.038 -10.120 46.669 1.00 82.88 377 LYS A CA 1
ATOM 3096 C C . LYS A 1 377 ? -35.047 -10.916 45.836 1.00 82.88 377 LYS A C 1
ATOM 3098 O O . LYS A 1 377 ? -35.595 -11.907 46.321 1.00 82.88 377 LYS A O 1
ATOM 3103 N N . THR A 1 378 ? -35.232 -10.531 44.574 1.00 82.38 378 THR A N 1
ATOM 3104 C CA . THR A 1 378 ? -36.112 -11.242 43.631 1.00 82.38 378 THR A CA 1
ATOM 3105 C C . THR A 1 378 ? -35.565 -12.641 43.305 1.00 82.38 378 THR A C 1
ATOM 3107 O O . THR A 1 378 ? -36.317 -13.613 43.312 1.00 82.38 378 THR A O 1
ATOM 3110 N N . VAL A 1 379 ? -34.243 -12.787 43.148 1.00 83.31 379 VAL A N 1
ATOM 3111 C CA . VAL A 1 379 ? -33.569 -14.088 42.946 1.00 83.31 379 VAL A CA 1
ATOM 3112 C C . VAL A 1 379 ? -33.747 -15.025 44.142 1.00 83.31 379 VAL A C 1
ATOM 3114 O O . VAL A 1 379 ? -33.919 -16.232 43.960 1.00 83.31 379 VAL A O 1
ATOM 3117 N N . ARG A 1 380 ? -33.739 -14.509 45.377 1.00 82.12 380 ARG A N 1
ATOM 3118 C CA . ARG A 1 380 ? -34.029 -15.333 46.564 1.00 82.12 380 ARG A CA 1
ATOM 3119 C C . ARG A 1 380 ? -35.451 -15.877 46.535 1.00 82.12 380 ARG A C 1
ATOM 3121 O O . ARG A 1 380 ? -35.632 -17.064 46.792 1.00 82.12 380 ARG A O 1
ATOM 3128 N N . ARG A 1 381 ? -36.435 -15.044 46.179 1.00 81.00 381 ARG A N 1
ATOM 3129 C CA . ARG A 1 381 ? -37.833 -15.477 46.014 1.00 81.00 381 ARG A CA 1
ATOM 3130 C C . ARG A 1 381 ? -37.962 -16.539 44.921 1.00 81.00 381 ARG A C 1
ATOM 3132 O O . ARG A 1 381 ? -38.550 -17.586 45.180 1.00 81.00 381 ARG A O 1
ATOM 3139 N N . PHE A 1 382 ? -37.324 -16.326 43.767 1.00 82.56 382 PHE A N 1
ATOM 3140 C CA . PHE A 1 382 ? -37.229 -17.334 42.706 1.00 82.56 382 PHE A CA 1
ATOM 3141 C C . PHE A 1 382 ? -36.639 -18.649 43.222 1.00 82.56 382 PHE A C 1
ATOM 3143 O O . PHE A 1 382 ? -37.197 -19.713 42.986 1.00 82.56 382 PHE A O 1
ATOM 3150 N N . SER A 1 383 ? -35.531 -18.583 43.963 1.00 80.81 383 SER A N 1
ATOM 3151 C CA . SER A 1 383 ? -34.856 -19.769 44.500 1.00 80.81 383 SER A CA 1
ATOM 3152 C C . SER A 1 383 ? -35.756 -20.539 45.467 1.00 80.81 383 SER A C 1
ATOM 3154 O O . SER A 1 383 ? -35.811 -21.765 45.411 1.00 80.81 383 SER A O 1
ATOM 3156 N N . SER A 1 384 ? -36.492 -19.836 46.334 1.00 81.50 384 SER A N 1
ATOM 3157 C CA . SER A 1 384 ? -37.468 -20.449 47.239 1.00 81.50 384 SER A CA 1
ATOM 3158 C C . SER A 1 384 ? -38.625 -21.103 46.484 1.00 81.50 384 SER A C 1
ATOM 3160 O O . SER A 1 384 ? -38.967 -22.243 46.789 1.00 81.50 384 SER A O 1
ATOM 3162 N N . TRP A 1 385 ? -39.188 -20.425 45.479 1.00 83.50 385 TRP A N 1
ATOM 3163 C CA . TRP A 1 385 ? -40.221 -20.994 44.610 1.00 83.50 385 TRP A CA 1
ATOM 3164 C C . TRP A 1 385 ? -39.710 -22.239 43.871 1.00 83.50 385 TRP A C 1
ATOM 3166 O O . TRP A 1 385 ? -40.321 -23.300 43.960 1.00 83.50 385 TRP A O 1
ATOM 3176 N N . TYR A 1 386 ? -38.543 -22.149 43.229 1.00 76.19 386 TYR A N 1
ATOM 3177 C CA . TYR A 1 386 ? -37.967 -23.239 42.445 1.00 76.19 386 TYR A CA 1
ATOM 3178 C C . TYR A 1 386 ? -37.672 -24.478 43.294 1.00 76.19 386 TYR A C 1
ATOM 3180 O O . TYR A 1 386 ? -37.880 -25.594 42.832 1.00 76.19 386 TYR A O 1
ATOM 3188 N N . ILE A 1 387 ? -37.210 -24.307 44.540 1.00 79.25 387 ILE A N 1
ATOM 3189 C CA . ILE A 1 387 ? -36.995 -25.425 45.474 1.00 79.25 387 ILE A CA 1
ATOM 3190 C C . ILE A 1 387 ? -38.325 -26.082 45.860 1.00 79.25 387 ILE A C 1
ATOM 3192 O O . ILE A 1 387 ? -38.399 -27.311 45.907 1.00 79.25 387 ILE A O 1
ATOM 3196 N N . ASN A 1 388 ? -39.363 -25.285 46.122 1.00 78.94 388 ASN A N 1
ATOM 3197 C CA . ASN A 1 388 ? -40.677 -25.798 46.508 1.00 78.94 388 ASN A CA 1
ATOM 3198 C C . ASN A 1 388 ? -41.353 -26.559 45.355 1.00 78.94 388 ASN A C 1
ATOM 3200 O O . ASN A 1 388 ? -41.899 -27.638 45.576 1.00 78.94 388 ASN A O 1
ATOM 3204 N N . GLU A 1 389 ? -41.237 -26.051 44.127 1.00 74.06 389 GLU A N 1
ATOM 3205 C CA . GLU A 1 389 ? -41.855 -26.632 42.927 1.00 74.06 389 GLU A CA 1
ATOM 3206 C C . GLU A 1 389 ? -40.928 -27.592 42.156 1.00 74.06 389 GLU A C 1
ATOM 3208 O O . GLU A 1 389 ? -41.308 -28.157 41.129 1.00 74.06 389 GLU A O 1
ATOM 3213 N N . TYR A 1 390 ? -39.717 -27.850 42.663 1.00 69.19 390 TYR A N 1
ATOM 3214 C CA . TYR A 1 390 ? -38.670 -28.630 41.987 1.00 69.19 390 TYR A CA 1
ATOM 3215 C C . TYR A 1 390 ? -39.153 -30.004 41.491 1.00 69.19 390 TYR A C 1
ATOM 3217 O O . TYR A 1 390 ? -38.842 -30.437 40.380 1.00 69.19 390 TYR A O 1
ATOM 3225 N N . ALA A 1 391 ? -39.938 -30.701 42.318 1.00 69.62 391 ALA A N 1
ATOM 3226 C CA . ALA A 1 391 ? -40.457 -32.034 42.010 1.00 69.62 391 ALA A CA 1
ATOM 3227 C C . ALA A 1 391 ? -41.583 -32.030 40.960 1.00 69.62 391 ALA A C 1
ATOM 3229 O O . ALA A 1 391 ? -41.861 -33.074 40.363 1.00 69.62 391 ALA A O 1
ATOM 3230 N N . PHE A 1 392 ? -42.244 -30.888 40.766 1.00 67.94 392 PHE A N 1
ATOM 3231 C CA . PHE A 1 392 ? -43.314 -30.688 39.795 1.00 67.94 392 PHE A CA 1
ATOM 3232 C C . PHE A 1 392 ? -42.737 -30.234 38.447 1.00 67.94 392 PHE A C 1
ATOM 3234 O O . PHE A 1 392 ? -42.978 -30.884 37.432 1.00 67.94 392 PHE A O 1
ATOM 3241 N N . ILE A 1 393 ? -41.847 -29.237 38.466 1.00 66.81 393 ILE A N 1
ATOM 3242 C CA . ILE A 1 393 ? -41.179 -28.668 37.284 1.00 66.81 393 ILE A CA 1
ATOM 3243 C C . ILE A 1 393 ? -40.375 -29.721 36.505 1.00 66.81 393 ILE A C 1
ATOM 3245 O O . ILE A 1 393 ? -40.351 -29.701 35.281 1.00 66.81 393 ILE A O 1
ATOM 3249 N N . HIS A 1 394 ? -39.731 -30.679 37.181 1.00 64.38 394 HIS A N 1
ATOM 3250 C CA . HIS A 1 394 ? -38.959 -31.732 36.502 1.00 64.38 394 HIS A CA 1
ATOM 3251 C C . HIS A 1 394 ? -39.786 -32.915 35.980 1.00 64.38 394 HIS A C 1
ATOM 3253 O O . HIS A 1 394 ? -39.232 -33.783 35.303 1.00 64.38 394 HIS A O 1
ATOM 3259 N N . LYS A 1 395 ? -41.089 -32.975 36.278 1.00 63.56 395 LYS A N 1
ATOM 3260 C CA . LYS A 1 395 ? -41.993 -33.970 35.678 1.00 63.56 395 LYS A CA 1
ATOM 3261 C C . LYS A 1 395 ? -42.552 -33.516 34.334 1.00 63.56 395 LYS A C 1
ATOM 3263 O O . LYS A 1 395 ? -42.966 -34.372 33.556 1.00 63.56 395 LYS A O 1
ATOM 3268 N N . ASP A 1 396 ? -42.545 -32.214 34.075 1.00 60.78 396 ASP A N 1
ATOM 3269 C CA . ASP A 1 396 ? -43.009 -31.619 32.830 1.00 60.78 396 ASP A CA 1
ATOM 3270 C C . ASP A 1 396 ? -41.806 -31.187 31.974 1.00 60.78 396 ASP A C 1
ATOM 3272 O O . ASP A 1 396 ? -40.951 -30.410 32.406 1.00 60.78 396 ASP A O 1
ATOM 3276 N N . SER A 1 397 ? -41.696 -31.730 30.759 1.00 57.88 397 SER A N 1
ATOM 3277 C CA . SER A 1 397 ? -40.569 -31.432 29.868 1.00 57.88 397 SER A CA 1
ATOM 3278 C C . SER A 1 397 ? -40.540 -29.973 29.421 1.00 57.88 397 SER A C 1
ATOM 3280 O O . SER A 1 397 ? -39.453 -29.458 29.159 1.00 57.88 397 SER A O 1
ATOM 3282 N N . ASP A 1 398 ? -41.702 -29.316 29.371 1.00 58.31 398 ASP A N 1
ATOM 3283 C CA . ASP A 1 398 ? -41.852 -27.955 28.849 1.00 58.31 398 ASP A CA 1
ATOM 3284 C C . ASP A 1 398 ? -41.530 -26.886 29.907 1.00 58.31 398 ASP A C 1
ATOM 3286 O O . ASP A 1 398 ? -41.165 -25.760 29.570 1.00 58.31 398 ASP A O 1
ATOM 3290 N N . LEU A 1 399 ? -41.603 -27.246 31.194 1.00 55.75 399 LEU A N 1
ATOM 3291 C CA . LEU A 1 399 ? -41.286 -26.366 32.326 1.00 55.75 399 LEU A CA 1
ATOM 3292 C C . LEU A 1 399 ? -39.857 -26.556 32.850 1.00 55.75 399 LEU A C 1
ATOM 3294 O O . LEU A 1 399 ? -39.341 -25.725 33.600 1.00 55.75 399 LEU A O 1
ATOM 3298 N N . SER A 1 400 ? -39.187 -27.637 32.451 1.00 60.75 400 SER A N 1
ATOM 3299 C CA . SER A 1 400 ? -37.823 -27.926 32.875 1.00 60.75 400 SER A CA 1
ATOM 3300 C C . SER A 1 400 ? -36.854 -26.832 32.406 1.00 60.75 400 SER A C 1
ATOM 3302 O O . SER A 1 400 ? -36.477 -26.765 31.235 1.00 60.75 400 SER A O 1
ATOM 3304 N N . LEU A 1 401 ? -36.362 -26.018 33.348 1.00 58.06 401 LEU A N 1
ATOM 3305 C CA . LEU A 1 401 ? -35.339 -24.987 33.103 1.00 58.06 401 LEU A CA 1
ATOM 3306 C C . LEU A 1 401 ? -34.084 -25.539 32.412 1.00 58.06 401 LEU A C 1
ATOM 3308 O O . LEU A 1 401 ? -33.396 -24.803 31.715 1.00 58.06 401 LEU A O 1
ATOM 3312 N N . ILE A 1 402 ? -33.796 -26.835 32.557 1.00 57.25 402 ILE A N 1
ATOM 3313 C CA . ILE A 1 402 ? -32.686 -27.505 31.866 1.00 57.25 402 ILE A CA 1
ATOM 3314 C C . ILE A 1 402 ? -32.877 -27.458 30.344 1.00 57.25 402 ILE A C 1
ATOM 3316 O O . ILE A 1 402 ? -31.902 -27.274 29.623 1.00 57.25 402 ILE A O 1
ATOM 3320 N N . HIS A 1 403 ? -34.113 -27.577 29.851 1.00 51.66 403 HIS A N 1
ATOM 3321 C CA . HIS A 1 403 ? -34.423 -27.450 28.427 1.00 51.66 403 HIS A CA 1
ATOM 3322 C C . HIS A 1 403 ? -34.434 -25.984 27.972 1.00 51.66 403 HIS A C 1
ATOM 3324 O O . HIS A 1 403 ? -33.853 -25.679 26.930 1.00 51.66 403 HIS A O 1
ATOM 3330 N N . SER A 1 404 ? -34.985 -25.070 28.777 1.00 50.97 404 SER A N 1
ATOM 3331 C CA . SER A 1 404 ? -35.041 -23.632 28.458 1.00 50.97 404 SER A CA 1
ATOM 3332 C C . SER A 1 404 ? -33.674 -22.941 28.492 1.00 50.97 404 SER A C 1
ATOM 3334 O O . SER A 1 404 ? -33.436 -22.008 27.737 1.00 50.97 404 SER A O 1
ATOM 3336 N N . LEU A 1 405 ? -32.740 -23.411 29.324 1.00 51.25 405 LEU A N 1
ATOM 3337 C CA . LEU A 1 405 ? -31.362 -22.905 29.388 1.00 51.25 405 LEU A CA 1
ATOM 3338 C C . LEU A 1 405 ? -30.445 -23.570 28.346 1.00 51.25 405 LEU A C 1
ATOM 3340 O O . LEU A 1 405 ? -29.363 -23.058 28.054 1.00 51.25 405 LEU A O 1
ATOM 3344 N N . LYS A 1 406 ? -30.876 -24.686 27.739 1.00 48.78 406 LYS A N 1
ATOM 3345 C CA . LYS A 1 406 ? -30.129 -25.376 26.678 1.00 48.78 406 LYS A CA 1
ATOM 3346 C C . LYS A 1 406 ? -30.021 -24.528 25.411 1.00 48.78 406 LYS A C 1
ATOM 3348 O O . LYS A 1 406 ? -28.984 -24.561 24.751 1.00 48.78 406 LYS A O 1
ATOM 3353 N N . SER A 1 407 ? -31.037 -23.718 25.110 1.00 42.94 407 SER A N 1
ATOM 3354 C CA . SER A 1 407 ? -31.027 -22.766 23.988 1.00 42.94 407 SER A CA 1
ATOM 3355 C C . SER A 1 407 ? -30.059 -21.591 24.194 1.00 42.94 407 SER A C 1
ATOM 3357 O O . SER A 1 407 ? -29.577 -21.035 23.213 1.00 42.94 407 SER A O 1
ATOM 3359 N N . LEU A 1 408 ? -29.705 -21.260 25.442 1.00 42.81 408 LEU A N 1
ATOM 3360 C CA . LEU A 1 408 ? -28.712 -20.231 25.788 1.00 42.81 408 LEU A CA 1
ATOM 3361 C C . LEU A 1 408 ? -27.266 -20.763 25.798 1.00 42.81 408 LEU A C 1
ATOM 3363 O O . LEU A 1 408 ? -26.320 -19.984 25.895 1.00 42.81 408 LEU A O 1
ATOM 3367 N N . SER A 1 409 ? -27.066 -22.082 25.668 1.00 43.09 409 SER A N 1
ATOM 3368 C CA . SER A 1 409 ? -25.742 -22.729 25.668 1.00 43.09 409 SER A CA 1
ATOM 3369 C C . SER A 1 409 ? -24.992 -22.651 24.328 1.00 43.09 409 SER A C 1
ATOM 3371 O O . SER A 1 409 ? -24.020 -23.372 24.098 1.00 43.09 409 SER A O 1
ATOM 3373 N N . THR A 1 410 ? -25.384 -21.751 23.426 1.00 40.25 410 THR A N 1
ATOM 3374 C CA . THR A 1 410 ? -24.669 -21.499 22.170 1.00 40.25 410 THR A CA 1
ATOM 3375 C C . THR A 1 410 ? -23.453 -20.603 22.392 1.00 40.25 410 THR A C 1
ATOM 3377 O O . THR A 1 410 ? -23.436 -19.471 21.925 1.00 40.25 410 THR A O 1
ATOM 3380 N N . THR A 1 411 ? -22.457 -21.084 23.142 1.00 41.59 411 THR A N 1
ATOM 3381 C CA . THR A 1 411 ? -21.002 -20.911 22.920 1.00 41.59 411 THR A CA 1
ATOM 3382 C C . THR A 1 411 ? -20.219 -21.379 24.156 1.00 41.59 411 THR A C 1
ATOM 3384 O O . THR A 1 411 ? -20.286 -20.793 25.229 1.00 41.59 411 THR A O 1
ATOM 3387 N N . GLU A 1 412 ? -19.448 -22.455 23.979 1.00 40.25 412 GLU A N 1
ATOM 3388 C CA . GLU A 1 412 ? -18.241 -22.797 24.755 1.00 40.25 412 GLU A CA 1
ATOM 3389 C C . GLU A 1 412 ? -18.324 -22.988 26.286 1.00 40.25 412 GLU A C 1
ATOM 3391 O O . GLU A 1 412 ? -17.291 -22.948 26.952 1.00 40.25 412 GLU A O 1
ATOM 3396 N N . VAL A 1 413 ? -19.476 -23.320 26.875 1.00 38.84 413 VAL A N 1
ATOM 3397 C CA . VAL A 1 413 ? -19.489 -23.887 28.240 1.00 38.84 413 VAL A CA 1
ATOM 3398 C C . VAL A 1 413 ? -19.814 -25.371 28.162 1.00 38.84 413 VAL A C 1
ATOM 3400 O O . VAL A 1 413 ? -20.960 -25.776 28.011 1.00 38.84 413 VAL A O 1
ATOM 3403 N N . LYS A 1 414 ? -18.767 -26.195 28.262 1.00 34.22 414 LYS A N 1
ATOM 3404 C CA . LYS A 1 414 ? -18.803 -27.664 28.161 1.00 34.22 414 LYS A CA 1
ATOM 3405 C C . LYS A 1 414 ? -19.519 -28.380 29.318 1.00 34.22 414 LYS A C 1
ATOM 3407 O O . LYS A 1 414 ? -19.405 -29.593 29.420 1.00 34.22 414 LYS A O 1
ATOM 3412 N N . ASP A 1 415 ? -20.258 -27.661 30.156 1.00 39.78 415 ASP A N 1
ATOM 3413 C CA . ASP A 1 415 ? -20.969 -28.226 31.298 1.00 39.78 415 ASP A CA 1
ATOM 3414 C C . ASP A 1 415 ? -22.353 -27.582 31.439 1.00 39.78 415 ASP A C 1
ATOM 3416 O O . ASP A 1 415 ? -22.498 -26.512 32.033 1.00 39.78 415 ASP A O 1
ATOM 3420 N N . GLU A 1 416 ? -23.388 -28.285 30.968 1.00 39.78 416 GLU A N 1
ATOM 3421 C CA . GLU A 1 416 ? -24.807 -27.988 31.245 1.00 39.78 416 GLU A CA 1
ATOM 3422 C C . GLU A 1 416 ? -25.077 -27.896 32.770 1.00 39.78 416 GLU A C 1
ATOM 3424 O O . GLU A 1 416 ? -25.959 -27.170 33.226 1.00 39.78 416 GLU A O 1
ATOM 3429 N N . LEU A 1 417 ? -24.242 -28.553 33.588 1.00 38.28 417 LEU A N 1
ATOM 3430 C CA . LEU A 1 417 ? -24.276 -28.518 35.055 1.00 38.28 417 LEU A CA 1
ATOM 3431 C C . LEU A 1 417 ? -23.712 -27.226 35.675 1.00 38.28 417 LEU A C 1
ATOM 3433 O O . LEU A 1 417 ? -23.974 -26.944 36.848 1.00 38.28 417 LEU A O 1
ATOM 3437 N N . SER A 1 418 ? -22.955 -26.422 34.922 1.00 37.31 418 SER A N 1
ATOM 3438 C CA . SER A 1 418 ? -22.382 -25.169 35.432 1.00 37.31 418 SER A CA 1
ATOM 3439 C C . SER A 1 418 ? -23.424 -24.058 35.552 1.00 37.31 418 SER A C 1
ATOM 3441 O O . SER A 1 418 ? -23.342 -23.261 36.481 1.00 37.31 418 SER A O 1
ATOM 3443 N N . ILE A 1 419 ? -24.443 -24.037 34.686 1.00 41.88 419 ILE A N 1
ATOM 3444 C CA . ILE A 1 419 ? -25.522 -23.035 34.734 1.00 41.88 419 ILE A CA 1
ATOM 3445 C C . ILE A 1 419 ? -26.388 -23.239 35.986 1.00 41.88 419 ILE A C 1
ATOM 3447 O O . ILE A 1 419 ? -26.683 -22.281 36.700 1.00 41.88 419 ILE A O 1
ATOM 3451 N N . ILE A 1 420 ? -26.683 -24.495 36.340 1.00 41.75 420 ILE A N 1
ATOM 3452 C CA . ILE A 1 420 ? -27.359 -24.826 37.604 1.00 41.75 420 ILE A CA 1
ATOM 3453 C C . ILE A 1 420 ? -26.459 -24.438 38.788 1.00 41.75 420 ILE A C 1
ATOM 3455 O O . ILE A 1 420 ? -26.910 -23.799 39.733 1.00 41.75 420 ILE A O 1
ATOM 3459 N N . ARG A 1 421 ? -25.149 -24.705 38.725 1.00 36.47 421 ARG A N 1
ATOM 3460 C CA . ARG A 1 421 ? -24.207 -24.271 39.773 1.00 36.47 421 ARG A CA 1
ATOM 3461 C C . ARG A 1 421 ? -24.087 -22.749 39.935 1.00 36.47 421 ARG A C 1
ATOM 3463 O O . ARG A 1 421 ? -23.754 -22.312 41.034 1.00 36.47 421 ARG A O 1
ATOM 3470 N N . ILE A 1 422 ? -24.344 -21.951 38.895 1.00 42.53 422 ILE A N 1
ATOM 3471 C CA . ILE A 1 422 ? -24.326 -20.479 38.967 1.00 42.53 422 ILE A CA 1
ATOM 3472 C C . ILE A 1 422 ? -25.563 -19.945 39.702 1.00 42.53 422 ILE A C 1
ATOM 3474 O O . ILE A 1 422 ? -25.415 -19.041 40.520 1.00 42.53 422 ILE A O 1
ATOM 3478 N N . LEU A 1 423 ? -26.743 -20.545 39.501 1.00 41.41 423 LEU A N 1
ATOM 3479 C CA . LEU A 1 423 ? -27.947 -20.235 40.290 1.00 41.41 423 LEU A CA 1
ATOM 3480 C C . LEU A 1 423 ? -27.803 -20.654 41.766 1.00 41.41 423 LEU A C 1
ATOM 3482 O O . LEU A 1 423 ? -28.332 -19.994 42.653 1.00 41.41 423 LEU A O 1
ATOM 3486 N N . PHE A 1 424 ? -27.043 -21.719 42.041 1.00 40.50 424 PHE A N 1
ATOM 3487 C CA . PHE A 1 424 ? -26.886 -22.287 43.385 1.00 40.50 424 PHE A CA 1
ATOM 3488 C C . PHE A 1 424 ? -25.644 -21.826 44.167 1.00 40.50 424 PHE A C 1
ATOM 3490 O O . PHE A 1 424 ? -25.468 -22.252 45.311 1.00 40.50 424 PHE A O 1
ATOM 3497 N N . LYS A 1 425 ? -24.782 -20.948 43.630 1.00 34.28 425 LYS A N 1
ATOM 3498 C CA . LYS A 1 425 ? -23.706 -20.326 44.428 1.00 34.28 425 LYS A CA 1
ATOM 3499 C C . LYS A 1 425 ? -24.270 -19.205 45.310 1.00 34.28 425 LYS A C 1
ATOM 3501 O O . LYS A 1 425 ? -23.953 -18.033 45.146 1.00 34.28 425 LYS A O 1
ATOM 3506 N N . PHE A 1 426 ? -25.065 -19.602 46.298 1.00 34.12 426 PHE A N 1
ATOM 3507 C CA . PHE A 1 426 ? -25.191 -18.858 47.543 1.00 34.12 426 PHE A CA 1
ATOM 3508 C C . PHE A 1 426 ? -23.816 -18.874 48.231 1.00 34.12 426 PHE A C 1
ATOM 3510 O O . PHE A 1 426 ? -23.313 -19.962 48.534 1.00 34.12 426 PHE A O 1
ATOM 3517 N N . PRO A 1 427 ? -23.183 -17.724 48.517 1.00 26.05 427 PRO A N 1
ATOM 3518 C CA . PRO A 1 427 ? -22.301 -17.674 49.663 1.00 26.05 427 PRO A CA 1
ATOM 3519 C C . PRO A 1 427 ? -23.216 -17.828 50.879 1.00 26.05 427 PRO A C 1
ATOM 3521 O O . PRO A 1 427 ? -23.971 -16.923 51.230 1.00 26.05 427 PRO A O 1
ATOM 3524 N N . GLY A 1 428 ? -23.237 -19.030 51.446 1.00 27.42 428 GLY A N 1
ATOM 3525 C CA . GLY A 1 428 ? -23.788 -19.216 52.775 1.00 27.42 428 GLY A CA 1
ATOM 3526 C C . GLY A 1 428 ? -22.958 -18.416 53.772 1.00 27.42 428 GLY A C 1
ATOM 3527 O O . GLY A 1 428 ? -21.738 -18.506 53.705 1.00 27.42 428 GLY A O 1
ATOM 3528 N N . ILE A 1 429 ? -23.664 -17.730 54.675 1.00 30.16 429 ILE A N 1
ATOM 3529 C CA . ILE A 1 429 ? -23.238 -17.341 56.033 1.00 30.16 429 ILE A CA 1
ATOM 3530 C C . ILE A 1 429 ? -22.047 -16.378 56.120 1.00 30.16 429 ILE A C 1
ATOM 3532 O O . ILE A 1 429 ? -20.914 -16.744 55.744 1.00 30.16 429 ILE A O 1
#

Radius of gyration: 39.24 Å; chains: 1; bounding box: 84×55×120 Å

Secondary structure (DSSP, 8-state):
-------PEEEEE--S--PPPPTTEEEE-SHHHHHHHHHHHHT----SS--EEEE--HHHHHHHHHHHHHHT--EEEEE--HHHHHHHHHTEEPPTT--HHHHHHTTGGG------S-EEHHHHHHHHHH-GGGG-SS--TTTHHHHHHHHHSHHHHHHHHH-THHHHHHHHHHHHHHHH-SSHHHHHHHHHHHHHHHHHHHHHHHHHHHTTS-HHHHHHHS-HHHHHHHTTS-GGGTTTPPPPHHHHHHHHHHHHHHHHHHTTT--SHHHHHHHHHHS-S--HHHHHHHHHHHHTTSS---HHHHHHHHHHHTT-TT--HHHHHHGGGGSPPPPPPPPPTT----HHHHHHIIIIIIHHHHHHHHHHT---HHHHHHHHHHHHHHHHHHHHHTTSTTT-HHHHTGGG--SS---HHHHHHHHT-----

Sequence (429 aa):
MTVPKNNLVKISYIGDLSHSPPKGVLLVDGDGDYVGACHVLSCKQKPEVIWEIWVRSLNHYEWLRDFVEQIGYPCTFEKKTPRLILADQWNVLLPDWLDDSDVLNQKLLELTMEVNNRTTFANRLLTYFLGGEFQADMISSSNLVDVLSVLVDDEAKSMFKKYPILHHCLQTKCEEWEQTGVDNWAKEISRQLPENAYNIWQYLSFWACLHGYPEKILEYVLPPQQVLFVKKIPVEAVTDLPLEATAREQICTHIKIFFEEIQGQITSGKEFRKIVECMSGRLFLEYQCVADLLRSNRFSTTIEDVEKVRDKFISCPGVNANQLGTLVKCVKPERPALLDDDKDWSEQEWIRWTAEEYTPYRTWQIYNHIYDEEVEKTVRRFSSWYINEYAFIHKDSDLSLIHSLKSLSTTEVKDELSIIRILFKFPGI